Protein AF-0000000081336466 (afdb_homodimer)

Organism: NCBI:txid2813360

Nearest PDB structures (foldseek):
  4v8h-assembly1_AT  TM=5.244E-01  e=1.551E+00  Thermus thermophilus HB8
  6ar7-assembly1_A  TM=3.125E-01  e=9.337E+00  Burkholderia thailandensis E264
  4v8h-assembly1_AT  TM=5.245E-01  e=1.549E+00  Thermus thermophilus HB8
  6ar7-assembly1_A  TM=3.127E-01  e=9.331E+00  Burkholderia thailandensis E264

Secondary structure (DSSP, 8-state):
-----GGGSPPPHHHHSTTSHHHHHHHHHHHHHTSPPPPTTPPPPPPP---GGGSHHHHHHHHHHTTTB-TTT--B-TTTSPPEEEESS-SS-BTTBTT----GGGTT-GGGEEEE-HHHHS-EEE-B--TT--GGGGGGPPPEEE--TT---BSSPPP-STTS-GGGG-BSS--TTTS-GGGTEEEE--TTS-TTTS--EEEE-EETTEE-HHHHHHHHHTTTTBHHHHHHHHHHHHHHHHHHHHHHHHHHHHHH--HHHHHHHHHHHHHHHHHHHHTTSTTSTTHHHHHHHHHHHHHHHHHHHHHHHHHHHHHT--/-----GGGSPPPHHHHSTTSHHHHHHHHHHHHHTSPPPPTTPPPPPPP---GGGSHHHHHHHHHHTTTB-TTT--B-TTTSPPEEEESS-SS-BTTBTT----GGGTT-GGGEEEE-HHHHS-EEE-B--TT--GGGGGGPPPEEE--TT---BSSPPP-STTS-GGGG-BSS--TTTS-GGGTEEEE--TTS-TTTS--EEEE-EETTEE-HHHHHHHHHTTTTBHHHHHHHHHHHHHHHHHHHHHHHHHHHHHH--HHHHHHHHHHHHHHHHHHHHTTSTTSTTHHHHHHHHHHHHHHHHHHHHHHHHHHHHHT--

pLDDT: mean 93.35, std 8.18, range [46.54, 98.74]

Structure (mmCIF, N/CA/C/O backbone):
data_AF-0000000081336466-model_v1
#
loop_
_entity.id
_entity.type
_entity.pdbx_description
1 polymer 'TIGR02646 family protein'
#
loop_
_atom_site.group_PDB
_atom_site.id
_atom_site.type_symbol
_atom_site.label_atom_id
_atom_site.label_alt_id
_atom_site.label_comp_id
_atom_site.label_asym_id
_atom_site.label_entity_id
_atom_site.label_seq_id
_atom_site.pdbx_PDB_ins_code
_atom_site.Cartn_x
_atom_site.Cartn_y
_atom_site.Cartn_z
_atom_site.occupancy
_atom_site.B_iso_or_equiv
_atom_site.auth_seq_id
_atom_site.auth_comp_id
_atom_site.auth_asym_id
_atom_site.auth_atom_id
_atom_site.pdbx_PDB_model_num
ATOM 1 N N . MET A 1 1 ? 15.439 -3.74 -0.792 1 96.72 1 MET A N 1
ATOM 2 C CA . MET A 1 1 ? 16.084 -2.612 -1.457 1 96.72 1 MET A CA 1
ATOM 3 C C . MET A 1 1 ? 16.868 -3.078 -2.68 1 96.72 1 MET A C 1
ATOM 5 O O . MET A 1 1 ? 17.697 -3.984 -2.582 1 96.72 1 MET A O 1
ATOM 9 N N . ARG A 1 2 ? 16.598 -2.41 -3.784 1 97.17 2 ARG A N 1
ATOM 10 C CA . ARG A 1 2 ? 17.238 -2.797 -5.037 1 97.17 2 ARG A CA 1
ATOM 11 C C . ARG A 1 2 ? 18.247 -1.745 -5.485 1 97.17 2 ARG A C 1
ATOM 13 O O . ARG A 1 2 ? 17.988 -0.545 -5.381 1 97.17 2 ARG A O 1
ATOM 20 N N . LYS A 1 3 ? 19.384 -2.263 -5.948 1 98.37 3 LYS A N 1
ATOM 21 C CA . LYS A 1 3 ? 20.321 -1.334 -6.575 1 98.37 3 LYS A CA 1
ATOM 22 C C . LYS A 1 3 ? 19.679 -0.624 -7.763 1 98.37 3 LYS A C 1
ATOM 24 O O . LYS A 1 3 ? 19.027 -1.259 -8.594 1 98.37 3 LYS A O 1
ATOM 29 N N . VAL A 1 4 ? 19.851 0.675 -7.848 1 98.38 4 VAL A N 1
ATOM 30 C CA . VAL A 1 4 ? 19.207 1.477 -8.883 1 98.38 4 VAL A CA 1
ATOM 31 C C . VAL A 1 4 ? 20.252 2.328 -9.602 1 98.38 4 VAL A C 1
ATOM 33 O O . VAL A 1 4 ? 21.103 2.949 -8.961 1 98.38 4 VAL A O 1
ATOM 36 N N . ASP A 1 5 ? 20.207 2.316 -10.888 1 97.86 5 ASP A N 1
ATOM 37 C CA . ASP A 1 5 ? 21.085 3.15 -11.704 1 97.86 5 ASP A CA 1
ATOM 38 C C . ASP A 1 5 ? 20.408 4.47 -12.065 1 97.86 5 ASP A C 1
ATOM 40 O O . ASP A 1 5 ? 19.545 4.511 -12.945 1 97.86 5 ASP A O 1
ATOM 44 N N . ARG A 1 6 ? 20.787 5.577 -11.543 1 96.95 6 ARG A N 1
ATOM 45 C CA . ARG A 1 6 ? 20.15 6.88 -11.709 1 96.95 6 ARG A CA 1
ATOM 46 C C . ARG A 1 6 ? 20.288 7.377 -13.144 1 96.95 6 ARG A C 1
ATOM 48 O O . ARG A 1 6 ? 19.547 8.263 -13.574 1 96.95 6 ARG A O 1
ATOM 55 N N . THR A 1 7 ? 21.233 6.862 -13.823 1 97.01 7 THR A N 1
ATOM 56 C CA . THR A 1 7 ? 21.491 7.359 -15.169 1 97.01 7 THR A CA 1
ATOM 57 C C . THR A 1 7 ? 20.421 6.87 -16.141 1 97.01 7 THR A C 1
ATOM 59 O O . THR A 1 7 ? 20.334 7.352 -17.272 1 97.01 7 THR A O 1
ATOM 62 N N . THR A 1 8 ? 19.594 5.975 -15.691 1 97.45 8 THR A N 1
ATOM 63 C CA . THR A 1 8 ? 18.557 5.43 -16.561 1 97.45 8 THR A CA 1
ATOM 64 C C . THR A 1 8 ? 17.41 6.424 -16.723 1 97.45 8 THR A C 1
ATOM 66 O O . THR A 1 8 ? 16.561 6.262 -17.601 1 97.45 8 THR A O 1
ATOM 69 N N . VAL A 1 9 ? 17.366 7.433 -15.866 1 98.05 9 VAL A N 1
ATOM 70 C CA . VAL A 1 9 ? 16.325 8.453 -15.934 1 98.05 9 VAL A CA 1
ATOM 71 C C . VAL A 1 9 ? 16.963 9.838 -16.013 1 98.05 9 VAL A C 1
ATOM 73 O O . VAL A 1 9 ? 17.893 10.144 -15.263 1 98.05 9 VAL A O 1
ATOM 76 N N . THR A 1 10 ? 16.486 10.644 -16.89 1 97.36 10 THR A N 1
ATOM 77 C CA . THR A 1 10 ? 16.998 12.002 -17.043 1 97.36 10 THR A CA 1
ATOM 78 C C . THR A 1 10 ? 16.637 12.855 -15.83 1 97.36 10 THR A C 1
ATOM 80 O O . THR A 1 10 ? 15.494 12.836 -15.368 1 97.36 10 THR A O 1
ATOM 83 N N . ALA A 1 11 ? 17.622 13.611 -15.366 1 97.64 11 ALA A N 1
ATOM 84 C CA . ALA A 1 11 ? 17.376 14.515 -14.246 1 97.64 11 ALA A CA 1
ATOM 85 C C . ALA A 1 11 ? 16.361 15.59 -14.621 1 97.64 11 ALA A C 1
ATOM 87 O O . ALA A 1 11 ? 16.374 16.1 -15.744 1 97.64 11 ALA A O 1
ATOM 88 N N . PRO A 1 12 ? 15.514 15.954 -13.688 1 97.92 12 PRO A N 1
ATOM 89 C CA . PRO A 1 12 ? 14.474 16.947 -13.967 1 97.92 12 PRO A CA 1
ATOM 90 C C . PRO A 1 12 ? 15.048 18.315 -14.332 1 97.92 12 PRO A C 1
ATOM 92 O O . PRO A 1 12 ? 15.91 18.837 -13.62 1 97.92 12 PRO A O 1
ATOM 95 N N . THR A 1 13 ? 14.49 18.928 -15.29 1 97.17 13 THR A N 1
ATOM 96 C CA . THR A 1 13 ? 14.97 20.216 -15.777 1 97.17 13 THR A CA 1
ATOM 97 C C . THR A 1 13 ? 14.778 21.3 -14.721 1 97.17 13 THR A C 1
ATOM 99 O O . THR A 1 13 ? 15.593 22.218 -14.611 1 97.17 13 THR A O 1
ATOM 102 N N . SER A 1 14 ? 13.768 21.16 -13.915 1 97.89 14 SER A N 1
ATOM 103 C CA . SER A 1 14 ? 13.499 22.153 -12.88 1 97.89 14 SER A CA 1
ATOM 104 C C . SER A 1 14 ? 14.648 22.236 -11.881 1 97.89 14 SER A C 1
ATOM 106 O O . SER A 1 14 ? 14.852 23.274 -11.247 1 97.89 14 SER A O 1
ATOM 108 N N . LEU A 1 15 ? 15.371 21.117 -11.791 1 97.75 15 LEU A N 1
ATOM 109 C CA . LEU A 1 15 ? 16.449 21.082 -10.808 1 97.75 15 LEU A CA 1
ATOM 110 C C . LEU A 1 15 ? 17.803 21.282 -11.48 1 97.75 15 LEU A C 1
ATOM 112 O O . LEU A 1 15 ? 18.782 21.638 -10.819 1 97.75 15 LEU A O 1
ATOM 116 N N . THR A 1 16 ? 17.912 21.094 -12.815 1 96.06 16 THR A N 1
ATOM 117 C CA . THR A 1 16 ? 19.226 21.056 -13.448 1 96.06 16 THR A CA 1
ATOM 118 C C . THR A 1 16 ? 19.424 22.266 -14.356 1 96.06 16 THR A C 1
ATOM 120 O O . THR A 1 16 ? 20.555 22.61 -14.703 1 96.06 16 THR A O 1
ATOM 123 N N . SER A 1 17 ? 18.344 22.91 -14.752 1 95.99 17 SER A N 1
ATOM 124 C CA . SER A 1 17 ? 18.449 24.069 -15.633 1 95.99 17 SER A CA 1
ATOM 125 C C . SER A 1 17 ? 18.957 25.293 -14.879 1 95.99 17 SER A C 1
ATOM 127 O O . SER A 1 17 ? 18.611 25.498 -13.713 1 95.99 17 SER A O 1
ATOM 129 N N . ALA A 1 18 ? 19.635 26.169 -15.55 1 94.26 18 ALA A N 1
ATOM 130 C CA . ALA A 1 18 ? 20.19 27.389 -14.97 1 94.26 18 ALA A CA 1
ATOM 131 C C . ALA A 1 18 ? 19.083 28.363 -14.576 1 94.26 18 ALA A C 1
ATOM 133 O O . ALA A 1 18 ? 19.294 29.25 -13.746 1 94.26 18 ALA A O 1
ATOM 134 N N . THR A 1 19 ? 17.964 28.121 -15.109 1 94.13 19 THR A N 1
ATOM 135 C CA . THR A 1 19 ? 16.851 29.018 -14.822 1 94.13 19 THR A CA 1
ATOM 136 C C . THR A 1 19 ? 15.718 28.269 -14.127 1 94.13 19 THR A C 1
ATOM 138 O O . THR A 1 19 ? 14.591 28.765 -14.054 1 94.13 19 THR A O 1
ATOM 141 N N . GLY A 1 20 ? 15.981 27.091 -13.743 1 94.84 20 GLY A N 1
ATOM 142 C CA . GLY A 1 20 ? 14.951 26.281 -13.111 1 94.84 20 GLY A CA 1
ATOM 143 C C . GLY A 1 20 ? 14.716 26.643 -11.657 1 94.84 20 GLY A C 1
ATOM 144 O O . GLY A 1 20 ? 15.402 27.509 -11.109 1 94.84 20 GLY A O 1
ATOM 145 N N . ALA A 1 21 ? 13.748 26.027 -11.085 1 96.71 21 ALA A N 1
ATOM 146 C CA . ALA A 1 21 ? 13.361 26.285 -9.701 1 96.71 21 ALA A CA 1
ATOM 147 C C . ALA A 1 21 ? 14.524 26.024 -8.748 1 96.71 21 ALA A C 1
ATOM 149 O O . ALA A 1 21 ? 14.705 26.748 -7.766 1 96.71 21 ALA A O 1
ATOM 150 N N . GLY A 1 22 ? 15.34 25.006 -9.016 1 96.1 22 GLY A N 1
ATOM 151 C CA . GLY A 1 22 ? 16.499 24.715 -8.188 1 96.1 22 GLY A CA 1
ATOM 152 C C . GLY A 1 22 ? 17.525 25.833 -8.184 1 96.1 22 GLY A C 1
ATOM 153 O O . GLY A 1 22 ? 17.994 26.248 -7.122 1 96.1 22 GLY A O 1
ATOM 154 N N . ALA A 1 23 ? 17.859 26.342 -9.341 1 95.5 23 ALA A N 1
ATOM 155 C CA . ALA A 1 23 ? 18.832 27.422 -9.484 1 95.5 23 ALA A CA 1
ATOM 156 C C . ALA A 1 23 ? 18.35 28.69 -8.784 1 95.5 23 ALA A C 1
ATOM 158 O O . ALA A 1 23 ? 19.154 29.448 -8.236 1 95.5 23 ALA A O 1
ATOM 159 N N . ASN A 1 24 ? 17.074 28.884 -8.755 1 96.44 24 ASN A N 1
ATOM 160 C CA . ASN A 1 24 ? 16.492 30.063 -8.123 1 96.44 24 ASN A CA 1
ATOM 161 C C . ASN A 1 24 ? 16.46 29.926 -6.603 1 96.44 24 ASN A C 1
ATOM 163 O O . ASN A 1 24 ? 16.618 30.913 -5.883 1 96.44 24 ASN A O 1
ATOM 167 N N . GLU A 1 25 ? 16.251 28.691 -6.133 1 97.24 25 GLU A N 1
ATOM 168 C CA . GLU A 1 25 ? 16.088 28.448 -4.703 1 97.24 25 GLU A CA 1
ATOM 169 C C . GLU A 1 25 ? 17.438 28.398 -3.994 1 97.24 25 GLU A C 1
ATOM 171 O O . GLU A 1 25 ? 17.554 28.811 -2.839 1 97.24 25 GLU A O 1
ATOM 176 N N . ARG A 1 26 ? 18.512 28.064 -4.639 1 93.94 26 ARG A N 1
ATOM 177 C CA . ARG A 1 26 ? 19.81 27.815 -4.02 1 93.94 26 ARG A CA 1
ATOM 178 C C . ARG A 1 26 ? 20.399 29.1 -3.446 1 93.94 26 ARG A C 1
ATOM 180 O O . ARG A 1 26 ? 20.8 29.14 -2.281 1 93.94 26 ARG A O 1
ATOM 187 N N . PRO A 1 27 ? 20.373 30.237 -4.181 1 94.46 27 PRO A N 1
ATOM 188 C CA . PRO A 1 27 ? 20.917 31.473 -3.613 1 94.46 27 PRO A CA 1
ATOM 189 C C . PRO A 1 27 ? 20.096 31.991 -2.434 1 94.46 27 PRO A C 1
ATOM 191 O O . PRO A 1 27 ? 20.648 32.591 -1.508 1 94.46 27 PRO A O 1
ATOM 194 N N . LEU A 1 28 ? 18.831 31.763 -2.506 1 95.56 28 LEU A N 1
ATOM 195 C CA . LEU A 1 28 ? 17.975 32.18 -1.401 1 95.56 28 LEU A CA 1
ATOM 196 C C . LEU A 1 28 ? 18.283 31.378 -0.141 1 95.56 28 LEU A C 1
ATOM 198 O O . LEU A 1 28 ? 18.339 31.935 0.957 1 95.56 28 LEU A O 1
ATOM 202 N N . ALA A 1 29 ? 18.463 30.13 -0.32 1 94.98 29 ALA A N 1
ATOM 203 C CA . ALA A 1 29 ? 18.835 29.277 0.805 1 94.98 29 ALA A CA 1
ATOM 204 C C . ALA A 1 29 ? 20.196 29.675 1.369 1 94.98 29 ALA A C 1
ATOM 206 O O . ALA A 1 29 ? 20.374 29.748 2.587 1 94.98 29 ALA A O 1
ATOM 207 N N . LEU A 1 30 ? 21.161 29.921 0.534 1 93.56 30 LEU A N 1
ATOM 208 C CA . LEU A 1 30 ? 22.491 30.336 0.967 1 93.56 30 LEU A CA 1
ATOM 209 C C . LEU A 1 30 ? 22.417 31.601 1.816 1 93.56 30 LEU A C 1
ATOM 211 O O . LEU A 1 30 ? 23.047 31.682 2.872 1 93.56 30 LEU A O 1
ATOM 215 N N . THR A 1 31 ? 21.672 32.535 1.351 1 94.15 31 THR A N 1
ATOM 216 C CA . THR A 1 31 ? 21.502 33.783 2.087 1 94.15 31 THR A CA 1
ATOM 217 C C . THR A 1 31 ? 20.867 33.523 3.45 1 94.15 31 THR A C 1
ATOM 219 O O . THR A 1 31 ? 21.319 34.061 4.464 1 94.15 31 THR A O 1
ATOM 222 N N . TYR A 1 32 ? 19.881 32.706 3.435 1 93.93 32 TYR A N 1
ATOM 223 C CA . TYR A 1 32 ? 19.16 32.409 4.667 1 93.93 32 TYR A CA 1
ATOM 224 C C . TYR A 1 32 ? 20.07 31.725 5.68 1 93.93 32 TYR A C 1
ATOM 226 O O . TYR A 1 32 ? 20.146 32.144 6.838 1 93.93 32 TYR A O 1
ATOM 234 N N . PHE A 1 33 ? 20.806 30.752 5.307 1 92.15 33 PHE A N 1
ATOM 235 C CA . PHE A 1 33 ? 21.537 29.896 6.234 1 92.15 33 PHE A CA 1
ATOM 236 C C . PHE A 1 33 ? 22.914 30.476 6.537 1 92.15 33 PHE A C 1
ATOM 238 O O . PHE A 1 33 ? 23.594 30.025 7.46 1 92.15 33 PHE A O 1
ATOM 245 N N . SER A 1 34 ? 23.307 31.435 5.835 1 86.87 34 SER A N 1
ATOM 246 C CA . SER A 1 34 ? 24.553 32.139 6.124 1 86.87 34 SER A CA 1
ATOM 247 C C . SER A 1 34 ? 24.312 33.339 7.033 1 86.87 34 SER A C 1
ATOM 249 O O . SER A 1 34 ? 25.259 34.011 7.447 1 86.87 34 SER A O 1
ATOM 251 N N . ALA A 1 35 ? 23.135 33.593 7.256 1 85.95 35 ALA A N 1
ATOM 252 C CA . ALA A 1 35 ? 22.821 34.768 8.064 1 85.95 35 ALA A CA 1
ATOM 253 C C . ALA A 1 35 ? 23.352 34.614 9.486 1 85.95 35 ALA A C 1
ATOM 255 O O . ALA A 1 35 ? 23.378 33.507 10.029 1 85.95 35 ALA A O 1
ATOM 256 N N . PRO A 1 36 ? 23.842 35.681 10.018 1 80.78 36 PRO A N 1
ATOM 257 C CA . PRO A 1 36 ? 24.338 35.628 11.395 1 80.78 36 PRO A CA 1
ATOM 258 C C . PRO A 1 36 ? 23.252 35.25 12.4 1 80.78 36 PRO A C 1
ATOM 260 O O . PRO A 1 36 ? 22.062 35.418 12.12 1 80.78 36 PRO A O 1
ATOM 263 N N . PRO A 1 37 ? 23.697 34.536 13.448 1 75 37 PRO A N 1
ATOM 264 C CA . PRO A 1 37 ? 22.724 34.221 14.496 1 75 37 PRO A CA 1
ATOM 265 C C . PRO A 1 37 ? 21.954 35.449 14.976 1 75 37 PRO A C 1
ATOM 267 O O . PRO A 1 37 ? 22.487 36.561 14.959 1 75 37 PRO A O 1
ATOM 270 N N . LEU A 1 38 ? 20.739 35.239 15.193 1 73.39 38 LEU A N 1
ATOM 271 C CA . LEU A 1 38 ? 19.874 36.317 15.66 1 73.39 38 LEU A CA 1
ATOM 272 C C . LEU A 1 38 ? 20.401 36.91 16.963 1 73.39 38 LEU A C 1
ATOM 274 O O . LEU A 1 38 ? 20.895 36.183 17.826 1 73.39 38 LEU A O 1
ATOM 278 N N . ALA A 1 39 ? 20.47 38.217 16.992 1 76.39 39 ALA A N 1
ATOM 279 C CA . ALA A 1 39 ? 20.806 38.896 18.241 1 76.39 39 ALA A CA 1
ATOM 280 C C . ALA A 1 39 ? 19.781 38.583 19.328 1 76.39 39 ALA A C 1
ATOM 282 O O . ALA A 1 39 ? 18.655 38.179 19.03 1 76.39 39 ALA A O 1
ATOM 283 N N . ASP A 1 40 ? 20.281 38.449 20.495 1 73.69 40 ASP A N 1
ATOM 284 C CA . ASP A 1 40 ? 19.378 38.226 21.62 1 73.69 40 ASP A CA 1
ATOM 285 C C . ASP A 1 40 ? 18.133 39.103 21.506 1 73.69 40 ASP A C 1
ATOM 287 O O . ASP A 1 40 ? 18.237 40.317 21.321 1 73.69 40 ASP A O 1
ATOM 291 N N . GLY A 1 41 ? 16.905 38.601 21.504 1 75.99 41 GLY A N 1
ATOM 292 C CA . GLY A 1 41 ? 15.664 39.358 21.473 1 75.99 41 GLY A CA 1
ATOM 293 C C . GLY A 1 41 ? 15.072 39.475 20.082 1 75.99 41 GLY A C 1
ATOM 294 O O . GLY A 1 41 ? 13.966 39.993 19.914 1 75.99 41 GLY A O 1
ATOM 295 N N . GLU A 1 42 ? 15.856 39.195 19.075 1 72.73 42 GLU A N 1
ATOM 296 C CA . GLU A 1 42 ? 15.349 39.28 17.708 1 72.73 42 GLU A CA 1
ATOM 297 C C . GLU A 1 42 ? 14.327 38.182 17.429 1 72.73 42 GLU A C 1
ATOM 299 O O . GLU A 1 42 ? 14.444 37.071 17.948 1 72.73 42 GLU A O 1
ATOM 304 N N . LYS A 1 43 ? 13.263 38.584 16.774 1 73.89 43 LYS A N 1
ATOM 305 C CA . LYS A 1 43 ? 12.225 37.63 16.396 1 73.89 43 LYS A CA 1
ATOM 306 C C . LYS A 1 43 ? 12.799 36.499 15.547 1 73.89 43 LYS A C 1
ATOM 308 O O . LYS A 1 43 ? 13.602 36.741 14.643 1 73.89 43 LYS A O 1
ATOM 313 N N . PRO A 1 44 ? 12.429 35.393 15.819 1 76.51 44 PRO A N 1
ATOM 314 C CA . PRO A 1 44 ? 12.906 34.259 15.024 1 76.51 44 PRO A CA 1
ATOM 315 C C . PRO A 1 44 ? 12.538 34.378 13.547 1 76.51 44 PRO A C 1
ATOM 317 O O . PRO A 1 44 ? 11.469 34.896 13.213 1 76.51 44 PRO A O 1
ATOM 320 N N . ARG A 1 45 ? 13.539 34.205 12.754 1 80.45 45 ARG A N 1
ATOM 321 C CA . ARG A 1 45 ? 13.283 34.173 11.318 1 80.45 45 ARG A CA 1
ATOM 322 C C . ARG A 1 45 ? 12.324 33.044 10.957 1 80.45 45 ARG A C 1
ATOM 324 O O . ARG A 1 45 ? 12.354 31.976 11.573 1 80.45 45 ARG A O 1
ATOM 331 N N . LYS A 1 46 ? 11.439 33.433 10.032 1 87.74 46 LYS A N 1
ATOM 332 C CA . LYS A 1 46 ? 10.594 32.375 9.485 1 87.74 46 LYS A CA 1
ATOM 333 C C . LYS A 1 46 ? 11.438 31.245 8.902 1 87.74 46 LYS A C 1
ATOM 335 O O . LYS A 1 46 ? 12.469 31.493 8.274 1 87.74 46 LYS A O 1
ATOM 340 N N . LYS A 1 47 ? 11.077 30.081 9.073 1 90.71 47 LYS A N 1
ATOM 341 C CA . LYS A 1 47 ? 11.783 28.918 8.543 1 90.71 47 LYS A CA 1
ATOM 342 C C . LYS A 1 47 ? 11.853 28.965 7.019 1 90.71 47 LYS A C 1
ATOM 344 O O . LYS A 1 47 ? 10.882 29.344 6.36 1 90.71 47 LYS A O 1
ATOM 349 N N . PHE A 1 48 ? 12.995 28.666 6.476 1 93.49 48 PHE A N 1
ATOM 350 C CA . PHE A 1 48 ? 13.143 28.624 5.026 1 93.49 48 PHE A CA 1
ATOM 351 C C . PHE A 1 48 ? 12.266 27.534 4.423 1 93.49 48 PHE A C 1
ATOM 353 O O . PHE A 1 48 ? 12.248 26.402 4.912 1 93.49 48 PHE A O 1
ATOM 360 N N . LYS A 1 49 ? 11.496 27.824 3.451 1 94.6 49 LYS A N 1
ATOM 361 C CA . LYS A 1 49 ? 10.594 26.877 2.801 1 94.6 49 LYS A CA 1
ATOM 362 C C . LYS A 1 49 ? 11.168 26.395 1.472 1 94.6 49 LYS A C 1
ATOM 364 O O . LYS A 1 49 ? 11.181 27.139 0.489 1 94.6 49 LYS A O 1
ATOM 369 N N . PHE A 1 50 ? 11.623 25.165 1.43 1 96.71 50 PHE A N 1
ATOM 370 C CA . PHE A 1 50 ? 12.087 24.546 0.194 1 96.71 50 PHE A CA 1
ATOM 371 C C . PHE A 1 50 ? 10.908 24.119 -0.673 1 96.71 50 PHE A C 1
ATOM 373 O O . PHE A 1 50 ? 9.953 23.517 -0.179 1 96.71 50 PHE A O 1
ATOM 380 N N . ALA A 1 51 ? 10.958 24.374 -1.972 1 96.15 51 ALA A N 1
ATOM 381 C CA . ALA A 1 51 ? 9.804 24.071 -2.815 1 96.15 51 ALA A CA 1
ATOM 382 C C . ALA A 1 51 ? 10.241 23.457 -4.142 1 96.15 51 ALA A C 1
ATOM 384 O O . ALA A 1 51 ? 9.449 22.795 -4.817 1 96.15 51 ALA A O 1
ATOM 385 N N . ALA A 1 52 ? 11.464 23.636 -4.528 1 97.11 52 ALA A N 1
ATOM 386 C CA . ALA A 1 52 ? 11.922 23.267 -5.865 1 97.11 52 ALA A CA 1
ATOM 387 C C . ALA A 1 52 ? 11.797 21.764 -6.093 1 97.11 52 ALA A C 1
ATOM 389 O O . ALA A 1 52 ? 11.421 21.323 -7.182 1 97.11 52 ALA A O 1
ATOM 390 N N . TYR A 1 53 ? 12.065 20.987 -5.067 1 97.3 53 TYR A N 1
ATOM 391 C CA . TYR A 1 53 ? 12.101 19.536 -5.212 1 97.3 53 TYR A CA 1
ATOM 392 C C . TYR A 1 53 ? 10.693 18.964 -5.325 1 97.3 53 TYR A C 1
ATOM 394 O O . TYR A 1 53 ? 10.52 17.779 -5.62 1 97.3 53 TYR A O 1
ATOM 402 N N . LYS A 1 54 ? 9.666 19.715 -5.156 1 95.36 54 LYS A N 1
ATOM 403 C CA . LYS A 1 54 ? 8.284 19.245 -5.116 1 95.36 54 LYS A CA 1
ATOM 404 C C . LYS A 1 54 ? 7.639 19.315 -6.498 1 95.36 54 LYS A C 1
ATOM 406 O O . LYS A 1 54 ? 6.451 19.024 -6.649 1 95.36 54 LYS A O 1
ATOM 411 N N . GLY A 1 55 ? 8.368 19.77 -7.459 1 94.53 55 GLY A N 1
ATOM 412 C CA . GLY A 1 55 ? 7.822 19.918 -8.799 1 94.53 55 GLY A CA 1
ATOM 413 C C . GLY A 1 55 ? 7.34 18.608 -9.394 1 94.53 55 GLY A C 1
ATOM 414 O O . GLY A 1 55 ? 7.851 17.54 -9.053 1 94.53 55 GLY A O 1
ATOM 415 N N . ASP A 1 56 ? 6.429 18.678 -10.361 1 92.06 56 ASP A N 1
ATOM 416 C CA . ASP A 1 56 ? 5.838 17.506 -11 1 92.06 56 ASP A CA 1
ATOM 417 C C . ASP A 1 56 ? 6.895 16.697 -11.749 1 92.06 56 ASP A C 1
ATOM 419 O O . ASP A 1 56 ? 6.856 15.465 -11.751 1 92.06 56 ASP A O 1
ATOM 423 N N . ASP A 1 57 ? 7.781 17.429 -12.369 1 96.06 57 ASP A N 1
ATOM 424 C CA . ASP A 1 57 ? 8.791 16.718 -13.145 1 96.06 57 ASP A CA 1
ATOM 425 C C . ASP A 1 57 ? 9.722 15.92 -12.236 1 96.06 57 ASP A C 1
ATOM 427 O O . ASP A 1 57 ? 10.252 14.881 -12.637 1 96.06 57 ASP A O 1
ATOM 431 N N . VAL A 1 58 ? 9.939 16.404 -10.967 1 97.81 58 VAL A N 1
ATOM 432 C CA . VAL A 1 58 ? 10.759 15.682 -10 1 97.81 58 VAL A CA 1
ATOM 433 C C . VAL A 1 58 ? 10.038 14.41 -9.559 1 97.81 58 VAL A C 1
ATOM 435 O O . VAL A 1 58 ? 10.622 13.323 -9.569 1 97.81 58 VAL A O 1
ATOM 438 N N . VAL A 1 59 ? 8.793 14.53 -9.269 1 95.2 59 VAL A N 1
ATOM 439 C CA . VAL A 1 59 ? 7.986 13.401 -8.818 1 95.2 59 VAL A CA 1
ATOM 440 C C . VAL A 1 59 ? 7.929 12.337 -9.911 1 95.2 59 VAL A C 1
ATOM 442 O O . VAL A 1 59 ? 8.13 11.15 -9.643 1 95.2 59 VAL A O 1
ATOM 445 N N . ASP A 1 60 ? 7.722 12.764 -11.135 1 94.15 60 ASP A N 1
ATOM 446 C CA . ASP A 1 60 ? 7.61 11.837 -12.257 1 94.15 60 ASP A CA 1
ATOM 447 C C . ASP A 1 60 ? 8.926 11.1 -12.494 1 94.15 60 ASP A C 1
ATOM 449 O O . ASP A 1 60 ? 8.931 9.893 -12.745 1 94.15 60 ASP A O 1
ATOM 453 N N . ALA A 1 61 ? 9.999 11.805 -12.373 1 97.87 61 ALA A N 1
ATOM 454 C CA . ALA A 1 61 ? 11.309 11.192 -12.574 1 97.87 61 ALA A CA 1
ATOM 455 C C . ALA A 1 61 ? 11.604 10.16 -11.489 1 97.87 61 ALA A C 1
ATOM 457 O O . ALA A 1 61 ? 12.137 9.085 -11.775 1 97.87 61 ALA A O 1
ATOM 458 N N . LEU A 1 62 ? 11.257 10.484 -10.302 1 98.02 62 LEU A N 1
ATOM 459 C CA . LEU A 1 62 ? 11.494 9.559 -9.199 1 98.02 62 LEU A CA 1
ATOM 460 C C . LEU A 1 62 ? 10.608 8.324 -9.325 1 98.02 62 LEU A C 1
ATOM 462 O O . LEU A 1 62 ? 11.055 7.205 -9.063 1 98.02 62 LEU A O 1
ATOM 466 N N . LYS A 1 63 ? 9.381 8.523 -9.733 1 96.11 63 LYS A N 1
ATOM 467 C CA . LYS A 1 63 ? 8.474 7.406 -9.986 1 96.11 63 LYS A CA 1
ATOM 468 C C . LYS A 1 63 ? 9.06 6.446 -11.017 1 96.11 63 LYS A C 1
ATOM 470 O O . LYS A 1 63 ? 9.026 5.228 -10.829 1 96.11 63 LYS A O 1
ATOM 475 N N . GLU A 1 64 ? 9.53 7.031 -12.025 1 96.88 64 GLU A N 1
ATOM 476 C CA . GLU A 1 64 ? 10.131 6.22 -13.08 1 96.88 64 GLU A CA 1
ATOM 477 C C . GLU A 1 64 ? 11.372 5.489 -12.574 1 96.88 64 GLU A C 1
ATOM 479 O O . GLU A 1 64 ? 11.517 4.283 -12.785 1 96.88 64 GLU A O 1
ATOM 484 N N . LEU A 1 65 ? 12.216 6.167 -11.884 1 98.3 65 LEU A N 1
ATOM 485 C CA . LEU A 1 65 ? 13.491 5.637 -11.411 1 98.3 65 LEU A CA 1
ATOM 486 C C . LEU A 1 65 ? 13.274 4.45 -10.48 1 98.3 65 LEU A C 1
ATOM 488 O O . LEU A 1 65 ? 13.999 3.455 -10.556 1 98.3 65 LEU A O 1
ATOM 492 N N . PHE A 1 66 ? 12.245 4.533 -9.666 1 98.19 66 PHE A 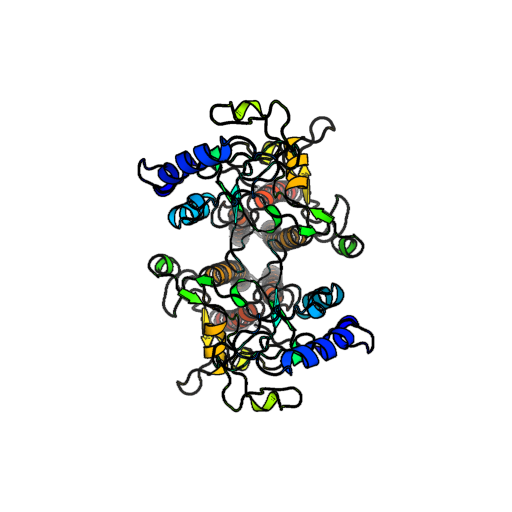N 1
ATOM 493 C CA . PHE A 1 66 ? 12.067 3.524 -8.629 1 98.19 66 PHE A CA 1
ATOM 494 C C . PHE A 1 66 ? 10.843 2.663 -8.915 1 98.19 66 PHE A C 1
ATOM 496 O O . PHE A 1 66 ? 10.361 1.947 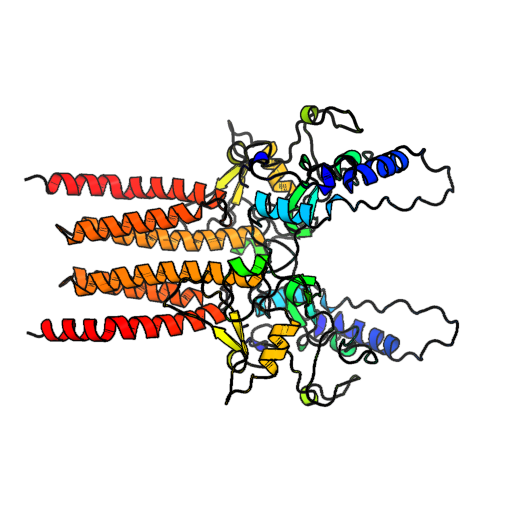-8.035 1 98.19 66 PHE A O 1
ATOM 503 N N . HIS A 1 67 ? 10.274 2.77 -10.11 1 96.8 67 HIS A N 1
ATOM 504 C CA . HIS A 1 67 ? 9.163 1.946 -10.572 1 96.8 67 HIS A CA 1
ATOM 505 C C . HIS A 1 67 ? 7.956 2.081 -9.649 1 96.8 67 HIS A C 1
ATOM 507 O O . HIS A 1 67 ? 7.327 1.082 -9.292 1 96.8 67 HIS A O 1
ATOM 513 N N . GLU A 1 68 ? 7.774 3.335 -9.08 1 95.36 68 GLU A N 1
ATOM 514 C CA . GLU A 1 68 ? 6.614 3.713 -8.279 1 95.36 68 GLU A CA 1
ATOM 515 C C . GLU A 1 68 ? 6.608 2.985 -6.938 1 95.36 68 GLU A C 1
ATOM 517 O O . GLU A 1 68 ? 5.555 2.827 -6.316 1 95.36 68 GLU A O 1
ATOM 522 N N . LYS A 1 69 ? 7.77 2.527 -6.557 1 97.28 69 LYS A N 1
ATOM 523 C CA . LYS A 1 69 ? 7.927 1.864 -5.266 1 97.28 69 LYS A CA 1
ATOM 524 C C . LYS A 1 69 ? 8.817 2.68 -4.333 1 97.28 69 LYS A C 1
ATOM 526 O O . LYS A 1 69 ? 9.592 3.525 -4.787 1 97.28 69 LYS A O 1
ATOM 531 N N . CYS A 1 70 ? 8.709 2.419 -3.07 1 98.52 70 CYS A N 1
ATOM 532 C CA . CYS A 1 70 ? 9.631 3.01 -2.107 1 98.52 70 CYS A CA 1
ATOM 533 C C . CYS A 1 70 ? 11.069 2.603 -2.408 1 98.52 70 CYS A C 1
ATOM 535 O O . CYS A 1 70 ? 11.359 1.42 -2.589 1 98.52 70 CYS A O 1
ATOM 537 N N . ALA A 1 71 ? 11.958 3.486 -2.4 1 98.63 71 ALA A N 1
ATOM 538 C CA . ALA A 1 71 ? 13.364 3.241 -2.713 1 98.63 71 ALA A CA 1
ATOM 539 C C . ALA A 1 71 ? 14.002 2.315 -1.681 1 98.63 71 ALA A C 1
ATOM 541 O O . ALA A 1 71 ? 14.977 1.622 -1.979 1 98.63 71 ALA A O 1
ATOM 542 N N . TYR A 1 72 ? 13.401 2.296 -0.499 1 98.64 72 TYR A N 1
ATOM 543 C CA . TYR A 1 72 ? 14.016 1.58 0.614 1 98.64 72 TYR A CA 1
ATOM 544 C C . TYR A 1 72 ? 13.377 0.209 0.8 1 98.64 72 TYR A C 1
ATOM 546 O O . TYR A 1 72 ? 14.038 -0.819 0.633 1 98.64 72 TYR A O 1
ATOM 554 N N . CYS A 1 73 ? 12.099 0.16 0.969 1 98.5 73 CYS A N 1
ATOM 555 C CA . CYS A 1 73 ? 11.481 -1.101 1.365 1 98.5 73 CYS A CA 1
ATOM 556 C C . CYS A 1 73 ? 10.841 -1.794 0.169 1 98.5 73 CYS A C 1
ATOM 558 O O . CYS A 1 73 ? 10.4 -2.94 0.272 1 98.5 73 CYS A O 1
ATOM 560 N N . GLU A 1 74 ? 10.659 -1.088 -1.005 1 98.16 74 GLU A N 1
ATOM 561 C CA . GLU A 1 74 ? 10.172 -1.616 -2.275 1 98.16 74 GLU A CA 1
ATOM 562 C C . GLU A 1 74 ? 8.664 -1.849 -2.235 1 98.16 74 GLU A C 1
ATOM 564 O O . GLU A 1 74 ? 8.117 -2.557 -3.083 1 98.16 74 GLU A O 1
ATOM 569 N N . SER A 1 75 ? 7.987 -1.275 -1.241 1 97.96 75 SER A N 1
ATOM 570 C CA . SER A 1 75 ? 6.531 -1.371 -1.211 1 97.96 75 SER A CA 1
ATOM 571 C C . SER A 1 75 ? 5.894 -0.441 -2.238 1 97.96 75 SER A C 1
ATOM 573 O O . SER A 1 75 ? 6.41 0.647 -2.503 1 97.96 75 SER A O 1
ATOM 575 N N . GLU A 1 76 ? 4.823 -0.913 -2.793 1 95.96 76 GLU A N 1
ATOM 576 C CA . GLU A 1 76 ? 3.951 -0.053 -3.587 1 95.96 76 GLU A CA 1
ATOM 577 C C . GLU A 1 76 ? 2.938 0.671 -2.706 1 95.96 76 GLU A C 1
ATOM 579 O O . GLU A 1 76 ? 2.361 0.074 -1.794 1 95.96 76 GLU A O 1
ATOM 584 N N . PHE A 1 77 ? 2.795 1.925 -2.911 1 94.98 77 PHE A N 1
ATOM 585 C CA . PHE A 1 77 ? 1.918 2.673 -2.018 1 94.98 77 PHE A CA 1
ATOM 586 C C . PHE A 1 77 ? 1.06 3.658 -2.801 1 94.98 77 PHE A C 1
ATOM 588 O O . PHE A 1 77 ? 0.297 4.429 -2.214 1 94.98 77 PHE A O 1
ATOM 595 N N . ILE A 1 78 ? 1.065 3.667 -4.09 1 92.27 78 ILE A N 1
ATOM 596 C CA . ILE A 1 78 ? 0.432 4.692 -4.915 1 92.27 78 ILE A CA 1
ATOM 597 C C . ILE A 1 78 ? -1.086 4.539 -4.853 1 92.27 78 ILE A C 1
ATOM 599 O O . ILE A 1 78 ? -1.823 5.479 -5.157 1 92.27 78 ILE A O 1
ATOM 603 N N . ALA A 1 79 ? -1.522 3.358 -4.463 1 95.64 79 ALA A N 1
ATOM 604 C CA . ALA A 1 79 ? -2.96 3.107 -4.413 1 95.64 79 ALA A CA 1
ATOM 605 C C . ALA A 1 79 ? -3.585 3.752 -3.179 1 95.64 79 ALA A C 1
ATOM 607 O O . ALA A 1 79 ? -4.802 3.949 -3.123 1 95.64 79 ALA A O 1
ATOM 608 N N . THR A 1 80 ? -2.735 4.129 -2.164 1 97.07 80 THR A N 1
ATOM 609 C CA . THR A 1 80 ? -3.352 4.394 -0.869 1 97.07 80 THR A CA 1
ATOM 610 C C . THR A 1 80 ? -2.871 5.727 -0.303 1 97.07 80 THR A C 1
ATOM 612 O O . THR A 1 80 ? -3.396 6.205 0.704 1 97.07 80 THR A O 1
ATOM 615 N N . GLY A 1 81 ? -1.93 6.262 -0.852 1 94.1 81 GLY A N 1
ATOM 616 C CA . GLY A 1 81 ? -1.418 7.509 -0.308 1 94.1 81 GLY A CA 1
ATOM 617 C C . GLY A 1 81 ? -0.268 8.084 -1.112 1 94.1 81 GLY A C 1
ATOM 618 O O . GLY A 1 81 ? 0.167 7.485 -2.098 1 94.1 81 GLY A O 1
ATOM 619 N N . PRO A 1 82 ? 0.194 9.213 -0.661 1 91.74 82 PRO A N 1
ATOM 620 C CA . PRO A 1 82 ? 1.268 9.898 -1.384 1 91.74 82 PRO A CA 1
ATOM 621 C C . PRO A 1 82 ? 2.654 9.363 -1.027 1 91.74 82 PRO A C 1
ATOM 623 O O . PRO A 1 82 ? 2.825 8.73 0.017 1 91.74 82 PRO A O 1
ATOM 626 N N . ALA A 1 83 ? 3.559 9.651 -1.909 1 92.83 83 ALA A N 1
ATOM 627 C CA . ALA A 1 83 ? 4.976 9.428 -1.636 1 92.83 83 ALA A CA 1
ATOM 628 C C . ALA A 1 83 ? 5.611 10.657 -0.991 1 92.83 83 ALA A C 1
ATOM 630 O O . ALA A 1 83 ? 5.123 11.777 -1.161 1 92.83 83 ALA A O 1
ATOM 631 N N . ASP A 1 84 ? 6.606 10.396 -0.26 1 95.73 84 ASP A N 1
ATOM 632 C CA . ASP A 1 84 ? 7.517 11.462 0.149 1 95.73 84 ASP A CA 1
ATOM 633 C C . ASP A 1 84 ? 8.674 11.604 -0.838 1 95.73 84 ASP A C 1
ATOM 635 O O . ASP A 1 84 ? 9.266 10.607 -1.255 1 95.73 84 ASP A O 1
ATOM 639 N N . ILE A 1 85 ? 8.905 12.791 -1.23 1 97.5 85 ILE A N 1
ATOM 640 C CA . ILE A 1 85 ? 10.207 13.057 -1.832 1 97.5 85 ILE A CA 1
ATOM 641 C C . ILE A 1 85 ? 11.276 13.114 -0.743 1 97.5 85 ILE A C 1
ATOM 643 O O . ILE A 1 85 ? 11.398 14.117 -0.036 1 97.5 85 ILE A O 1
ATOM 647 N N . GLU A 1 86 ? 11.947 12.064 -0.626 1 97.35 86 GLU A N 1
ATOM 648 C CA . GLU A 1 86 ? 12.905 11.789 0.441 1 97.35 86 GLU A CA 1
ATOM 649 C C . GLU A 1 86 ? 14.253 12.443 0.154 1 97.35 86 GLU A C 1
ATOM 651 O O . GLU A 1 86 ? 14.786 12.32 -0.951 1 97.35 86 GLU A O 1
ATOM 656 N N . HIS A 1 87 ? 14.726 13.221 1.175 1 98.64 87 HIS A N 1
ATOM 657 C CA . HIS A 1 87 ? 16.112 13.675 1.157 1 98.64 87 HIS A CA 1
ATOM 658 C C . HIS A 1 87 ? 17.031 12.667 1.839 1 98.64 87 HIS A C 1
ATOM 660 O O . HIS A 1 87 ? 16.967 12.487 3.057 1 98.64 87 HIS A O 1
ATOM 666 N N . TYR A 1 88 ? 17.877 12.131 1.062 1 98.69 88 TYR A N 1
ATOM 667 C CA . TYR A 1 88 ? 18.839 11.188 1.623 1 98.69 88 TYR A CA 1
ATOM 668 C C . TYR A 1 88 ? 19.636 11.83 2.752 1 98.69 88 TYR A C 1
ATOM 670 O O . TYR A 1 88 ? 19.703 11.289 3.859 1 98.69 88 TYR A O 1
ATOM 678 N N . ARG A 1 89 ? 20.259 12.898 2.42 1 98.63 89 ARG A N 1
ATOM 679 C CA . ARG A 1 89 ? 20.772 13.797 3.45 1 98.63 89 ARG A CA 1
ATOM 680 C C . ARG A 1 89 ? 19.719 14.825 3.852 1 98.63 89 ARG A C 1
ATOM 682 O O . ARG A 1 89 ? 19.241 15.592 3.014 1 98.63 89 ARG A O 1
ATOM 689 N N . PRO A 1 90 ? 19.308 14.852 5.107 1 98.08 90 PRO A N 1
ATOM 690 C CA . PRO A 1 90 ? 18.172 15.686 5.508 1 98.08 90 PRO A CA 1
ATOM 691 C C . PRO A 1 90 ? 18.46 17.179 5.372 1 98.08 90 PRO A C 1
ATOM 693 O O . PRO A 1 90 ? 19.529 17.645 5.773 1 98.08 90 PRO A O 1
ATOM 696 N N . LYS A 1 91 ? 17.524 17.903 4.906 1 96.4 91 LYS A N 1
ATOM 697 C CA . LYS A 1 91 ? 17.726 19.316 4.598 1 96.4 91 LYS A CA 1
ATOM 698 C C . LYS A 1 91 ? 17.595 20.177 5.851 1 96.4 91 LYS A C 1
ATOM 700 O O . LYS A 1 91 ? 18.186 21.255 5.934 1 96.4 91 LYS A O 1
ATOM 705 N N . GLY A 1 92 ? 16.877 19.686 6.878 1 93.85 92 GLY A N 1
ATOM 706 C CA . GLY A 1 92 ? 16.506 20.591 7.953 1 93.85 92 GLY A CA 1
ATOM 707 C C . GLY A 1 92 ? 17.153 20.24 9.279 1 93.85 92 GLY A C 1
ATOM 708 O O . GLY A 1 92 ? 16.765 20.767 10.324 1 93.85 92 GLY A O 1
ATOM 709 N N . GLY A 1 93 ? 18.098 19.307 9.364 1 95.74 93 GLY A N 1
ATOM 710 C CA . GLY A 1 93 ? 18.78 18.9 10.582 1 95.74 93 GLY A CA 1
ATOM 711 C C . GLY A 1 93 ? 19.248 17.458 10.55 1 95.74 93 GLY A C 1
ATOM 712 O O . GLY A 1 93 ? 18.886 16.702 9.646 1 95.74 93 GLY A O 1
ATOM 713 N N . VAL A 1 94 ? 20.109 17.176 11.479 1 97.66 94 VAL A N 1
ATOM 714 C CA . VAL A 1 94 ? 20.641 15.823 11.605 1 97.66 94 VAL A CA 1
ATOM 715 C C . VAL A 1 94 ? 20.449 15.324 13.036 1 97.66 94 VAL A C 1
ATOM 717 O O . VAL A 1 94 ? 20.914 15.954 13.988 1 97.66 94 VAL A O 1
ATOM 720 N N . GLN A 1 95 ? 19.788 14.226 13.113 1 97.1 95 GLN A N 1
ATOM 721 C CA . GLN A 1 95 ? 19.454 13.671 14.42 1 97.1 95 GLN A CA 1
ATOM 722 C C . GLN A 1 95 ? 20.712 13.39 15.236 1 97.1 95 GLN A C 1
ATOM 724 O O . GLN A 1 95 ? 20.749 13.649 16.441 1 97.1 95 GLN A O 1
ATOM 729 N N . GLU A 1 96 ? 21.771 12.897 14.672 1 96.86 96 GLU A N 1
ATOM 730 C CA . GLU A 1 96 ? 22.988 12.455 15.346 1 96.86 96 GLU A CA 1
ATOM 731 C C . GLU A 1 96 ? 23.895 13.636 15.677 1 96.86 96 GLU A C 1
ATOM 733 O O . GLU A 1 96 ? 24.902 13.477 16.371 1 96.86 96 GLU A O 1
ATOM 738 N N . ASP A 1 97 ? 23.579 14.803 15.181 1 96.46 97 ASP A N 1
ATOM 739 C CA . ASP A 1 97 ? 24.313 16.035 15.456 1 96.46 97 ASP A CA 1
ATOM 740 C C . ASP A 1 97 ? 23.363 17.224 15.581 1 96.46 97 ASP A C 1
ATOM 742 O O . ASP A 1 97 ? 23.097 17.919 14.598 1 96.46 97 ASP A O 1
ATOM 746 N N . PRO A 1 98 ? 22.928 17.516 16.749 1 93.51 98 PRO A N 1
ATOM 747 C CA . PRO A 1 98 ? 21.921 18.558 16.959 1 93.51 98 PRO A CA 1
ATOM 748 C C . PRO A 1 98 ? 22.398 19.938 16.513 1 93.51 98 PRO A C 1
ATOM 750 O O . PRO A 1 98 ? 21.586 20.851 16.34 1 93.51 98 PRO A O 1
ATOM 753 N N . THR A 1 99 ? 23.71 20.131 16.347 1 93.13 99 THR A N 1
ATOM 754 C CA . THR A 1 99 ? 24.245 21.427 15.944 1 93.13 99 THR A CA 1
ATOM 755 C C . THR A 1 99 ? 24.237 21.566 14.424 1 93.13 99 THR A C 1
ATOM 757 O O . THR A 1 99 ? 24.422 22.664 13.895 1 93.13 99 THR A O 1
ATOM 760 N N . HIS A 1 100 ? 24.09 20.472 13.746 1 95.18 100 HIS A N 1
ATOM 761 C CA . HIS A 1 100 ? 24.042 20.492 12.288 1 95.18 100 HIS A CA 1
ATOM 762 C C . HIS A 1 100 ? 22.702 21.024 11.789 1 95.18 100 HIS A C 1
ATOM 764 O O . HIS A 1 100 ? 21.648 20.492 12.143 1 95.18 100 HIS A O 1
ATOM 770 N N . VAL A 1 101 ? 22.683 22.022 10.99 1 93.6 101 VAL A N 1
ATOM 771 C CA . VAL A 1 101 ? 21.457 22.72 10.615 1 93.6 101 VAL A CA 1
ATOM 772 C C . VAL A 1 101 ? 20.834 22.05 9.392 1 93.6 101 VAL A C 1
ATOM 774 O O . VAL A 1 101 ? 19.921 22.601 8.773 1 93.6 101 VAL A O 1
ATOM 777 N N . GLY A 1 102 ? 21.415 20.841 9.051 1 96.12 102 GLY A N 1
ATOM 778 C CA . GLY A 1 102 ? 20.906 20.102 7.907 1 96.12 102 GLY A CA 1
ATOM 779 C C . GLY A 1 102 ? 21.693 20.356 6.635 1 96.12 102 GLY A C 1
ATOM 780 O O . GLY A 1 102 ? 22.48 21.301 6.564 1 96.12 102 GLY A O 1
ATOM 781 N N . TYR A 1 103 ? 21.484 19.512 5.654 1 97.71 103 TYR A N 1
ATOM 782 C CA . TYR A 1 103 ? 22.137 19.617 4.354 1 97.71 103 TYR A CA 1
ATOM 783 C C . TYR A 1 103 ? 21.31 20.465 3.395 1 97.71 103 TYR A C 1
ATOM 785 O O . TYR A 1 103 ? 20.976 20.021 2.294 1 97.71 103 TYR A O 1
ATOM 793 N N . TRP A 1 104 ? 21.052 21.709 3.797 1 96.9 104 TRP A N 1
ATOM 794 C CA . TRP A 1 104 ? 20.144 22.596 3.077 1 96.9 104 TRP A CA 1
ATOM 795 C C . TRP A 1 104 ? 20.625 22.825 1.648 1 96.9 104 TRP A C 1
ATOM 797 O O . TRP A 1 104 ? 19.815 23.015 0.737 1 96.9 104 TRP A O 1
ATOM 807 N N . TRP A 1 105 ? 21.938 22.774 1.367 1 96.31 105 TRP A N 1
ATOM 808 C CA . TRP A 1 105 ? 22.515 23.06 0.058 1 96.31 105 TRP A CA 1
ATOM 809 C C . TRP A 1 105 ? 22.276 21.903 -0.907 1 96.31 105 TRP A C 1
ATOM 811 O O . TRP A 1 105 ? 22.583 22.006 -2.098 1 96.31 105 TRP A O 1
ATOM 821 N N . LEU A 1 106 ? 21.697 20.798 -0.357 1 97.45 106 LEU A N 1
ATOM 822 C CA . LEU A 1 106 ? 21.396 19.642 -1.195 1 97.45 106 LEU A CA 1
ATOM 823 C C . LEU A 1 106 ? 19.891 19.474 -1.369 1 97.45 106 LEU A C 1
ATOM 825 O O . LEU A 1 106 ? 19.435 18.489 -1.955 1 97.45 106 LEU A O 1
ATOM 829 N N . ALA A 1 107 ? 19.066 20.359 -0.883 1 97.37 107 ALA A N 1
ATOM 830 C CA . ALA A 1 107 ? 17.611 20.236 -0.853 1 97.37 107 ALA A CA 1
ATOM 831 C C . ALA A 1 107 ? 17.044 20.072 -2.26 1 97.37 107 ALA A C 1
ATOM 833 O O . ALA A 1 107 ? 16.057 19.36 -2.46 1 97.37 107 ALA A O 1
ATOM 834 N N . SER A 1 108 ? 17.722 20.713 -3.26 1 96.76 108 SER A N 1
ATOM 835 C CA . SER A 1 108 ? 17.231 20.646 -4.633 1 96.76 108 SER A CA 1
ATOM 836 C C . SER A 1 108 ? 18.2 19.883 -5.53 1 96.76 108 SER A C 1
ATOM 838 O O . SER A 1 108 ? 18.194 20.058 -6.75 1 96.76 108 SER A O 1
ATOM 840 N N . GLU A 1 109 ? 19.041 19.116 -4.912 1 96.57 109 GLU A N 1
ATOM 841 C CA . GLU A 1 109 ? 19.983 18.299 -5.672 1 96.57 109 GLU A CA 1
ATOM 842 C C . GLU A 1 109 ? 19.363 16.962 -6.065 1 96.57 109 GLU A C 1
ATOM 844 O O . GLU A 1 109 ? 19.039 16.144 -5.201 1 96.57 109 GLU A O 1
ATOM 849 N N . TRP A 1 110 ? 19.274 16.691 -7.324 1 97.84 110 TRP A N 1
ATOM 850 C CA . TRP A 1 110 ? 18.643 15.499 -7.881 1 97.84 110 TRP A CA 1
ATOM 851 C C . TRP A 1 110 ? 19.22 14.234 -7.2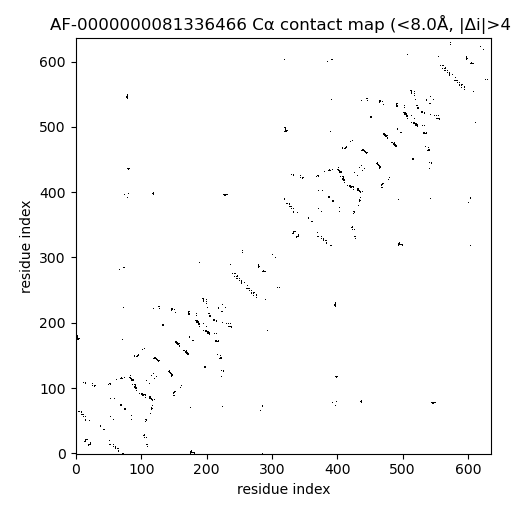55 1 97.84 110 TRP A C 1
ATOM 853 O O . TRP A 1 110 ? 18.479 13.313 -6.905 1 97.84 110 TRP A O 1
ATOM 863 N N . THR A 1 111 ? 20.482 14.24 -6.99 1 97.37 111 THR A N 1
ATOM 864 C CA . THR A 1 111 ? 21.174 13.039 -6.533 1 97.37 111 THR A CA 1
ATOM 865 C C . THR A 1 111 ? 20.921 12.802 -5.047 1 97.37 111 THR A C 1
ATOM 867 O O . THR A 1 111 ? 21.273 11.749 -4.512 1 97.37 111 THR A O 1
ATOM 870 N N . ASN A 1 112 ? 20.254 13.764 -4.37 1 98.22 112 ASN A N 1
ATOM 871 C CA . ASN A 1 112 ? 19.947 13.617 -2.951 1 98.22 112 ASN A CA 1
ATOM 872 C C . ASN A 1 112 ? 18.499 13.191 -2.731 1 98.22 112 ASN A C 1
ATOM 874 O O . ASN A 1 112 ? 18.072 12.99 -1.593 1 98.22 112 ASN A O 1
ATOM 878 N N . LEU A 1 113 ? 17.771 13.088 -3.846 1 98.66 113 LEU A N 1
ATOM 879 C CA . LEU A 1 113 ? 16.337 12.845 -3.735 1 98.66 113 LEU A CA 1
ATOM 880 C C . LEU A 1 113 ? 16.007 11.387 -4.036 1 98.66 113 LEU A C 1
ATOM 882 O O . LEU A 1 113 ? 16.506 10.823 -5.013 1 98.66 113 LEU A O 1
ATOM 886 N N . LEU A 1 114 ? 15.198 10.771 -3.203 1 98.62 114 LEU A N 1
ATOM 887 C CA . LEU A 1 114 ? 14.677 9.418 -3.367 1 98.62 114 LEU A CA 1
ATOM 888 C C . LEU A 1 114 ? 13.156 9.403 -3.249 1 98.62 114 LEU A C 1
ATOM 890 O O . LEU A 1 114 ? 12.549 10.41 -2.876 1 98.62 114 LEU A O 1
ATOM 894 N N . TYR A 1 115 ? 12.561 8.375 -3.689 1 98.19 115 TYR A N 1
ATOM 895 C CA . TYR A 1 115 ? 11.126 8.123 -3.622 1 98.19 115 TYR A CA 1
ATOM 896 C C . TYR A 1 115 ? 10.788 7.203 -2.455 1 98.19 115 TYR A C 1
ATOM 898 O O . TYR A 1 115 ? 11.229 6.052 -2.416 1 98.19 115 TYR A O 1
ATOM 906 N N . SER A 1 116 ? 10.013 7.716 -1.457 1 98.28 116 SER A N 1
ATOM 907 C CA . SER A 1 116 ? 9.893 6.916 -0.243 1 98.28 116 SER A CA 1
ATOM 908 C C . SER A 1 116 ? 8.455 6.896 0.266 1 98.28 116 SER A C 1
ATOM 910 O O . SER A 1 116 ? 7.675 7.803 -0.028 1 98.28 116 SER A O 1
ATOM 912 N N . CYS A 1 117 ? 8.132 5.835 0.975 1 97.94 117 CYS A N 1
ATOM 913 C CA . CYS A 1 117 ? 6.879 5.787 1.72 1 97.94 117 CYS A CA 1
ATOM 914 C C . CYS A 1 117 ? 6.993 6.558 3.03 1 97.94 117 CYS A C 1
ATOM 916 O O . CYS A 1 117 ? 8.098 6.868 3.479 1 97.94 117 CYS A O 1
ATOM 918 N N . ILE A 1 118 ? 5.939 6.772 3.648 1 97.44 118 ILE A N 1
ATOM 919 C CA . ILE A 1 118 ? 5.861 7.572 4.865 1 97.44 118 ILE A CA 1
ATOM 920 C C . ILE A 1 118 ? 6.563 6.841 6.008 1 97.44 118 ILE A C 1
ATOM 922 O O . ILE A 1 118 ? 7.32 7.448 6.769 1 97.44 118 ILE A O 1
ATOM 926 N N . ASP A 1 119 ? 6.41 5.575 6.109 1 97.61 119 ASP A N 1
ATOM 927 C CA . ASP A 1 119 ? 6.867 4.827 7.276 1 97.61 119 ASP A CA 1
ATOM 928 C C . ASP A 1 119 ? 8.384 4.653 7.256 1 97.61 119 ASP A C 1
ATOM 930 O O . ASP A 1 119 ? 9.011 4.502 8.307 1 97.61 119 ASP A O 1
ATOM 934 N N . CYS A 1 120 ? 8.984 4.723 6.112 1 98.44 120 CYS A N 1
ATOM 935 C CA . CYS A 1 120 ? 10.441 4.715 6.057 1 98.44 120 CYS A CA 1
ATOM 936 C C . CYS A 1 120 ? 11.006 6.098 6.36 1 98.44 120 CYS A C 1
ATOM 938 O O . CYS A 1 120 ? 12.027 6.221 7.038 1 98.44 120 CYS A O 1
ATOM 940 N N . ASN A 1 121 ? 10.294 7.112 5.932 1 98.06 121 ASN A N 1
ATOM 941 C CA . ASN A 1 121 ? 10.89 8.443 5.883 1 98.06 121 ASN A CA 1
ATOM 942 C C . ASN A 1 121 ? 10.532 9.263 7.119 1 98.06 121 ASN A C 1
ATOM 944 O O . ASN A 1 121 ? 11.183 10.268 7.412 1 98.06 121 ASN A O 1
ATOM 948 N N . ARG A 1 122 ? 9.526 8.896 7.805 1 97.57 122 ARG A N 1
ATOM 949 C CA . ARG A 1 122 ? 9.084 9.661 8.967 1 97.57 122 ARG A CA 1
ATOM 950 C C . ARG A 1 122 ? 9.124 8.808 10.231 1 97.57 122 ARG A C 1
ATOM 952 O O . ARG A 1 122 ? 9.022 7.582 10.162 1 97.57 122 ARG A O 1
ATOM 959 N N . ARG A 1 123 ? 9.254 9.471 11.315 1 96.47 123 ARG A N 1
ATOM 960 C CA . ARG A 1 123 ? 9.206 8.776 12.597 1 96.47 123 ARG A CA 1
ATOM 961 C C . ARG A 1 123 ? 7.766 8.499 13.016 1 96.47 123 ARG A C 1
ATOM 963 O O . ARG A 1 123 ? 6.952 9.421 13.108 1 96.47 123 ARG A O 1
ATOM 970 N N . ARG A 1 124 ? 7.521 7.275 13.223 1 94.7 124 ARG A N 1
ATOM 971 C CA . ARG A 1 124 ? 6.211 6.804 13.661 1 94.7 124 ARG A CA 1
ATOM 972 C C . ARG A 1 124 ? 6.346 5.668 14.669 1 94.7 124 ARG A C 1
ATOM 974 O O . ARG A 1 124 ? 7.44 5.135 14.869 1 94.7 124 ARG A O 1
ATOM 981 N N . ARG A 1 125 ? 5.273 5.352 15.32 1 93.65 125 ARG A N 1
ATOM 982 C CA . ARG A 1 125 ? 5.273 4.233 16.256 1 93.65 125 ARG A CA 1
ATOM 983 C C . ARG A 1 125 ? 5.042 2.912 15.53 1 93.65 125 ARG A C 1
ATOM 985 O O . ARG A 1 125 ? 4.085 2.777 14.766 1 93.65 125 ARG A O 1
ATOM 992 N N . HIS A 1 126 ? 5.97 1.995 15.787 1 95.79 126 HIS A N 1
ATOM 993 C CA . HIS A 1 126 ? 5.89 0.681 15.161 1 95.79 126 HIS A CA 1
ATOM 994 C C . HIS A 1 126 ? 6.225 -0.425 16.156 1 95.79 126 HIS A C 1
ATOM 996 O O . HIS A 1 126 ? 6.986 -0.206 17.101 1 95.79 126 HIS A O 1
ATOM 1002 N N . LYS A 1 127 ? 5.625 -1.532 15.963 1 95.89 127 LYS A N 1
ATOM 1003 C CA . LYS A 1 127 ? 6.14 -2.766 16.55 1 95.89 127 LYS A CA 1
ATOM 1004 C C . LYS A 1 127 ? 7.183 -3.413 15.643 1 95.89 127 LYS A C 1
ATOM 1006 O O . LYS A 1 127 ? 7.024 -3.431 14.42 1 95.89 127 LYS A O 1
ATOM 1011 N N . LEU A 1 128 ? 8.234 -3.921 16.232 1 97.62 128 LEU A N 1
ATOM 1012 C CA . LEU A 1 128 ? 9.34 -4.443 15.437 1 97.62 128 LEU A CA 1
ATOM 1013 C C . LEU A 1 128 ? 9.505 -5.944 15.654 1 97.62 128 LEU A C 1
ATOM 1015 O O . LEU A 1 128 ? 9.456 -6.42 16.791 1 97.62 128 LEU A O 1
ATOM 1019 N N . PHE A 1 129 ? 9.686 -6.624 14.59 1 97.36 129 PHE A N 1
ATOM 1020 C CA . PHE A 1 129 ? 10.047 -8.035 14.653 1 97.36 129 PHE A CA 1
ATOM 1021 C C . PHE A 1 129 ? 11.544 -8.201 14.883 1 97.36 129 PHE A C 1
ATOM 1023 O O . PHE A 1 129 ? 12.34 -7.365 14.451 1 97.36 129 PHE A O 1
ATOM 1030 N N . VAL A 1 130 ? 11.892 -9.283 15.545 1 95.14 130 VAL A N 1
ATOM 1031 C CA . VAL A 1 130 ? 13.284 -9.699 15.68 1 95.14 130 VAL A CA 1
ATOM 1032 C C . VAL A 1 130 ? 13.442 -11.14 15.199 1 95.14 130 VAL A C 1
ATOM 1034 O O . VAL A 1 130 ? 12.462 -11.884 15.116 1 95.14 130 VAL A O 1
ATOM 1037 N N . PRO A 1 131 ? 14.67 -11.467 14.8 1 93.14 131 PRO A N 1
ATOM 1038 C CA . PRO A 1 131 ? 14.878 -12.846 14.353 1 93.14 131 PRO A CA 1
ATOM 1039 C C . PRO A 1 131 ? 14.376 -13.876 15.363 1 93.14 131 PRO A C 1
ATOM 1041 O O . PRO A 1 131 ? 14.576 -13.711 16.569 1 93.14 131 PRO A O 1
ATOM 1044 N N . GLY A 1 132 ? 13.726 -14.894 14.876 1 92.27 132 GLY A N 1
ATOM 1045 C CA . GLY A 1 132 ? 13.236 -15.965 15.729 1 92.27 132 GLY A CA 1
ATOM 1046 C C . GLY A 1 132 ? 11.8 -15.764 16.175 1 92.27 132 GLY A C 1
ATOM 1047 O O . GLY A 1 132 ? 11.185 -16.674 16.734 1 92.27 132 GLY A O 1
ATOM 1048 N N . MET A 1 133 ? 11.286 -14.654 15.919 1 94.18 133 MET A N 1
ATOM 1049 C CA . MET A 1 133 ? 9.918 -14.332 16.317 1 94.18 133 MET A CA 1
ATOM 1050 C C . MET A 1 133 ? 8.919 -14.815 15.271 1 94.18 133 MET A C 1
ATOM 1052 O O . MET A 1 133 ? 9.093 -14.562 14.078 1 94.18 133 MET A O 1
ATOM 1056 N N . ALA A 1 134 ? 7.866 -15.488 15.713 1 94.91 134 ALA A N 1
ATOM 1057 C CA . ALA A 1 134 ? 6.749 -15.835 14.837 1 94.91 134 ALA A CA 1
ATOM 1058 C C . ALA A 1 134 ? 5.818 -14.643 14.638 1 94.91 134 ALA A C 1
ATOM 1060 O O . ALA A 1 134 ? 5.831 -13.698 15.429 1 94.91 134 ALA A O 1
ATOM 1061 N N . LEU A 1 135 ? 4.989 -14.654 13.623 1 95.25 135 LEU A N 1
ATOM 1062 C CA . LEU A 1 135 ? 4.104 -13.544 13.289 1 95.25 135 LEU A CA 1
ATOM 1063 C C . LEU A 1 135 ? 3.198 -13.198 14.466 1 95.25 135 LEU A C 1
ATOM 1065 O O . LEU A 1 135 ? 3.02 -12.022 14.793 1 95.25 135 LEU A O 1
ATOM 1069 N N . LYS A 1 136 ? 2.7 -14.171 15.176 1 93.19 136 LYS A N 1
ATOM 1070 C CA . LYS A 1 136 ? 1.721 -13.966 16.24 1 93.19 136 LYS A CA 1
ATOM 1071 C C . LYS A 1 136 ? 2.367 -13.327 17.466 1 93.19 136 LYS A C 1
ATOM 1073 O O . LYS A 1 136 ? 1.682 -12.715 18.287 1 93.19 136 LYS A O 1
ATOM 1078 N N . ALA A 1 137 ? 3.653 -13.454 17.598 1 95.06 137 ALA A N 1
ATOM 1079 C CA . ALA A 1 137 ? 4.369 -12.976 18.778 1 95.06 137 ALA A CA 1
ATOM 1080 C C . ALA A 1 137 ? 4.416 -11.451 18.811 1 95.06 137 ALA A C 1
ATOM 1082 O O . ALA A 1 137 ? 4.681 -10.855 19.857 1 95.06 137 ALA A O 1
ATOM 1083 N N . ILE A 1 138 ? 4.1 -10.791 17.679 1 94.45 138 ILE A N 1
ATOM 1084 C CA . ILE A 1 138 ? 4.213 -9.343 17.546 1 94.45 138 ILE A CA 1
ATOM 1085 C C . ILE A 1 138 ? 3.175 -8.66 18.433 1 94.45 138 ILE A C 1
ATOM 1087 O O . ILE A 1 138 ? 3.377 -7.527 18.876 1 94.45 138 ILE A O 1
ATOM 1091 N N . ASN A 1 139 ? 2.067 -9.3 18.745 1 89.62 139 ASN A N 1
ATOM 1092 C CA . ASN A 1 139 ? 0.965 -8.733 19.515 1 89.62 139 ASN A CA 1
ATOM 1093 C C . ASN A 1 139 ? 1.401 -8.366 20.931 1 89.62 139 ASN A C 1
ATOM 1095 O O . ASN A 1 139 ? 0.806 -7.49 21.561 1 89.62 139 ASN A O 1
ATOM 1099 N N . ALA A 1 140 ? 2.482 -8.927 21.405 1 92.23 140 ALA A N 1
ATOM 1100 C CA . ALA A 1 140 ? 2.943 -8.724 22.777 1 92.23 140 ALA A CA 1
ATOM 1101 C C . ALA A 1 140 ? 4.014 -7.639 22.841 1 92.23 140 ALA A C 1
ATOM 1103 O O . ALA A 1 140 ? 4.447 -7.25 23.928 1 92.23 140 ALA A O 1
ATOM 1104 N N . ILE A 1 141 ? 4.359 -7.139 21.707 1 92.78 141 ILE A N 1
ATOM 1105 C CA . ILE A 1 141 ? 5.475 -6.201 21.646 1 92.78 141 ILE A CA 1
ATOM 1106 C C . ILE A 1 141 ? 4.954 -4.77 21.754 1 92.78 141 ILE A C 1
ATOM 1108 O O . ILE A 1 141 ? 3.89 -4.449 21.22 1 92.78 141 ILE A O 1
ATOM 1112 N N . LYS A 1 142 ? 5.658 -3.97 22.382 1 91.43 142 LYS A N 1
ATOM 1113 C CA . LYS A 1 142 ? 5.316 -2.556 22.511 1 91.43 142 LYS A CA 1
ATOM 1114 C C . LYS A 1 142 ? 5.789 -1.763 21.297 1 91.43 142 LYS A C 1
ATOM 1116 O O . LYS A 1 142 ? 6.766 -2.138 20.646 1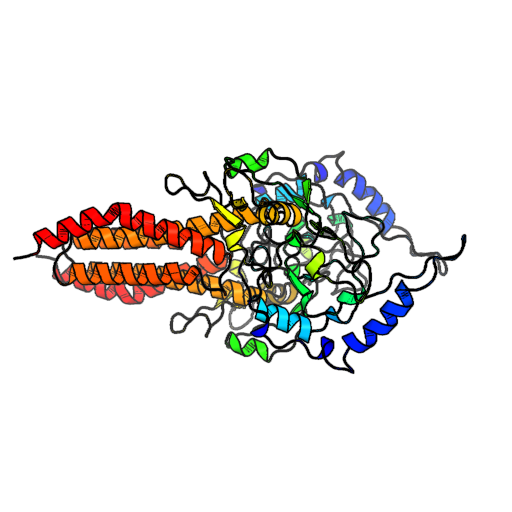 91.43 142 LYS A O 1
ATOM 1121 N N . ASN A 1 143 ? 5.132 -0.636 21.042 1 92.38 143 ASN A N 1
ATOM 1122 C CA . ASN A 1 143 ? 5.516 0.254 19.953 1 92.38 143 ASN A CA 1
ATOM 1123 C C . ASN A 1 143 ? 6.777 1.045 20.292 1 92.38 143 ASN A C 1
ATOM 1125 O O . ASN A 1 143 ? 7.04 1.33 21.462 1 92.38 143 ASN A O 1
ATOM 1129 N N . LYS A 1 144 ? 7.466 1.323 19.313 1 95.19 144 LYS A N 1
ATOM 1130 C CA . LYS A 1 144 ? 8.627 2.204 19.396 1 95.19 144 LYS A CA 1
ATOM 1131 C C . LYS A 1 144 ? 8.585 3.274 18.309 1 95.19 144 LYS A C 1
ATOM 1133 O O . LYS A 1 144 ? 8.195 2.996 17.172 1 95.19 144 LYS A O 1
ATOM 1138 N N . SER A 1 145 ? 8.964 4.455 18.682 1 96.13 145 SER A N 1
ATOM 1139 C CA . SER A 1 145 ? 9.077 5.53 17.702 1 96.13 145 SER A CA 1
ATOM 1140 C C . SER A 1 145 ? 10.325 5.365 16.841 1 96.13 145 SER A C 1
ATOM 1142 O O . SER A 1 145 ? 11.447 5.478 17.338 1 96.13 145 SER A O 1
ATOM 1144 N N . ILE A 1 146 ? 10.13 5.012 15.604 1 96.36 146 ILE A N 1
ATOM 1145 C CA . ILE A 1 146 ? 11.259 4.744 14.72 1 96.36 146 ILE A CA 1
ATOM 1146 C C . ILE A 1 146 ? 10.913 5.175 13.297 1 96.36 146 ILE A C 1
ATOM 1148 O O . ILE A 1 146 ? 9.738 5.317 12.952 1 96.36 146 ILE A O 1
ATOM 1152 N N . GLY A 1 147 ? 11.949 5.349 12.402 1 96.45 147 GLY A N 1
ATOM 1153 C CA . GLY A 1 147 ? 11.891 5.918 11.065 1 96.45 147 GLY A CA 1
ATOM 1154 C C . GLY A 1 147 ? 12.999 6.918 10.794 1 96.45 147 GLY A C 1
ATOM 1155 O O . GLY A 1 147 ? 13.591 7.465 11.726 1 96.45 147 GLY A O 1
ATOM 1156 N N . LYS A 1 148 ? 13.2 7.182 9.583 1 98.29 148 LYS A N 1
ATOM 1157 C CA . LYS A 1 148 ? 14.406 7.925 9.23 1 98.29 148 LYS A CA 1
ATOM 1158 C C . LYS A 1 148 ? 14.364 9.343 9.794 1 98.29 148 LYS A C 1
ATOM 1160 O O . LYS A 1 148 ? 15.229 9.729 10.583 1 98.29 148 LYS A O 1
ATOM 1165 N N . LYS A 1 149 ? 13.28 10.207 9.328 1 97.55 149 LYS A N 1
ATOM 1166 C CA . LYS A 1 149 ? 13.208 11.636 9.618 1 97.55 149 LYS A CA 1
ATOM 1167 C C . LYS A 1 149 ? 14.547 12.319 9.355 1 97.55 149 LYS A C 1
ATOM 1169 O O . LYS A 1 149 ? 15.051 12.297 8.23 1 97.55 149 LYS A O 1
ATOM 1174 N N . ASN A 1 150 ? 15.219 12.767 10.392 1 98.04 150 ASN A N 1
ATOM 1175 C CA . ASN A 1 150 ? 16.489 13.464 10.221 1 98.04 150 ASN A CA 1
ATOM 1176 C C . ASN A 1 150 ? 17.671 12.574 10.592 1 98.04 150 ASN A C 1
ATOM 1178 O O . ASN A 1 150 ? 18.789 13.061 10.769 1 98.04 150 ASN A O 1
ATOM 1182 N N . SER A 1 151 ? 17.405 11.26 10.678 1 97.98 151 SER A N 1
ATOM 1183 C CA . SER A 1 151 ? 18.495 10.338 10.979 1 97.98 151 SER A CA 1
ATOM 1184 C C . SER A 1 151 ? 19.437 10.189 9.788 1 97.98 151 SER A C 1
ATOM 1186 O O . SER A 1 151 ? 18.993 9.931 8.667 1 97.98 151 SER A O 1
ATOM 1188 N N . PHE A 1 152 ? 20.694 10.402 10.019 1 98.37 152 PHE A N 1
ATOM 1189 C CA . PHE A 1 152 ? 21.743 10.27 9.015 1 98.37 152 PHE A CA 1
ATOM 1190 C C . PHE A 1 152 ? 23.093 10.01 9.673 1 98.37 152 PHE A C 1
ATOM 1192 O O . PHE A 1 152 ? 23.956 10.889 9.699 1 98.37 152 PHE A O 1
ATOM 1199 N N . ALA A 1 153 ? 23.27 8.794 10.049 1 98.16 153 ALA A N 1
ATOM 1200 C CA . ALA A 1 153 ? 24.497 8.394 10.732 1 98.16 153 ALA A CA 1
ATOM 1201 C C . ALA A 1 153 ? 25.655 8.262 9.748 1 98.16 153 ALA A C 1
ATOM 1203 O O . ALA A 1 153 ? 25.479 7.757 8.637 1 98.16 153 ALA A O 1
ATOM 1204 N N . ILE A 1 154 ? 26.785 8.693 10.123 1 97.93 154 ILE A N 1
ATOM 1205 C CA . ILE A 1 154 ? 27.989 8.584 9.305 1 97.93 154 ILE A CA 1
ATOM 1206 C C . ILE A 1 154 ? 29.1 7.913 10.109 1 97.93 154 ILE A C 1
ATOM 1208 O O . ILE A 1 154 ? 29.016 7.817 11.335 1 97.93 154 ILE A O 1
ATOM 1212 N N . ASN A 1 155 ? 30.084 7.456 9.415 1 96.79 155 ASN A N 1
ATOM 1213 C CA . ASN A 1 155 ? 31.18 6.734 10.051 1 96.79 155 ASN A CA 1
ATOM 1214 C C . ASN A 1 155 ? 32.443 7.587 10.129 1 96.79 155 ASN A C 1
ATOM 1216 O O . ASN A 1 155 ? 33.385 7.246 10.847 1 96.79 155 ASN A O 1
ATOM 1220 N N . LYS A 1 156 ? 32.492 8.772 9.424 1 97.04 156 LYS A N 1
ATOM 1221 C CA . LYS A 1 156 ? 33.701 9.588 9.358 1 97.04 156 LYS A CA 1
ATOM 1222 C C . LYS A 1 156 ? 33.387 11.059 9.616 1 97.04 156 LYS A C 1
ATOM 1224 O O . LYS A 1 156 ? 32.798 11.402 10.643 1 97.04 156 LYS A O 1
ATOM 1229 N N . VAL A 1 157 ? 33.87 11.903 8.71 1 95.94 157 VAL A N 1
ATOM 1230 C CA . VAL A 1 157 ? 33.731 13.332 8.974 1 95.94 157 VAL A CA 1
ATOM 1231 C C . VAL A 1 157 ? 32.499 13.873 8.254 1 95.94 157 VAL A C 1
ATOM 1233 O O . VAL A 1 157 ? 32.359 13.709 7.04 1 95.94 157 VAL A O 1
ATOM 1236 N N . ARG A 1 158 ? 31.711 14.58 8.986 1 97.27 158 ARG A N 1
ATOM 1237 C CA . ARG A 1 158 ? 30.445 15.077 8.459 1 97.27 158 ARG A CA 1
ATOM 1238 C C . ARG A 1 158 ? 30.649 16.362 7.664 1 97.27 158 ARG A C 1
ATOM 1240 O O . ARG A 1 158 ? 31.384 17.254 8.093 1 97.27 158 ARG A O 1
ATOM 1247 N N . ALA A 1 159 ? 30.007 16.418 6.532 1 97.29 159 ALA A N 1
ATOM 1248 C CA . ALA A 1 159 ? 29.932 17.665 5.775 1 97.29 159 ALA A CA 1
ATOM 1249 C C . ALA A 1 159 ? 29.01 18.669 6.461 1 97.29 159 ALA A C 1
ATOM 1251 O O . ALA A 1 159 ? 27.94 18.303 6.952 1 97.29 159 ALA A O 1
ATOM 1252 N N . VAL A 1 160 ? 29.41 19.952 6.466 1 94.9 160 VAL A N 1
ATOM 1253 C CA . VAL A 1 160 ? 28.616 20.911 7.227 1 94.9 160 VAL A CA 1
ATOM 1254 C C . VAL A 1 160 ? 28.247 22.097 6.338 1 94.9 160 VAL A C 1
ATOM 1256 O O . VAL A 1 160 ? 27.467 22.964 6.741 1 94.9 160 VAL A O 1
ATOM 1259 N N . LYS A 1 161 ? 28.828 22.154 5.101 1 91.52 161 LYS A N 1
ATOM 1260 C CA . LYS A 1 161 ? 28.555 23.289 4.224 1 91.52 161 LYS A CA 1
ATOM 1261 C C . LYS A 1 161 ? 28.769 22.916 2.76 1 91.52 161 LYS A C 1
ATOM 1263 O O . LYS A 1 161 ? 29.335 21.863 2.458 1 91.52 161 LYS A O 1
ATOM 1268 N N . LEU A 1 162 ? 28.296 23.83 1.914 1 92.75 162 LEU A N 1
ATOM 1269 C CA . LEU A 1 162 ? 28.519 23.69 0.479 1 92.75 162 LEU A CA 1
ATOM 1270 C C . LEU A 1 162 ? 30.008 23.58 0.169 1 92.75 162 LEU A C 1
ATOM 1272 O O . LEU A 1 162 ? 30.817 24.333 0.715 1 92.75 162 LEU A O 1
ATOM 1276 N N . GLY A 1 163 ? 30.38 22.658 -0.659 1 92.12 163 GLY A N 1
ATOM 1277 C CA . GLY A 1 163 ? 31.777 22.508 -1.035 1 92.12 163 GLY A CA 1
ATOM 1278 C C . GLY A 1 163 ? 32.473 21.374 -0.306 1 92.12 163 GLY A C 1
ATOM 1279 O O . GLY A 1 163 ? 33.521 20.897 -0.746 1 92.12 163 GLY A O 1
ATOM 1280 N N . ASP A 1 164 ? 31.945 20.948 0.869 1 95.61 164 ASP A N 1
ATOM 1281 C CA . ASP A 1 164 ? 32.528 19.821 1.59 1 95.61 164 ASP A CA 1
ATOM 1282 C C . ASP A 1 164 ? 32.413 18.532 0.779 1 95.61 164 ASP A C 1
ATOM 1284 O O . ASP A 1 164 ? 31.516 18.395 -0.055 1 95.61 164 ASP A O 1
ATOM 1288 N N . CYS A 1 165 ? 33.296 17.621 1.018 1 95.55 165 CYS A N 1
ATOM 1289 C CA . CYS A 1 165 ? 33.293 16.336 0.327 1 95.55 165 CYS A CA 1
ATOM 1290 C C . CYS A 1 165 ? 32.276 15.386 0.947 1 95.55 165 CYS A C 1
ATOM 1292 O O . CYS A 1 165 ? 32.517 14.822 2.016 1 95.55 165 CYS A O 1
ATOM 1294 N N . LEU A 1 166 ? 31.265 15.166 0.306 1 96.34 166 LEU A N 1
ATOM 1295 C CA . LEU A 1 166 ? 30.19 14.321 0.815 1 96.34 166 LEU A CA 1
ATOM 1296 C C . LEU A 1 166 ? 30.646 12.871 0.93 1 96.34 166 LEU A C 1
ATOM 1298 O O . LEU A 1 166 ? 30.263 12.168 1.868 1 96.34 166 LEU A O 1
ATOM 1302 N N . ASN A 1 167 ? 31.483 12.428 0.056 1 93.56 167 ASN A N 1
ATOM 1303 C CA . ASN A 1 167 ? 31.947 11.045 0.025 1 93.56 167 ASN A CA 1
ATOM 1304 C C . ASN A 1 167 ? 32.85 10.729 1.215 1 93.56 167 ASN A C 1
ATOM 1306 O O . ASN A 1 167 ? 33.017 9.564 1.581 1 93.56 167 ASN A O 1
ATOM 1310 N N . ALA A 1 168 ? 33.4 11.688 1.78 1 95.6 168 ALA A N 1
ATOM 1311 C CA . ALA A 1 168 ? 34.289 11.499 2.924 1 95.6 168 ALA A CA 1
ATOM 1312 C C . ALA A 1 168 ? 33.5 11.123 4.175 1 95.6 168 ALA A C 1
ATOM 1314 O O . ALA A 1 168 ? 34.075 10.657 5.162 1 95.6 168 ALA A O 1
ATOM 1315 N N . GLU A 1 169 ? 32.173 11.296 4.158 1 97.24 169 GLU A N 1
ATOM 1316 C CA . GLU A 1 169 ? 31.345 11.056 5.336 1 97.24 169 GLU A CA 1
ATOM 1317 C C . GLU A 1 169 ? 31.259 9.566 5.656 1 97.24 169 GLU A C 1
ATOM 1319 O O . GLU A 1 169 ? 31.133 9.182 6.821 1 97.24 169 GLU A O 1
ATOM 1324 N N . ASP A 1 170 ? 31.311 8.671 4.571 1 97.56 170 ASP A N 1
ATOM 1325 C CA . ASP A 1 170 ? 31.013 7.249 4.714 1 97.56 170 ASP A CA 1
ATOM 1326 C C . ASP A 1 170 ? 29.663 7.036 5.395 1 97.56 170 ASP A C 1
ATOM 1328 O O . ASP A 1 170 ? 29.591 6.423 6.463 1 97.56 170 ASP A O 1
ATOM 1332 N N . ALA A 1 171 ? 28.636 7.555 4.723 1 98.16 171 ALA A N 1
ATOM 1333 C CA . ALA A 1 171 ? 27.271 7.486 5.238 1 98.16 171 ALA A CA 1
ATOM 1334 C C . ALA A 1 171 ? 26.868 6.043 5.532 1 98.16 171 ALA A C 1
ATOM 1336 O O . ALA A 1 171 ? 27.065 5.155 4.699 1 98.16 171 ALA A O 1
ATOM 1337 N N . LEU A 1 172 ? 26.253 5.798 6.661 1 98.3 172 LEU A N 1
ATOM 1338 C CA . LEU A 1 172 ? 25.904 4.442 7.071 1 98.3 172 LEU A CA 1
ATOM 1339 C C . LEU A 1 172 ? 24.569 4.019 6.467 1 98.3 172 LEU A C 1
ATOM 1341 O O . LEU A 1 172 ? 24.33 2.828 6.252 1 98.3 172 LEU A O 1
ATOM 1345 N N . LEU A 1 173 ? 23.714 4.982 6.223 1 98.43 173 LEU A N 1
ATOM 1346 C CA . LEU A 1 173 ? 22.457 4.699 5.539 1 98.43 173 LEU A CA 1
ATOM 1347 C C . LEU A 1 173 ? 22.703 4.337 4.078 1 98.43 173 LEU A C 1
ATOM 1349 O O . LEU A 1 173 ? 23.383 5.072 3.358 1 98.43 173 LEU A O 1
ATOM 1353 N N . ILE A 1 174 ? 22.141 3.302 3.651 1 98.64 174 ILE A N 1
ATOM 1354 C CA . ILE A 1 174 ? 22.355 2.849 2.28 1 98.64 174 ILE A CA 1
ATOM 1355 C C . ILE A 1 174 ? 21.504 3.682 1.324 1 98.64 174 ILE A C 1
ATOM 1357 O O . ILE A 1 174 ? 20.284 3.766 1.481 1 98.64 174 ILE A O 1
ATOM 1361 N N . ASP A 1 175 ? 22.124 4.315 0.419 1 98.47 175 ASP A N 1
ATOM 1362 C CA . ASP A 1 175 ? 21.51 4.844 -0.795 1 98.47 175 ASP A CA 1
ATOM 1363 C C . ASP A 1 175 ? 21.606 3.84 -1.942 1 98.47 175 ASP A C 1
ATOM 1365 O O . ASP A 1 175 ? 22.691 3.6 -2.474 1 98.47 175 ASP A O 1
ATOM 1369 N N . PRO A 1 176 ? 20.451 3.284 -2.342 1 98.58 176 PRO A N 1
ATOM 1370 C CA . PRO A 1 176 ? 20.513 2.201 -3.326 1 98.58 176 PRO A CA 1
ATOM 1371 C C . PRO A 1 176 ? 21.028 2.668 -4.686 1 98.58 176 PRO A C 1
ATOM 1373 O O . PRO A 1 176 ? 21.324 1.843 -5.554 1 98.58 176 PRO A O 1
ATOM 1376 N N . THR A 1 177 ? 21.167 3.93 -4.851 1 98.38 177 THR A N 1
ATOM 1377 C CA . THR A 1 177 ? 21.698 4.443 -6.109 1 98.38 177 THR A CA 1
ATOM 1378 C C . THR A 1 177 ? 23.219 4.555 -6.048 1 98.38 177 THR A C 1
ATOM 1380 O O . THR A 1 177 ? 23.866 4.842 -7.057 1 98.38 177 THR A O 1
ATOM 1383 N N . ARG A 1 178 ? 23.831 4.316 -4.915 1 97.41 178 ARG A N 1
ATOM 1384 C CA . ARG A 1 178 ? 25.268 4.508 -4.744 1 97.41 178 ARG A CA 1
ATOM 1385 C C . ARG A 1 178 ? 25.927 3.248 -4.195 1 97.41 178 ARG A C 1
ATOM 1387 O O . ARG A 1 178 ? 27.088 2.965 -4.499 1 97.41 178 ARG A O 1
ATOM 1394 N N . ARG A 1 179 ? 25.235 2.566 -3.317 1 97.42 179 ARG A N 1
ATOM 1395 C CA . ARG A 1 179 ? 25.729 1.352 -2.675 1 97.42 179 ARG A CA 1
ATOM 1396 C C . ARG A 1 179 ? 24.796 0.174 -2.939 1 97.42 179 ARG A C 1
ATOM 1398 O O . ARG A 1 179 ? 23.578 0.296 -2.793 1 97.42 179 ARG A O 1
ATOM 1405 N N . ASP A 1 180 ? 25.34 -0.896 -3.302 1 98.09 180 ASP A N 1
ATOM 1406 C CA . ASP A 1 180 ? 24.543 -2.086 -3.585 1 98.09 180 ASP A CA 1
ATOM 1407 C C . ASP A 1 180 ? 24.023 -2.718 -2.295 1 98.09 180 ASP A C 1
ATOM 1409 O O . ASP A 1 180 ? 24.794 -3.293 -1.524 1 98.09 180 ASP A O 1
ATOM 1413 N N . PRO A 1 181 ? 22.75 -2.688 -2.085 1 98.38 181 PRO A N 1
ATOM 1414 C CA . PRO A 1 181 ? 22.2 -3.204 -0.829 1 98.38 181 PRO A CA 1
ATOM 1415 C C . PRO A 1 181 ? 22.474 -4.693 -0.632 1 98.38 181 PRO A C 1
ATOM 1417 O O . PRO A 1 181 ? 22.573 -5.161 0.505 1 98.38 181 PRO A O 1
ATOM 1420 N N . THR A 1 182 ? 22.633 -5.46 -1.672 1 97.3 182 THR A N 1
ATOM 1421 C CA . THR A 1 182 ? 22.798 -6.906 -1.573 1 97.3 182 THR A CA 1
ATOM 1422 C C . THR A 1 182 ? 24.114 -7.254 -0.885 1 97.3 182 THR A C 1
ATOM 1424 O O . THR A 1 182 ? 24.302 -8.383 -0.427 1 97.3 182 THR A O 1
ATOM 1427 N N . GLN A 1 183 ? 25.014 -6.304 -0.862 1 97.29 183 GLN A N 1
ATOM 1428 C CA . GLN A 1 183 ? 26.289 -6.524 -0.187 1 97.29 183 GLN A CA 1
ATOM 1429 C C . GLN A 1 183 ? 26.155 -6.329 1.321 1 97.29 183 GLN A C 1
ATOM 1431 O O . GLN A 1 183 ? 27.052 -6.695 2.082 1 97.29 183 GLN A O 1
ATOM 1436 N N . HIS A 1 184 ? 25.033 -5.789 1.777 1 98.26 184 HIS A N 1
ATOM 1437 C CA . HIS A 1 184 ? 24.939 -5.347 3.164 1 98.26 184 HIS A CA 1
ATOM 1438 C C . HIS A 1 184 ? 23.704 -5.929 3.845 1 98.26 184 HIS A C 1
ATOM 1440 O O . HIS A 1 184 ? 23.606 -5.919 5.074 1 98.26 184 HIS A O 1
ATOM 1446 N N . LEU A 1 185 ? 22.758 -6.426 3.083 1 98.3 185 LEU A N 1
ATOM 1447 C CA . LEU A 1 185 ? 21.494 -6.949 3.589 1 98.3 185 LEU A CA 1
ATOM 1448 C C . LEU A 1 185 ? 21.28 -8.389 3.132 1 98.3 185 LEU A C 1
ATOM 1450 O O . LEU A 1 185 ? 21.649 -8.751 2.013 1 98.3 185 LEU A O 1
ATOM 1454 N N . GLN A 1 186 ? 20.663 -9.103 3.958 1 97.14 186 GLN A N 1
ATOM 1455 C CA . GLN A 1 186 ? 20.303 -10.478 3.628 1 97.14 186 GLN A CA 1
ATOM 1456 C C . GLN A 1 186 ? 18.927 -10.835 4.183 1 97.14 186 GLN A C 1
ATOM 1458 O O . GLN A 1 186 ? 18.444 -10.194 5.118 1 97.14 186 GLN A O 1
ATOM 1463 N N . TRP A 1 187 ? 18.348 -11.772 3.57 1 96.68 187 TRP A N 1
ATOM 1464 C CA . TRP A 1 187 ? 17.011 -12.209 3.956 1 96.68 187 TRP A CA 1
ATOM 1465 C C . TRP A 1 187 ? 17.063 -13.554 4.673 1 96.68 187 TRP A C 1
ATOM 1467 O O . TRP A 1 187 ? 17.889 -14.408 4.344 1 96.68 187 TRP A O 1
ATOM 1477 N N . LEU A 1 188 ? 16.223 -13.7 5.528 1 91.05 188 LEU A N 1
ATOM 1478 C CA . LEU A 1 188 ? 16.094 -14.946 6.276 1 91.05 188 LEU A CA 1
ATOM 1479 C C . LEU A 1 188 ? 14.898 -15.754 5.783 1 91.05 188 LEU A C 1
ATOM 1481 O O . LEU A 1 188 ? 13.759 -15.286 5.848 1 91.05 188 LEU A O 1
ATOM 1485 N N . PHE A 1 189 ? 15.221 -16.942 5.297 1 92.7 189 PHE A N 1
ATOM 1486 C CA . PHE A 1 189 ? 14.172 -17.865 4.88 1 92.7 189 PHE A CA 1
ATOM 1487 C C . PHE A 1 189 ? 14.354 -19.226 5.542 1 92.7 189 PHE A C 1
ATOM 1489 O O . PHE A 1 189 ? 15.479 -19.631 5.842 1 92.7 189 PHE A O 1
ATOM 1496 N N . ASP A 1 190 ? 13.301 -19.899 5.836 1 92.16 190 ASP A N 1
ATOM 1497 C CA . ASP A 1 190 ? 13.297 -21.287 6.287 1 92.16 190 ASP A CA 1
ATOM 1498 C C . ASP A 1 190 ? 12.249 -22.105 5.536 1 92.16 190 ASP A C 1
ATOM 1500 O O . ASP A 1 190 ? 11.049 -21.953 5.772 1 92.16 190 ASP A O 1
ATOM 1504 N N . PHE A 1 191 ? 12.647 -22.991 4.693 1 91.27 191 PHE A N 1
ATOM 1505 C CA . PHE A 1 191 ? 11.751 -23.743 3.823 1 91.27 191 PHE A CA 1
ATOM 1506 C C . PHE A 1 191 ? 11.143 -24.927 4.566 1 91.27 191 PHE A C 1
ATOM 1508 O O . PHE A 1 191 ? 10.225 -25.578 4.062 1 91.27 191 PHE A O 1
ATOM 1515 N N . SER A 1 192 ? 11.616 -25.174 5.782 1 91.29 192 SER A N 1
ATOM 1516 C CA . SER A 1 192 ? 11.101 -26.287 6.573 1 91.29 192 SER A CA 1
ATOM 1517 C C . SER A 1 192 ? 9.859 -25.88 7.358 1 91.29 192 SER A C 1
ATOM 1519 O O . SER A 1 192 ? 9.153 -26.734 7.9 1 91.29 192 SER A O 1
ATOM 1521 N N . VAL A 1 193 ? 9.62 -24.616 7.367 1 93.77 193 VAL A N 1
ATOM 1522 C CA . VAL A 1 193 ? 8.446 -24.128 8.083 1 93.77 193 VAL A CA 1
ATOM 1523 C C . VAL A 1 193 ? 7.67 -23.154 7.199 1 93.77 193 VAL A C 1
ATOM 1525 O O . VAL A 1 193 ? 8.145 -22.762 6.131 1 93.77 193 VAL A O 1
ATOM 1528 N N . THR A 1 194 ? 6.518 -22.807 7.642 1 93.39 194 THR A N 1
ATOM 1529 C CA . THR A 1 194 ? 5.712 -21.83 6.917 1 93.39 194 THR A CA 1
ATOM 1530 C C . THR A 1 194 ? 6.199 -20.412 7.199 1 93.39 194 THR A C 1
ATOM 1532 O O . THR A 1 194 ? 6.765 -20.144 8.261 1 93.39 194 THR A O 1
ATOM 1535 N N . PRO A 1 195 ? 5.917 -19.554 6.295 1 93.46 195 PRO A N 1
ATOM 1536 C CA . PRO A 1 195 ? 6.393 -18.18 6.468 1 93.46 195 PRO A CA 1
ATOM 1537 C C . PRO A 1 195 ? 5.83 -17.514 7.721 1 93.46 195 PRO A C 1
ATOM 1539 O O . PRO A 1 195 ? 6.425 -16.567 8.242 1 93.46 195 PRO A O 1
ATOM 1542 N N . ASP A 1 196 ? 4.702 -17.935 8.251 1 93.19 196 ASP A N 1
ATOM 1543 C CA . ASP A 1 196 ? 4.154 -17.365 9.478 1 93.19 196 ASP A CA 1
ATOM 1544 C C . ASP A 1 196 ? 5.013 -17.733 10.686 1 93.19 196 ASP A C 1
ATOM 1546 O O . ASP A 1 196 ? 5.003 -17.03 11.699 1 93.19 196 ASP A O 1
ATOM 1550 N N . GLN A 1 197 ? 5.713 -18.841 10.573 1 94.85 197 GLN A N 1
ATOM 1551 C CA . GLN A 1 197 ? 6.599 -19.304 11.637 1 94.85 197 GLN A CA 1
ATOM 1552 C C . GLN A 1 197 ? 7.987 -18.685 11.505 1 94.85 197 GLN A C 1
ATOM 1554 O O . GLN A 1 197 ? 8.702 -18.535 12.498 1 94.85 197 GLN A O 1
ATOM 1559 N N . CYS A 1 198 ? 8.396 -18.377 10.304 1 95.25 198 CYS A N 1
ATOM 1560 C CA . CYS A 1 198 ? 9.631 -17.664 9.997 1 95.25 198 CYS A CA 1
ATOM 1561 C C . CYS A 1 198 ? 9.363 -16.481 9.074 1 95.25 198 CYS A C 1
ATOM 1563 O O . CYS A 1 198 ? 9.551 -16.581 7.86 1 95.25 198 CYS A O 1
ATOM 1565 N N . PRO A 1 199 ? 8.915 -15.398 9.628 1 96.44 199 PRO A N 1
ATOM 1566 C CA . PRO A 1 199 ? 8.524 -14.244 8.816 1 96.44 199 PRO A CA 1
ATOM 1567 C C . PRO A 1 199 ? 9.685 -13.67 8.008 1 96.44 199 PRO A C 1
ATOM 1569 O O . PRO A 1 199 ? 10.849 -13.936 8.319 1 96.44 199 PRO A O 1
ATOM 1572 N N . ALA A 1 200 ? 9.332 -12.916 6.965 1 96.35 200 ALA A N 1
ATOM 1573 C CA . ALA A 1 200 ? 10.302 -12.35 6.031 1 96.35 200 ALA A CA 1
ATOM 1574 C C . ALA A 1 200 ? 11.032 -11.162 6.651 1 96.35 200 ALA A C 1
ATOM 1576 O O . ALA A 1 200 ? 10.632 -10.011 6.457 1 96.35 200 ALA A O 1
ATOM 1577 N N . LEU A 1 201 ? 12.149 -11.442 7.279 1 97.38 201 LEU A N 1
ATOM 1578 C CA . LEU A 1 201 ? 12.958 -10.41 7.917 1 97.38 201 LEU A CA 1
ATOM 1579 C C . LEU A 1 201 ? 14.207 -10.112 7.093 1 97.38 201 LEU A C 1
ATOM 1581 O O . LEU A 1 201 ? 14.731 -10.996 6.411 1 97.38 201 LEU A O 1
ATOM 1585 N N . VAL A 1 202 ? 14.596 -8.889 7.17 1 98.27 202 VAL A N 1
ATOM 1586 C CA . VAL A 1 202 ? 15.877 -8.505 6.585 1 98.27 202 VAL A CA 1
ATOM 1587 C C . VAL A 1 202 ? 16.921 -8.345 7.688 1 98.27 202 VAL A C 1
ATOM 1589 O O . VAL A 1 202 ? 16.618 -7.838 8.77 1 98.27 202 VAL A O 1
ATOM 1592 N N . LEU A 1 203 ? 18.078 -8.818 7.49 1 97.72 203 LEU A N 1
ATOM 1593 C CA . LEU A 1 203 ? 19.196 -8.763 8.425 1 97.72 203 LEU A CA 1
ATOM 1594 C C . LEU A 1 203 ? 20.43 -8.16 7.763 1 97.72 203 LEU A C 1
ATOM 1596 O O . LEU A 1 203 ? 20.556 -8.184 6.537 1 97.72 203 LEU A O 1
ATOM 1600 N N . PRO A 1 204 ? 21.27 -7.551 8.584 1 98.04 204 PRO A N 1
ATOM 1601 C CA . PRO A 1 204 ? 22.573 -7.214 8.006 1 98.04 204 PRO A CA 1
ATOM 1602 C C . PRO A 1 204 ? 23.377 -8.447 7.602 1 98.04 204 PRO A C 1
ATOM 1604 O O . PRO A 1 204 ? 23.265 -9.498 8.24 1 98.04 204 PRO A O 1
ATOM 1607 N N . THR A 1 205 ? 24.04 -8.247 6.532 1 97.11 205 THR A N 1
ATOM 1608 C CA . THR A 1 205 ? 24.977 -9.318 6.212 1 97.11 205 THR A CA 1
ATOM 1609 C C . THR A 1 205 ? 25.991 -9.504 7.337 1 97.11 205 THR A C 1
ATOM 1611 O O . THR A 1 205 ? 26.184 -8.607 8.16 1 97.11 205 THR A O 1
ATOM 1614 N N . ASN A 1 206 ? 26.428 -10.729 7.452 1 91.2 206 ASN A N 1
ATOM 1615 C CA . ASN A 1 206 ? 27.389 -11.053 8.501 1 91.2 206 ASN A CA 1
ATOM 1616 C C . ASN A 1 206 ? 28.713 -11.539 7.918 1 91.2 206 ASN A C 1
ATOM 1618 O O . ASN A 1 206 ? 28.73 -12.404 7.041 1 91.2 206 ASN A O 1
ATOM 1622 N N . ASN A 1 207 ? 29.694 -10.734 8.255 1 83.73 207 ASN A N 1
ATOM 1623 C CA . ASN A 1 207 ? 31.046 -11.184 7.939 1 83.73 207 ASN A CA 1
ATOM 1624 C C . ASN A 1 207 ? 31.828 -11.539 9.2 1 83.73 207 ASN A C 1
ATOM 1626 O O . ASN A 1 207 ? 32.168 -10.659 9.993 1 83.73 207 ASN A O 1
ATOM 1630 N N . ASN A 1 208 ? 32.265 -12.752 9.321 1 85.42 208 ASN A N 1
ATOM 1631 C CA . ASN A 1 208 ? 33.042 -13.254 10.449 1 85.42 208 ASN A CA 1
ATOM 1632 C C . ASN A 1 208 ? 32.418 -12.854 11.783 1 85.42 208 ASN A C 1
ATOM 1634 O O . ASN A 1 208 ? 33.091 -12.279 12.64 1 85.42 208 ASN A O 1
ATOM 1638 N N . ASN A 1 209 ? 31.074 -12.983 11.887 1 86.35 209 ASN A N 1
ATOM 1639 C CA . ASN A 1 209 ? 30.313 -12.782 13.115 1 86.35 209 ASN A CA 1
ATOM 1640 C C . ASN A 1 209 ? 30.145 -11.299 13.434 1 86.35 209 ASN A C 1
ATOM 1642 O O . ASN A 1 209 ? 29.947 -10.927 14.592 1 86.35 209 ASN A O 1
ATOM 1646 N N . THR A 1 210 ? 30.449 -10.52 12.519 1 92.79 210 THR A N 1
ATOM 1647 C CA . THR A 1 210 ? 30.207 -9.091 12.688 1 92.79 210 THR A CA 1
ATOM 1648 C C . THR A 1 210 ? 29.153 -8.601 11.7 1 92.79 210 THR A C 1
ATOM 1650 O O . THR A 1 210 ? 29.294 -8.788 10.489 1 92.79 210 THR A O 1
ATOM 1653 N N . ALA A 1 211 ? 28.19 -8.023 12.26 1 95.13 211 ALA A N 1
ATOM 1654 C CA . ALA A 1 211 ? 27.118 -7.493 11.422 1 95.13 211 ALA A CA 1
ATOM 1655 C C . ALA A 1 211 ? 27.608 -6.316 10.583 1 95.13 211 ALA A C 1
ATOM 1657 O O . ALA A 1 211 ? 28.359 -5.469 11.071 1 95.13 211 ALA A O 1
ATOM 1658 N N . ASP A 1 212 ? 27.234 -6.321 9.366 1 97.71 212 ASP A N 1
ATOM 1659 C CA . ASP A 1 212 ? 27.532 -5.196 8.486 1 97.71 212 ASP A CA 1
ATOM 1660 C C . ASP A 1 212 ? 26.929 -3.901 9.026 1 97.71 212 ASP A C 1
ATOM 1662 O O . ASP A 1 212 ? 25.728 -3.836 9.297 1 97.71 212 ASP A O 1
ATOM 1666 N N . MET A 1 213 ? 27.763 -2.917 9.208 1 96.9 213 MET A N 1
ATOM 1667 C CA . MET A 1 213 ? 27.311 -1.7 9.876 1 96.9 213 MET A CA 1
ATOM 1668 C C . MET A 1 213 ? 26.326 -0.932 9 1 96.9 213 MET A C 1
ATOM 1670 O O . MET A 1 213 ? 25.392 -0.31 9.508 1 96.9 213 MET A O 1
ATOM 1674 N N . TYR A 1 214 ? 26.519 -0.94 7.678 1 98.19 214 TYR A N 1
ATOM 1675 C CA . TYR A 1 214 ? 25.609 -0.242 6.777 1 98.19 214 TYR A CA 1
ATOM 1676 C C . TYR A 1 214 ? 24.224 -0.88 6.8 1 98.19 214 TYR A C 1
ATOM 1678 O O . TYR A 1 214 ? 23.213 -0.179 6.879 1 98.19 214 TYR A O 1
ATOM 1686 N N . GLY A 1 215 ? 24.232 -2.206 6.769 1 98.38 215 GLY A N 1
ATOM 1687 C CA . GLY A 1 215 ? 22.967 -2.917 6.856 1 98.38 215 GLY A CA 1
ATOM 1688 C C . GLY A 1 215 ? 22.253 -2.704 8.178 1 98.38 215 GLY A C 1
ATOM 1689 O O . GLY A 1 215 ? 21.048 -2.449 8.205 1 98.38 215 GLY A O 1
ATOM 1690 N N . ALA A 1 216 ? 23.025 -2.778 9.233 1 98 216 ALA A N 1
ATOM 1691 C CA . ALA A 1 216 ? 22.448 -2.643 10.568 1 98 216 ALA A CA 1
ATOM 1692 C C . ALA A 1 216 ? 21.813 -1.268 10.755 1 98 216 ALA A C 1
ATOM 1694 O O . ALA A 1 216 ? 20.667 -1.161 11.196 1 98 216 ALA A O 1
ATOM 1695 N N . GLU A 1 217 ? 22.521 -0.25 10.397 1 98.14 217 GLU A N 1
ATOM 1696 C CA . GLU A 1 217 ? 22.023 1.112 10.559 1 98.14 217 GLU A CA 1
ATOM 1697 C C . GLU A 1 217 ? 20.81 1.366 9.669 1 98.14 217 GLU A C 1
ATOM 1699 O O . GLU A 1 217 ? 19.854 2.024 10.087 1 98.14 217 GLU A O 1
ATOM 1704 N N . THR A 1 218 ? 20.847 0.855 8.49 1 98.74 218 THR A N 1
ATOM 1705 C CA . THR A 1 218 ? 19.758 1.057 7.541 1 98.74 218 THR A CA 1
ATOM 1706 C C . THR A 1 218 ? 18.476 0.397 8.04 1 98.74 218 THR A C 1
ATOM 1708 O O . THR A 1 218 ? 17.403 1.002 7.999 1 98.74 218 THR A O 1
ATOM 1711 N N . ILE A 1 219 ? 18.588 -0.811 8.53 1 98.56 219 ILE A N 1
ATOM 1712 C CA . ILE A 1 219 ? 17.437 -1.56 9.022 1 98.56 219 ILE A CA 1
ATOM 1713 C C . ILE A 1 219 ? 16.786 -0.804 10.178 1 98.56 219 ILE A C 1
ATOM 1715 O O . ILE A 1 219 ? 15.56 -0.679 10.234 1 98.56 219 ILE A O 1
ATOM 1719 N N . VAL A 1 220 ? 17.582 -0.238 11.024 1 97.79 220 VAL A N 1
ATOM 1720 C CA . VAL A 1 220 ? 17.074 0.457 12.202 1 97.79 220 VAL A CA 1
ATOM 1721 C C . VAL A 1 220 ? 16.498 1.811 11.795 1 97.79 220 VAL A C 1
ATOM 1723 O O . VAL A 1 220 ? 15.362 2.14 12.144 1 97.79 220 VAL A O 1
ATOM 1726 N N . ALA A 1 221 ? 17.207 2.57 11.01 1 98.2 221 ALA A N 1
ATOM 1727 C CA . ALA A 1 221 ? 16.821 3.937 10.67 1 98.2 221 ALA A CA 1
ATOM 1728 C C . ALA A 1 221 ? 15.508 3.959 9.893 1 98.2 221 ALA A C 1
ATOM 1730 O O . ALA A 1 221 ? 14.711 4.89 10.033 1 98.2 221 ALA A O 1
ATOM 1731 N N . LEU A 1 222 ? 15.32 2.896 9.129 1 98.6 222 LEU A N 1
ATOM 1732 C CA . LEU A 1 222 ? 14.167 2.887 8.236 1 98.6 222 LEU A CA 1
ATOM 1733 C C . LEU A 1 222 ? 13.076 1.962 8.764 1 98.6 222 LEU A C 1
ATOM 1735 O O . LEU A 1 222 ? 12.071 1.73 8.089 1 98.6 222 LEU A O 1
ATOM 1739 N N . ALA A 1 223 ? 13.308 1.345 9.907 1 98.29 223 ALA A N 1
ATOM 1740 C CA . ALA A 1 223 ? 12.364 0.406 10.507 1 98.29 223 ALA A CA 1
ATOM 1741 C C . ALA A 1 223 ? 11.976 -0.689 9.518 1 98.29 223 ALA A C 1
ATOM 1743 O O . ALA A 1 223 ? 10.79 -0.958 9.313 1 98.29 223 ALA A O 1
ATOM 1744 N N . LEU A 1 224 ? 12.921 -1.345 8.951 1 98.59 224 LEU A N 1
ATOM 1745 C CA . LEU A 1 224 ? 12.674 -2.255 7.838 1 98.59 224 LEU A CA 1
ATOM 1746 C C . LEU A 1 224 ? 12.054 -3.559 8.328 1 98.59 224 LEU A C 1
ATOM 1748 O O . LEU A 1 224 ? 11.641 -4.396 7.523 1 98.59 224 LEU A O 1
ATOM 1752 N N . ASN A 1 225 ? 11.982 -3.754 9.638 1 98.34 225 ASN A N 1
ATOM 1753 C CA . ASN A 1 225 ? 11.306 -4.929 10.18 1 98.34 225 ASN A CA 1
ATOM 1754 C C . ASN A 1 225 ? 10.087 -4.54 11.011 1 98.34 225 ASN A C 1
ATOM 1756 O O . ASN A 1 225 ? 9.757 -5.213 11.989 1 98.34 225 ASN A O 1
ATOM 1760 N N . ARG A 1 226 ? 9.496 -3.439 10.638 1 97.99 226 ARG A N 1
ATOM 1761 C CA . ARG A 1 226 ? 8.255 -3.019 11.282 1 97.99 226 ARG A CA 1
ATOM 1762 C C . ARG A 1 226 ? 7.122 -3.991 10.972 1 97.99 226 ARG A C 1
ATOM 1764 O O . ARG A 1 226 ? 7.126 -4.646 9.928 1 97.99 226 ARG A O 1
ATOM 1771 N N . GLN A 1 227 ? 6.169 -4.003 11.799 1 96.75 227 GLN A N 1
ATOM 1772 C CA . GLN A 1 227 ? 5.105 -5.001 11.78 1 96.75 227 GLN A CA 1
ATOM 1773 C C . GLN A 1 227 ? 4.412 -5.041 10.422 1 96.75 227 GLN A C 1
ATOM 1775 O O . GLN A 1 227 ? 4.371 -6.088 9.771 1 96.75 227 GLN A O 1
ATOM 1780 N N . GLY A 1 228 ? 3.903 -3.854 9.988 1 96.18 228 GLY A N 1
ATOM 1781 C CA . GLY A 1 228 ? 3.146 -3.825 8.746 1 96.18 228 GLY A CA 1
ATOM 1782 C C . GLY A 1 228 ? 3.937 -4.325 7.553 1 96.18 228 GLY A C 1
ATOM 1783 O O . GLY A 1 228 ? 3.411 -5.063 6.717 1 96.18 228 GLY A O 1
ATOM 1784 N N . LEU A 1 229 ? 5.184 -4.023 7.45 1 98.08 229 LEU A N 1
ATOM 1785 C CA . LEU A 1 229 ? 6.036 -4.395 6.326 1 98.08 229 LEU A CA 1
ATOM 1786 C C . LEU A 1 229 ? 6.34 -5.89 6.346 1 98.08 229 LEU A C 1
ATOM 1788 O O . LEU A 1 229 ? 6.234 -6.562 5.318 1 98.08 229 LEU A O 1
ATOM 1792 N N . VAL A 1 230 ? 6.69 -6.409 7.492 1 98.18 230 VAL A N 1
ATOM 1793 C CA . VAL A 1 230 ? 7.004 -7.827 7.625 1 98.18 230 VAL A CA 1
ATOM 1794 C C . VAL A 1 230 ? 5.767 -8.663 7.303 1 98.18 230 VAL A C 1
ATOM 1796 O O . VAL A 1 230 ? 5.863 -9.691 6.628 1 98.18 230 VAL A O 1
ATOM 1799 N N . GLN A 1 231 ? 4.652 -8.222 7.76 1 96.97 231 GLN A N 1
ATOM 1800 C CA . GLN A 1 231 ? 3.411 -8.935 7.475 1 96.97 231 GLN A CA 1
ATOM 1801 C C . GLN A 1 231 ? 3.138 -8.987 5.975 1 96.97 231 GLN A C 1
ATOM 1803 O O . GLN A 1 231 ? 2.773 -10.036 5.441 1 96.97 231 GLN A O 1
ATOM 1808 N N . GLN A 1 232 ? 3.372 -7.901 5.321 1 97.22 232 GLN A N 1
ATOM 1809 C CA . GLN A 1 232 ? 3.11 -7.868 3.886 1 97.22 232 GLN A CA 1
ATOM 1810 C C . GLN A 1 232 ? 4.136 -8.7 3.121 1 97.22 232 GLN A C 1
ATOM 1812 O O . GLN A 1 232 ? 3.786 -9.416 2.181 1 97.22 232 GLN A O 1
ATOM 1817 N N . ARG A 1 233 ? 5.378 -8.572 3.484 1 97.84 233 ARG A N 1
ATOM 1818 C CA . ARG A 1 233 ? 6.41 -9.403 2.873 1 97.84 233 ARG A CA 1
ATOM 1819 C C . ARG A 1 233 ? 6.105 -10.885 3.066 1 97.84 233 ARG A C 1
ATOM 1821 O O . ARG A 1 233 ? 6.293 -11.687 2.149 1 97.84 233 ARG A O 1
ATOM 1828 N N . THR A 1 234 ? 5.632 -11.21 4.259 1 97.63 234 THR A N 1
ATOM 1829 C CA . THR A 1 234 ? 5.34 -12.604 4.577 1 97.63 234 THR A CA 1
ATOM 1830 C C . THR A 1 234 ? 4.162 -13.111 3.75 1 97.63 234 THR A C 1
ATOM 1832 O O . THR A 1 234 ? 4.185 -14.24 3.254 1 97.63 234 THR A O 1
ATOM 1835 N N . LYS A 1 235 ? 3.19 -12.302 3.636 1 96.24 235 LYS A N 1
ATOM 1836 C CA . LYS A 1 235 ? 2.07 -12.658 2.771 1 96.24 235 LYS A CA 1
ATOM 1837 C C . LYS A 1 235 ? 2.537 -12.899 1.338 1 96.24 235 LYS A C 1
ATOM 1839 O O . LYS A 1 235 ? 2.087 -13.842 0.684 1 96.24 235 LYS A O 1
ATOM 1844 N N . HIS A 1 236 ? 3.386 -12.047 0.871 1 96.81 236 HIS A N 1
ATOM 1845 C CA . HIS A 1 236 ? 3.978 -12.215 -0.451 1 96.81 236 HIS A CA 1
ATOM 1846 C C . HIS A 1 236 ? 4.707 -13.549 -0.563 1 96.81 236 HIS A C 1
ATOM 1848 O O . HIS A 1 236 ? 4.545 -14.269 -1.552 1 96.81 236 HIS A O 1
ATOM 1854 N N . LEU A 1 237 ? 5.442 -13.921 0.446 1 97.12 237 LEU A N 1
ATOM 1855 C CA . LEU A 1 237 ? 6.17 -15.186 0.457 1 97.12 237 LEU A CA 1
ATOM 1856 C C . LEU A 1 237 ? 5.206 -16.368 0.438 1 97.12 237 LEU A C 1
ATOM 1858 O O . LEU A 1 237 ? 5.488 -17.394 -0.185 1 97.12 237 LEU A O 1
ATOM 1862 N N . LEU A 1 238 ? 4.124 -16.245 1.14 1 96.22 238 LEU A N 1
ATOM 1863 C CA . LEU A 1 238 ? 3.123 -17.306 1.137 1 96.22 238 LEU A CA 1
ATOM 1864 C C . LEU A 1 238 ? 2.605 -17.561 -0.274 1 96.22 238 LEU A C 1
ATOM 1866 O O . LEU A 1 238 ? 2.429 -18.713 -0.677 1 96.22 238 LEU A O 1
ATOM 1870 N N . ASN A 1 239 ? 2.449 -16.535 -0.989 1 95.46 239 ASN A N 1
ATOM 1871 C CA . ASN A 1 239 ? 2.008 -16.679 -2.373 1 95.46 239 ASN A CA 1
ATOM 1872 C C . ASN A 1 239 ? 3.077 -17.341 -3.236 1 95.46 239 ASN A C 1
ATOM 1874 O O . ASN A 1 239 ? 2.763 -18.157 -4.104 1 95.46 239 ASN A O 1
ATOM 1878 N N . LEU A 1 240 ? 4.301 -16.988 -3.031 1 97.06 240 LEU A N 1
ATOM 1879 C CA . LEU A 1 240 ? 5.389 -17.605 -3.782 1 97.06 240 LEU A CA 1
ATOM 1880 C C . LEU A 1 240 ? 5.489 -19.094 -3.471 1 97.06 240 LEU A C 1
ATOM 1882 O O . LEU A 1 240 ? 5.773 -19.901 -4.359 1 97.06 240 LEU A O 1
ATOM 1886 N N . ARG A 1 241 ? 5.217 -19.443 -2.237 1 96.84 241 ARG A N 1
ATOM 1887 C CA . ARG A 1 241 ? 5.26 -20.843 -1.827 1 96.84 241 ARG A CA 1
ATOM 1888 C C . ARG A 1 241 ? 4.19 -21.657 -2.547 1 96.84 241 ARG A C 1
ATOM 1890 O O . ARG A 1 241 ? 4.403 -22.83 -2.863 1 96.84 241 ARG A O 1
ATOM 1897 N N . VAL A 1 242 ? 3.076 -21.028 -2.758 1 96.2 242 VAL A N 1
ATOM 1898 C CA . VAL A 1 242 ? 2.015 -21.704 -3.498 1 96.2 242 VAL A CA 1
ATOM 1899 C C . VAL A 1 242 ? 2.481 -21.99 -4.924 1 96.2 242 VAL A C 1
ATOM 1901 O O . VAL A 1 242 ? 2.291 -23.096 -5.436 1 96.2 242 VAL A O 1
ATOM 1904 N N . MET A 1 243 ? 3.093 -21.064 -5.557 1 96.15 243 MET A N 1
ATOM 1905 C CA . MET A 1 243 ? 3.621 -21.258 -6.904 1 96.15 243 MET A CA 1
ATOM 1906 C C . MET A 1 243 ? 4.678 -22.357 -6.921 1 96.15 243 MET A C 1
ATOM 1908 O O . MET A 1 243 ? 4.709 -23.18 -7.838 1 96.15 243 MET A O 1
ATOM 1912 N N . LEU A 1 244 ? 5.481 -22.318 -5.883 1 96.41 244 LEU A N 1
ATOM 1913 C CA . LEU A 1 244 ? 6.504 -23.353 -5.774 1 96.41 244 LEU A CA 1
ATOM 1914 C C . LEU A 1 244 ? 5.87 -24.736 -5.676 1 96.41 244 LEU A C 1
ATOM 1916 O O . LEU A 1 244 ? 6.355 -25.691 -6.288 1 96.41 244 LEU A O 1
ATOM 1920 N N . ARG A 1 245 ? 4.813 -24.842 -4.934 1 95.8 245 ARG A N 1
ATOM 1921 C CA . ARG A 1 245 ? 4.106 -26.113 -4.809 1 95.8 245 ARG A CA 1
ATOM 1922 C C . ARG A 1 245 ? 3.583 -26.584 -6.161 1 95.8 245 ARG A C 1
ATOM 1924 O O . ARG A 1 245 ? 3.629 -27.777 -6.469 1 95.8 245 ARG A O 1
ATOM 1931 N N . TYR A 1 246 ? 3.124 -25.673 -6.996 1 96.04 246 TYR A N 1
ATOM 1932 C CA . TYR A 1 246 ? 2.643 -26.027 -8.327 1 96.04 246 TYR A CA 1
ATOM 1933 C C . TYR A 1 246 ? 3.774 -26.579 -9.187 1 96.04 246 TYR A C 1
ATOM 1935 O O . TYR A 1 246 ? 3.572 -27.515 -9.963 1 96.04 246 TYR A O 1
ATOM 1943 N N . ILE A 1 247 ? 4.882 -25.934 -9.047 1 95.31 247 ILE A N 1
ATOM 1944 C CA . ILE A 1 247 ? 6.055 -26.396 -9.781 1 95.31 247 ILE A CA 1
ATOM 1945 C C . ILE A 1 247 ? 6.427 -27.805 -9.325 1 95.31 247 ILE A C 1
ATOM 1947 O O . ILE A 1 247 ? 6.679 -28.685 -10.152 1 95.31 247 ILE A O 1
ATOM 1951 N N . GLN A 1 248 ? 6.406 -28.061 -8.051 1 94.22 248 GLN A N 1
ATOM 1952 C CA . GLN A 1 248 ? 6.697 -29.376 -7.49 1 94.22 248 GLN A CA 1
ATOM 1953 C C . GLN A 1 248 ? 5.733 -30.429 -8.029 1 94.22 248 GLN A C 1
ATOM 1955 O O . GLN A 1 248 ? 6.144 -31.542 -8.362 1 94.22 248 GLN A O 1
ATOM 1960 N N . ASP A 1 249 ? 4.478 -30.05 -8.094 1 92.9 249 ASP A N 1
ATOM 1961 C CA . ASP A 1 249 ? 3.471 -30.964 -8.625 1 92.9 249 ASP A CA 1
ATOM 1962 C C . ASP A 1 249 ? 3.824 -31.405 -10.044 1 92.9 249 ASP A C 1
ATOM 1964 O O . ASP A 1 249 ? 3.706 -32.586 -10.38 1 92.9 249 ASP A O 1
ATOM 1968 N N . ASP A 1 250 ? 4.243 -30.467 -10.853 1 92.37 250 ASP A N 1
ATOM 1969 C CA . ASP A 1 250 ? 4.578 -30.769 -12.241 1 92.37 250 ASP A CA 1
ATOM 1970 C C . ASP A 1 250 ? 5.84 -31.624 -12.327 1 92.37 250 ASP A C 1
ATOM 1972 O O . ASP A 1 250 ? 5.935 -32.517 -13.171 1 92.37 250 ASP A O 1
ATOM 1976 N N . ILE A 1 251 ? 6.778 -31.346 -11.491 1 92.55 251 ILE A N 1
ATOM 1977 C CA . ILE A 1 251 ? 8.008 -32.13 -11.472 1 92.55 251 ILE A CA 1
ATOM 1978 C C . ILE A 1 251 ? 7.695 -33.57 -11.07 1 92.55 251 ILE A C 1
ATOM 1980 O O . ILE A 1 251 ? 8.165 -34.515 -11.708 1 92.55 251 ILE A O 1
ATOM 1984 N N . GLU A 1 252 ? 6.911 -33.727 -10.101 1 90.79 252 GLU A N 1
ATOM 1985 C CA . GLU A 1 252 ? 6.53 -35.059 -9.642 1 90.79 252 GLU A CA 1
ATOM 1986 C C . GLU A 1 252 ? 5.752 -35.812 -10.718 1 90.79 252 GLU A C 1
ATOM 1988 O O . GLU A 1 252 ? 5.956 -37.012 -10.913 1 90.79 252 GLU A O 1
ATOM 1993 N N . ALA A 1 253 ? 4.903 -35.119 -11.395 1 87.85 253 ALA A N 1
ATOM 1994 C CA . ALA A 1 253 ? 4.186 -35.728 -12.513 1 87.85 253 ALA A CA 1
ATOM 1995 C C . ALA A 1 253 ? 5.154 -36.197 -13.595 1 87.85 253 ALA A C 1
ATOM 1997 O O . ALA A 1 253 ? 5.032 -37.313 -14.106 1 87.85 253 ALA A O 1
ATOM 1998 N N . ALA A 1 254 ? 6.106 -35.364 -13.911 1 87.91 254 ALA A N 1
ATOM 1999 C CA . ALA A 1 254 ? 7.08 -35.698 -14.947 1 87.91 254 ALA A CA 1
ATOM 2000 C C . ALA A 1 254 ? 7.884 -36.938 -14.566 1 87.91 254 ALA A C 1
ATOM 2002 O O . ALA A 1 254 ? 8.27 -37.725 -15.433 1 87.91 254 ALA A O 1
ATOM 2003 N N . MET A 1 255 ? 8.044 -37.114 -13.35 1 87.21 255 MET A N 1
ATOM 2004 C CA . MET A 1 255 ? 8.84 -38.234 -12.857 1 87.21 255 MET A CA 1
ATOM 2005 C C . MET A 1 255 ? 8.068 -39.544 -12.976 1 87.21 255 MET A C 1
ATOM 2007 O O . MET A 1 255 ? 8.667 -40.616 -13.077 1 87.21 255 MET A O 1
ATOM 2011 N N . SER A 1 256 ? 6.766 -39.491 -13.001 1 84.05 256 SER A N 1
ATOM 2012 C CA . SER A 1 256 ? 5.947 -40.698 -13.039 1 84.05 256 SER A CA 1
ATOM 2013 C C . SER A 1 256 ? 5.425 -40.968 -14.446 1 84.05 256 SER A C 1
ATOM 2015 O O . SER A 1 256 ? 4.97 -42.074 -14.744 1 84.05 256 SER A O 1
ATOM 2017 N N . GLU A 1 257 ? 5.539 -39.988 -15.295 1 81.92 257 GLU A N 1
ATOM 2018 C CA . GLU A 1 257 ? 4.979 -40.076 -16.64 1 81.92 257 GLU A CA 1
ATOM 2019 C C . GLU A 1 257 ? 6.051 -40.444 -17.662 1 81.92 257 GLU A C 1
ATOM 2021 O O . GLU A 1 257 ? 7.236 -40.508 -17.33 1 81.92 257 GLU A O 1
ATOM 2026 N N . THR A 1 258 ? 5.584 -40.855 -18.877 1 83.59 258 THR A N 1
ATOM 2027 C CA . THR A 1 258 ? 6.497 -41.194 -19.963 1 83.59 258 THR A CA 1
ATOM 2028 C C . THR A 1 258 ? 6.057 -40.531 -21.265 1 83.59 258 THR A C 1
ATOM 2030 O O . THR A 1 258 ? 4.937 -40.025 -21.363 1 83.59 258 THR A O 1
ATOM 2033 N N . GLY A 1 259 ? 6.959 -40.429 -22.255 1 82.93 259 GLY A N 1
ATOM 2034 C CA . GLY A 1 259 ? 6.65 -39.96 -23.596 1 82.93 259 GLY A CA 1
ATOM 2035 C C . GLY A 1 259 ? 6.146 -38.529 -23.627 1 82.93 259 GLY A C 1
ATOM 2036 O O . GLY A 1 259 ? 6.762 -37.636 -23.042 1 82.93 259 GLY A O 1
ATOM 2037 N N . ALA A 1 260 ? 5.073 -38.335 -24.295 1 83.06 260 ALA A N 1
ATOM 2038 C CA . ALA A 1 260 ? 4.524 -37.006 -24.55 1 83.06 260 ALA A CA 1
ATOM 2039 C C . ALA A 1 260 ? 3.996 -36.375 -23.264 1 83.06 260 ALA A C 1
ATOM 2041 O O . ALA A 1 260 ? 4.091 -35.16 -23.077 1 83.06 260 ALA A O 1
ATOM 2042 N N . ASP A 1 261 ? 3.534 -37.195 -22.386 1 83.31 261 ASP A N 1
ATOM 2043 C CA . ASP A 1 261 ? 2.99 -36.697 -21.126 1 83.31 261 ASP A CA 1
ATOM 2044 C C . ASP A 1 261 ? 4.094 -36.13 -20.236 1 83.31 261 ASP A C 1
ATOM 2046 O O . ASP A 1 261 ? 3.927 -35.071 -19.629 1 83.31 261 ASP A O 1
ATOM 2050 N N . ARG A 1 262 ? 5.171 -36.8 -20.177 1 86.46 262 ARG A N 1
ATOM 2051 C CA . ARG A 1 262 ? 6.321 -36.317 -19.421 1 86.46 262 ARG A CA 1
ATOM 2052 C C . ARG A 1 262 ? 6.819 -34.985 -19.972 1 86.46 262 ARG A C 1
ATOM 2054 O O . ARG A 1 262 ? 7.107 -34.06 -19.209 1 86.46 262 ARG A O 1
ATOM 2061 N N . SER A 1 263 ? 6.889 -34.927 -21.292 1 87.6 263 SER A N 1
ATOM 2062 C CA . SER A 1 263 ? 7.351 -33.702 -21.938 1 87.6 263 SER A CA 1
ATOM 2063 C C . SER A 1 263 ? 6.442 -32.524 -21.603 1 87.6 263 SER A C 1
ATOM 2065 O O . SER A 1 263 ? 6.921 -31.415 -21.357 1 87.6 263 SER A O 1
ATOM 2067 N N . ARG A 1 264 ? 5.202 -32.75 -21.541 1 87.44 264 ARG A N 1
ATOM 2068 C CA . ARG A 1 264 ? 4.237 -31.7 -21.231 1 87.44 264 ARG A CA 1
ATOM 2069 C C . ARG A 1 264 ? 4.39 -31.225 -19.79 1 87.44 264 ARG A C 1
ATOM 2071 O O . ARG A 1 264 ? 4.347 -30.023 -19.519 1 87.44 264 ARG A O 1
ATOM 2078 N N . SER A 1 265 ? 4.578 -32.164 -18.904 1 89.98 265 SER A N 1
ATOM 2079 C CA . SER A 1 265 ? 4.751 -31.815 -17.498 1 89.98 265 SER A CA 1
ATOM 2080 C C . SER A 1 265 ? 6.031 -31.015 -17.281 1 89.98 265 SER A C 1
ATOM 2082 O O . SER A 1 265 ? 6.053 -30.071 -16.488 1 89.98 265 SER A O 1
ATOM 2084 N N . ILE A 1 266 ? 7.022 -31.36 -17.97 1 90.31 266 ILE A N 1
ATOM 2085 C CA . ILE A 1 266 ? 8.289 -30.643 -17.873 1 90.31 266 ILE A CA 1
ATOM 2086 C C . ILE A 1 266 ? 8.113 -29.214 -18.381 1 90.31 266 ILE A C 1
ATOM 2088 O O . ILE A 1 266 ? 8.57 -28.261 -17.745 1 90.31 266 ILE A O 1
ATOM 2092 N N . GLN A 1 267 ? 7.428 -29.093 -19.465 1 92.63 267 GLN A N 1
ATOM 2093 C CA . GLN A 1 267 ? 7.212 -27.77 -20.041 1 92.63 267 GLN A CA 1
ATOM 2094 C C . GLN A 1 267 ? 6.388 -26.89 -19.106 1 92.63 267 GLN A C 1
ATOM 2096 O O . GLN A 1 267 ? 6.647 -25.691 -18.984 1 92.63 267 GLN A O 1
ATOM 2101 N N . ARG A 1 268 ? 5.447 -27.489 -18.456 1 93.55 268 ARG A N 1
ATOM 2102 C CA . ARG A 1 268 ? 4.633 -26.747 -17.499 1 93.55 268 ARG A CA 1
ATOM 2103 C C . ARG A 1 268 ? 5.472 -26.275 -16.316 1 93.55 268 ARG A C 1
ATOM 2105 O O . ARG A 1 268 ? 5.337 -25.134 -15.869 1 93.55 268 ARG A O 1
ATOM 2112 N N . ALA A 1 269 ? 6.324 -27.116 -15.8 1 93.77 269 ALA A N 1
ATOM 2113 C CA . ALA A 1 269 ? 7.205 -26.755 -14.692 1 93.77 269 ALA A CA 1
ATOM 2114 C C . ALA A 1 269 ? 8.126 -25.601 -15.076 1 93.77 269 ALA A C 1
ATOM 2116 O O . ALA A 1 269 ? 8.299 -24.653 -14.306 1 93.77 269 ALA A O 1
ATOM 2117 N N . ILE A 1 270 ? 8.661 -25.688 -16.315 1 94.18 270 ILE A N 1
ATOM 2118 C CA . ILE A 1 270 ? 9.566 -24.656 -16.808 1 94.18 270 ILE A CA 1
ATOM 2119 C C . ILE A 1 270 ? 8.82 -23.328 -16.925 1 94.18 270 ILE A C 1
ATOM 2121 O O . ILE A 1 270 ? 9.343 -22.28 -16.539 1 94.18 270 ILE A O 1
ATOM 2125 N N . GLY A 1 271 ? 7.617 -23.39 -17.456 1 94.87 271 GLY A N 1
ATOM 2126 C CA . GLY A 1 271 ? 6.801 -22.191 -17.568 1 94.87 271 GLY A CA 1
ATOM 2127 C C . GLY A 1 271 ? 6.506 -21.543 -16.228 1 94.87 271 GLY A C 1
ATOM 2128 O O . GLY A 1 271 ? 6.612 -20.323 -16.086 1 94.87 271 GLY A O 1
ATOM 2129 N N . LYS A 1 272 ? 6.169 -22.364 -15.243 1 96.24 272 LYS A N 1
ATOM 2130 C CA . LYS A 1 272 ? 5.853 -21.849 -13.914 1 96.24 272 LYS A CA 1
ATOM 2131 C C . LYS A 1 272 ? 7.101 -21.302 -13.226 1 96.24 272 LYS A C 1
ATOM 2133 O O . LYS A 1 272 ? 7.027 -20.32 -12.484 1 96.24 272 LYS A O 1
ATOM 2138 N N . LEU A 1 273 ? 8.243 -21.937 -13.47 1 95.49 273 LEU A N 1
ATOM 2139 C CA . LEU A 1 273 ? 9.506 -21.426 -12.948 1 95.49 273 LEU A CA 1
ATOM 2140 C C . LEU A 1 273 ? 9.814 -20.048 -13.526 1 95.49 273 LEU A C 1
ATOM 2142 O O . LEU A 1 273 ? 10.282 -19.16 -12.809 1 95.49 273 LEU A O 1
ATOM 2146 N N . SER A 1 274 ? 9.538 -19.938 -14.787 1 96.19 274 SER A N 1
ATOM 2147 C CA . SER A 1 274 ? 9.738 -18.65 -15.443 1 96.19 274 SER A CA 1
ATOM 2148 C C . SER A 1 274 ? 8.819 -17.583 -14.857 1 96.19 274 SER A C 1
ATOM 2150 O O . SER A 1 274 ? 9.242 -16.446 -14.636 1 96.19 274 SER A O 1
ATOM 2152 N N . ASP A 1 275 ? 7.571 -17.936 -14.618 1 96.52 275 ASP A N 1
ATOM 2153 C CA . ASP A 1 275 ? 6.63 -17.015 -13.989 1 96.52 275 ASP A CA 1
ATOM 2154 C C . ASP A 1 275 ? 7.116 -16.594 -12.604 1 96.52 275 ASP A C 1
ATOM 2156 O O . ASP A 1 275 ? 7.026 -15.42 -12.239 1 96.52 275 ASP A O 1
ATOM 2160 N N . LEU A 1 276 ? 7.542 -17.565 -11.857 1 96.63 276 LEU A N 1
ATOM 2161 C CA . LEU A 1 276 ? 8.039 -17.31 -10.51 1 96.63 276 LEU A CA 1
ATOM 2162 C C . LEU A 1 276 ? 9.256 -16.391 -10.544 1 96.63 276 LEU A C 1
ATOM 2164 O O . LEU A 1 276 ? 9.357 -15.459 -9.744 1 96.63 276 LEU A O 1
ATOM 2168 N N . GLU A 1 277 ? 10.184 -16.599 -11.442 1 96.47 277 GLU A N 1
ATOM 2169 C CA . GLU A 1 277 ? 11.346 -15.733 -11.612 1 96.47 277 GLU A CA 1
ATOM 2170 C C . GLU A 1 277 ? 10.927 -14.313 -11.984 1 96.47 277 GLU A C 1
ATOM 2172 O O . GLU A 1 277 ? 11.538 -13.342 -11.535 1 96.47 277 GLU A O 1
ATOM 2177 N N . GLY A 1 278 ? 9.91 -14.266 -12.794 1 96.86 278 GLY A N 1
ATOM 2178 C CA . GLY A 1 278 ? 9.398 -12.973 -13.221 1 96.86 278 GLY A CA 1
ATOM 2179 C C . GLY A 1 278 ? 8.933 -12.105 -12.068 1 96.86 278 GLY A C 1
ATOM 2180 O O . GLY A 1 278 ? 8.898 -10.878 -12.182 1 96.86 278 GLY A O 1
ATOM 2181 N N . LYS A 1 279 ? 8.601 -12.719 -10.943 1 97.45 279 LYS A N 1
ATOM 2182 C CA . LYS A 1 279 ? 8.164 -11.975 -9.765 1 97.45 279 LYS A CA 1
ATOM 2183 C C . LYS A 1 279 ? 9.327 -11.217 -9.131 1 97.45 279 LYS A C 1
ATOM 2185 O O . LYS A 1 279 ? 9.121 -10.355 -8.274 1 97.45 279 LYS A O 1
ATOM 2190 N N . SER A 1 280 ? 10.549 -11.417 -9.598 1 97.44 280 SER A N 1
ATOM 2191 C CA . SER A 1 280 ? 11.727 -10.716 -9.097 1 97.44 280 SER A CA 1
ATOM 2192 C C . SER A 1 280 ? 12.07 -9.516 -9.974 1 97.44 280 SER A C 1
ATOM 2194 O O . SER A 1 280 ? 13.078 -8.844 -9.748 1 97.44 280 SER A O 1
ATOM 2196 N N . ALA A 1 281 ? 11.257 -9.268 -10.962 1 97.12 281 ALA A N 1
ATOM 2197 C CA . ALA A 1 281 ? 11.516 -8.134 -11.846 1 97.12 281 ALA A CA 1
ATOM 2198 C C . ALA A 1 281 ? 11.542 -6.824 -11.064 1 97.12 281 ALA A C 1
ATOM 2200 O O . ALA A 1 281 ? 10.882 -6.697 -10.03 1 97.12 281 ALA A O 1
ATOM 2201 N N . ALA A 1 282 ? 12.227 -5.822 -11.588 1 96.91 282 ALA A N 1
ATOM 2202 C CA . ALA A 1 282 ? 12.44 -4.55 -10.902 1 96.91 282 ALA A CA 1
ATOM 2203 C C . ALA A 1 282 ? 11.116 -3.838 -10.643 1 96.91 282 ALA A C 1
ATOM 2205 O O . ALA A 1 282 ? 10.986 -3.089 -9.672 1 96.91 282 ALA A O 1
ATOM 2206 N N . THR A 1 283 ? 10.109 -4.119 -11.42 1 95.88 283 THR A N 1
ATOM 2207 C CA . THR A 1 283 ? 8.833 -3.418 -11.333 1 95.88 283 THR A CA 1
ATOM 2208 C C . THR A 1 283 ? 7.92 -4.083 -10.306 1 95.88 283 THR A C 1
ATOM 2210 O O . THR A 1 283 ? 6.852 -3.557 -9.986 1 95.88 283 THR A O 1
ATOM 2213 N N . GLU A 1 284 ? 8.378 -5.258 -9.811 1 96.54 284 GLU A N 1
ATOM 2214 C CA . GLU A 1 284 ? 7.558 -5.992 -8.853 1 96.54 284 GLU A CA 1
ATOM 2215 C C . GLU A 1 284 ? 7.868 -5.566 -7.421 1 96.54 284 GLU A C 1
ATOM 2217 O O . GLU A 1 284 ? 8.994 -5.165 -7.117 1 96.54 284 GLU A O 1
ATOM 2222 N N . CYS A 1 285 ? 6.847 -5.626 -6.586 1 95.68 285 CYS A N 1
ATOM 2223 C CA . CYS A 1 285 ? 7.041 -5.345 -5.167 1 95.68 285 CYS A CA 1
ATOM 2224 C C . CYS A 1 285 ? 7.98 -6.365 -4.533 1 95.68 285 CYS A C 1
ATOM 2226 O O . CYS A 1 285 ? 7.913 -7.555 -4.846 1 95.68 285 CYS A O 1
ATOM 2228 N N . TYR A 1 286 ? 8.863 -5.943 -3.65 1 97.95 286 TYR A N 1
ATOM 2229 C CA . TYR A 1 286 ? 9.794 -6.778 -2.9 1 97.95 286 TYR A CA 1
ATOM 2230 C C . TYR A 1 286 ? 10.63 -7.641 -3.838 1 97.95 286 TYR A C 1
ATOM 2232 O O . TYR A 1 286 ? 10.786 -8.843 -3.611 1 97.95 286 TYR A O 1
ATOM 2240 N N . SER A 1 287 ? 11.062 -7.028 -4.915 1 98.02 287 SER A N 1
ATOM 2241 C CA . SER A 1 287 ? 11.758 -7.743 -5.981 1 98.02 287 SER A CA 1
ATOM 2242 C C . SER A 1 287 ? 13.049 -8.375 -5.471 1 98.02 287 SER A C 1
ATOM 2244 O O . SER A 1 287 ? 13.371 -9.511 -5.824 1 98.02 287 SER A O 1
ATOM 2246 N N . GLU A 1 288 ? 13.764 -7.678 -4.613 1 98.06 288 GLU A N 1
ATOM 2247 C CA . GLU A 1 288 ? 15.037 -8.21 -4.136 1 98.06 288 GLU A CA 1
ATOM 2248 C C . GLU A 1 288 ? 14.821 -9.355 -3.15 1 98.06 288 GLU A C 1
ATOM 2250 O O . GLU A 1 288 ? 15.592 -10.317 -3.129 1 98.06 288 GLU A O 1
ATOM 2255 N N . MET A 1 289 ? 13.861 -9.225 -2.298 1 98.37 289 MET A N 1
ATOM 2256 C CA . MET A 1 289 ? 13.515 -10.355 -1.441 1 98.37 289 MET A CA 1
ATOM 2257 C C . MET A 1 289 ? 13.119 -11.569 -2.276 1 98.37 289 MET A C 1
ATOM 2259 O O . MET A 1 289 ? 13.566 -12.685 -2.006 1 98.37 289 MET A O 1
ATOM 2263 N N . THR A 1 290 ? 12.282 -11.318 -3.283 1 98.42 290 THR A N 1
ATOM 2264 C CA . THR A 1 290 ? 11.792 -12.391 -4.141 1 98.42 290 THR A CA 1
ATOM 2265 C C . THR A 1 290 ? 12.945 -13.054 -4.889 1 98.42 290 THR A C 1
ATOM 2267 O O . THR A 1 290 ? 12.978 -14.278 -5.032 1 98.42 290 THR A O 1
ATOM 2270 N N . LYS A 1 291 ? 13.85 -12.209 -5.327 1 98.04 291 LYS A N 1
ATOM 2271 C CA . LYS A 1 291 ? 15.022 -12.748 -6.011 1 98.04 291 LYS A CA 1
ATOM 2272 C C . LYS A 1 291 ? 15.82 -13.67 -5.093 1 98.04 291 LYS A C 1
ATOM 2274 O O . LYS A 1 291 ? 16.184 -14.78 -5.485 1 98.04 291 LYS A O 1
ATOM 2279 N N . ALA A 1 292 ? 16.07 -13.201 -3.912 1 97.7 292 ALA A N 1
ATOM 2280 C CA . ALA A 1 292 ? 16.799 -14.013 -2.942 1 97.7 292 ALA A CA 1
ATOM 2281 C C . ALA A 1 292 ? 16.044 -15.301 -2.626 1 97.7 292 ALA A C 1
ATOM 2283 O O . ALA A 1 292 ? 16.643 -16.376 -2.547 1 97.7 292 ALA A O 1
ATOM 2284 N N . TRP A 1 293 ? 14.772 -15.203 -2.416 1 97.83 293 TRP A N 1
ATOM 2285 C CA . TRP A 1 293 ? 13.932 -16.361 -2.124 1 97.83 293 TRP A CA 1
ATOM 2286 C C . TRP A 1 293 ? 13.954 -17.355 -3.281 1 97.83 293 TRP A C 1
ATOM 2288 O O . TRP A 1 293 ? 14.035 -18.566 -3.065 1 97.83 293 TRP A O 1
ATOM 2298 N N . PHE A 1 294 ? 13.871 -16.838 -4.508 1 97.56 294 PHE A N 1
ATOM 2299 C CA . PHE A 1 294 ? 13.871 -17.673 -5.704 1 97.56 294 PHE A CA 1
ATOM 2300 C C . PHE A 1 294 ? 15.16 -18.481 -5.8 1 97.56 294 PHE A C 1
ATOM 2302 O O . PHE A 1 294 ? 15.132 -19.665 -6.14 1 97.56 294 PHE A O 1
ATOM 2309 N N . GLU A 1 295 ? 16.253 -17.823 -5.533 1 95.1 295 GLU A N 1
ATOM 2310 C CA . GLU A 1 295 ? 17.54 -18.512 -5.564 1 95.1 295 GLU A CA 1
ATOM 2311 C C . GLU A 1 295 ? 17.583 -19.646 -4.544 1 95.1 295 GLU A C 1
ATOM 2313 O O . GLU A 1 295 ? 18.067 -20.74 -4.844 1 95.1 295 GLU A O 1
ATOM 2318 N N . GLU A 1 296 ? 17.077 -19.421 -3.411 1 94.57 296 GLU A N 1
ATOM 2319 C CA . GLU A 1 296 ? 17.02 -20.461 -2.388 1 94.57 296 GLU A CA 1
ATOM 2320 C C . GLU A 1 296 ? 16.043 -21.567 -2.778 1 94.57 296 GLU A C 1
ATOM 2322 O O . GLU A 1 296 ? 16.301 -22.747 -2.53 1 94.57 296 GLU A O 1
ATOM 2327 N N . ALA A 1 297 ? 14.946 -21.198 -3.366 1 95.09 297 ALA A N 1
ATOM 2328 C CA . ALA A 1 297 ? 13.949 -22.165 -3.816 1 95.09 297 ALA A CA 1
ATOM 2329 C C . ALA A 1 297 ? 14.516 -23.073 -4.903 1 95.09 297 ALA A C 1
ATOM 2331 O O . ALA A 1 297 ? 14.275 -24.282 -4.899 1 95.09 297 ALA A O 1
ATOM 2332 N N . ALA A 1 298 ? 15.256 -22.456 -5.786 1 92.2 298 ALA A N 1
ATOM 2333 C CA . ALA A 1 298 ? 15.884 -23.226 -6.856 1 92.2 298 ALA A CA 1
ATOM 2334 C C . ALA A 1 298 ? 16.859 -24.256 -6.291 1 92.2 298 ALA A C 1
ATOM 2336 O O . ALA A 1 298 ? 16.866 -25.413 -6.719 1 92.2 298 ALA A O 1
ATOM 2337 N N . ARG A 1 299 ? 17.647 -23.851 -5.356 1 91.58 299 ARG A N 1
ATOM 2338 C CA . ARG A 1 299 ? 18.572 -24.775 -4.707 1 91.58 299 ARG A CA 1
ATOM 2339 C C . ARG A 1 299 ? 17.818 -25.882 -3.978 1 91.58 299 ARG A C 1
ATOM 2341 O O . ARG A 1 299 ? 18.208 -27.05 -4.038 1 91.58 299 ARG A O 1
ATOM 2348 N N . TRP A 1 300 ? 16.803 -25.499 -3.322 1 91.89 300 TRP A N 1
ATOM 2349 C CA . TRP A 1 300 ? 15.975 -26.452 -2.59 1 91.89 300 TRP A CA 1
ATOM 2350 C C . TRP A 1 300 ? 15.37 -27.485 -3.535 1 91.89 300 TRP A C 1
ATOM 2352 O O . TRP A 1 300 ? 15.372 -28.682 -3.24 1 91.89 300 TRP A O 1
ATOM 2362 N N . LEU A 1 301 ? 14.868 -27.087 -4.68 1 91.3 301 LEU A N 1
ATOM 2363 C CA . LEU A 1 301 ? 14.301 -27.983 -5.682 1 91.3 301 LEU A CA 1
ATOM 2364 C C . LEU A 1 301 ? 15.361 -28.941 -6.216 1 91.3 301 LEU A C 1
ATOM 2366 O O . LEU A 1 301 ? 15.098 -30.134 -6.383 1 91.3 301 LEU A O 1
ATOM 2370 N N . GLU A 1 302 ? 16.502 -28.35 -6.481 1 89.27 302 GLU A N 1
ATOM 2371 C CA . GLU A 1 302 ? 17.604 -29.178 -6.962 1 89.27 302 GLU A CA 1
ATOM 2372 C C . GLU A 1 302 ? 17.963 -30.261 -5.949 1 89.27 302 GLU A C 1
ATOM 2374 O O . GLU A 1 302 ? 18.128 -31.428 -6.311 1 89.27 302 GLU A O 1
ATOM 2379 N N . ASP A 1 303 ? 18.032 -29.895 -4.784 1 87.9 303 ASP A N 1
ATOM 2380 C CA . ASP A 1 303 ? 18.414 -30.818 -3.719 1 87.9 303 ASP A CA 1
ATOM 2381 C C . ASP A 1 303 ? 17.367 -31.915 -3.542 1 87.9 303 ASP A C 1
ATOM 2383 O O . ASP A 1 303 ? 17.706 -33.06 -3.234 1 87.9 303 ASP A O 1
ATOM 2387 N N . HIS A 1 304 ? 16.17 -31.642 -3.821 1 88.22 304 HIS A N 1
ATOM 2388 C CA . HIS A 1 304 ? 15.092 -32.581 -3.536 1 88.22 304 HIS A CA 1
ATOM 2389 C C . HIS A 1 304 ? 14.801 -33.468 -4.742 1 88.22 304 HIS A C 1
ATOM 2391 O O . HIS A 1 304 ? 14.375 -34.615 -4.587 1 88.22 304 HIS A O 1
ATOM 2397 N N . TYR A 1 305 ? 15.132 -32.947 -5.964 1 85.98 305 TYR A N 1
ATOM 2398 C CA . TYR A 1 305 ? 14.658 -33.707 -7.116 1 85.98 305 TYR A CA 1
ATOM 2399 C C . TYR A 1 305 ? 15.824 -34.155 -7.99 1 85.98 305 TYR A C 1
ATOM 2401 O O . TYR A 1 305 ? 15.678 -35.062 -8.813 1 85.98 305 TYR A O 1
ATOM 2409 N N . GLN A 1 306 ? 16.953 -33.502 -7.948 1 75.2 306 GLN A N 1
ATOM 2410 C CA . GLN A 1 306 ? 18.062 -33.849 -8.832 1 75.2 306 GLN A CA 1
ATOM 2411 C C . GLN A 1 306 ? 18.361 -35.344 -8.778 1 75.2 306 GLN A C 1
ATOM 2413 O O . GLN A 1 306 ? 18.451 -36.002 -9.816 1 75.2 306 GLN A O 1
ATOM 2418 N N . ARG A 1 307 ? 18.531 -35.826 -7.63 1 67.99 307 ARG A N 1
ATOM 2419 C CA . ARG A 1 307 ? 18.844 -37.245 -7.495 1 67.99 307 ARG A CA 1
ATOM 2420 C C . ARG A 1 307 ? 17.736 -38.108 -8.09 1 67.99 307 ARG A C 1
ATOM 2422 O O . ARG A 1 307 ? 18.012 -39.094 -8.777 1 67.99 307 ARG A O 1
ATOM 2429 N N . ARG A 1 308 ? 16.523 -37.678 -7.843 1 67.1 308 ARG A N 1
ATOM 2430 C CA . ARG A 1 308 ? 15.384 -38.453 -8.324 1 67.1 308 ARG A CA 1
ATOM 2431 C C . ARG A 1 308 ? 15.301 -38.418 -9.847 1 67.1 308 ARG A C 1
ATOM 2433 O O . ARG A 1 308 ? 15.005 -39.432 -10.481 1 67.1 308 ARG A O 1
ATOM 2440 N N . LEU A 1 309 ? 15.635 -37.221 -10.353 1 68.49 309 LEU A N 1
ATOM 2441 C CA . LEU A 1 309 ? 15.592 -37.042 -11.8 1 68.49 309 LEU A CA 1
ATOM 2442 C C . LEU A 1 309 ? 16.712 -37.824 -12.479 1 68.49 309 LEU A C 1
ATOM 2444 O O . LEU A 1 309 ? 16.499 -38.44 -13.525 1 68.49 309 LEU A O 1
ATOM 2448 N N . GLU A 1 310 ? 17.84 -37.847 -11.87 1 67.34 310 GLU A N 1
ATOM 2449 C CA . GLU A 1 310 ? 18.966 -38.627 -12.376 1 67.34 310 GLU A CA 1
ATOM 2450 C C . GLU A 1 310 ? 18.658 -40.121 -12.349 1 67.34 310 GLU A C 1
ATOM 2452 O O . GLU A 1 310 ? 19.001 -40.848 -13.284 1 67.34 310 GLU A O 1
ATOM 2457 N N . GLU A 1 311 ? 17.973 -40.587 -11.37 1 64.98 311 GLU A N 1
ATOM 2458 C CA . GLU A 1 311 ? 17.592 -41.991 -11.248 1 64.98 311 GLU A CA 1
ATOM 2459 C C . GLU A 1 311 ? 16.618 -42.396 -12.35 1 64.98 311 GLU A C 1
ATOM 2461 O O . GLU A 1 311 ? 16.739 -43.48 -12.925 1 64.98 311 GLU A O 1
ATOM 2466 N N . ILE A 1 312 ? 15.715 -41.529 -12.695 1 63.57 312 ILE A N 1
ATOM 2467 C CA . ILE A 1 312 ? 14.709 -41.809 -13.714 1 63.57 312 ILE A CA 1
ATOM 2468 C C . ILE A 1 312 ? 15.366 -41.841 -15.092 1 63.57 312 ILE A C 1
ATOM 2470 O O . ILE A 1 312 ? 15.038 -42.692 -15.923 1 63.57 312 ILE A O 1
ATOM 2474 N N . LEU A 1 313 ? 16.294 -40.934 -15.376 1 62.15 313 LEU A N 1
ATOM 2475 C CA . LEU A 1 313 ? 16.983 -40.862 -16.66 1 62.15 313 LEU A CA 1
ATOM 2476 C C . LEU A 1 313 ? 17.822 -42.113 -16.898 1 62.15 313 LEU A C 1
ATOM 2478 O O . LEU A 1 313 ? 17.916 -42.597 -18.028 1 62.15 313 LEU A O 1
ATOM 2482 N N . VAL A 1 314 ? 18.427 -42.776 -15.952 1 63.72 314 VAL A N 1
ATOM 2483 C CA . VAL A 1 314 ? 19.224 -43.994 -16.064 1 63.72 314 VAL A CA 1
ATOM 2484 C C . VAL A 1 314 ? 18.31 -45.186 -16.336 1 63.72 314 VAL A C 1
ATOM 2486 O O . VAL A 1 314 ? 18.647 -46.065 -17.134 1 63.72 314 VAL A O 1
ATOM 2489 N N . GLU A 1 315 ? 17.168 -45.172 -15.768 1 57.18 315 GLU A N 1
ATOM 2490 C CA . GLU A 1 315 ? 16.246 -46.29 -15.948 1 57.18 315 GLU A CA 1
ATOM 2491 C C . GLU A 1 315 ? 15.656 -46.298 -17.355 1 57.18 315 GLU A C 1
ATOM 2493 O O . GLU A 1 315 ? 15.292 -47.355 -17.875 1 57.18 315 GLU A O 1
ATOM 2498 N N . GLU A 1 316 ? 15.582 -45.198 -17.988 1 53.99 316 GLU A N 1
ATOM 2499 C CA . GLU A 1 316 ? 14.984 -45.089 -19.315 1 53.99 316 GLU A CA 1
ATOM 2500 C C . GLU A 1 316 ? 16.017 -45.343 -20.409 1 53.99 316 GLU A C 1
ATOM 2502 O O . GLU A 1 316 ? 15.675 -45.4 -21.592 1 53.99 316 GLU A O 1
ATOM 2507 N N . GLN A 1 317 ? 17.276 -45.38 -20.18 1 47.47 317 GLN A N 1
ATOM 2508 C CA . GLN A 1 317 ? 18.235 -45.825 -21.185 1 47.47 317 GLN A CA 1
ATOM 2509 C C . GLN A 1 317 ? 18.026 -47.297 -21.53 1 47.47 317 GLN A C 1
ATOM 2511 O O . GLN A 1 317 ? 17.912 -48.139 -20.637 1 47.47 317 GLN A O 1
ATOM 2516 N N . PRO A 1 318 ? 17.681 -47.533 -22.933 1 49.72 318 PRO A N 1
ATOM 2517 C CA . PRO A 1 318 ? 17.549 -48.93 -23.354 1 49.72 318 PRO A CA 1
ATOM 2518 C C . PRO A 1 318 ? 18.763 -49.777 -22.978 1 49.72 318 PRO A C 1
ATOM 2520 O O . PRO A 1 318 ? 19.879 -49.258 -22.891 1 49.72 318 PRO A O 1
ATOM 2523 N N . MET B 1 1 ? -15.074 -2.994 -2.233 1 96.76 1 MET B N 1
ATOM 2524 C CA . MET B 1 1 ? -15.725 -2.764 -0.947 1 96.76 1 MET B CA 1
ATOM 2525 C C . MET B 1 1 ? -16.524 -3.988 -0.514 1 96.76 1 MET B C 1
ATOM 2527 O O . MET B 1 1 ? -17.353 -4.494 -1.272 1 96.76 1 MET B O 1
ATOM 2531 N N . ARG B 1 2 ? -16.257 -4.409 0.707 1 97.19 2 ARG B N 1
ATOM 2532 C CA . ARG B 1 2 ? -16.906 -5.614 1.215 1 97.19 2 ARG B CA 1
ATOM 2533 C C . ARG B 1 2 ? -17.908 -5.275 2.314 1 97.19 2 ARG B C 1
ATOM 2535 O O . ARG B 1 2 ? -17.64 -4.424 3.164 1 97.19 2 ARG B O 1
ATOM 2542 N N . LYS B 1 3 ? -19.051 -5.945 2.225 1 98.36 3 LYS B N 1
ATOM 2543 C CA . LYS B 1 3 ? -19.983 -5.823 3.342 1 98.36 3 LYS B CA 1
ATOM 2544 C C . LYS B 1 3 ? -19.339 -6.281 4.648 1 98.36 3 LYS B C 1
ATOM 2546 O O . LYS B 1 3 ? -18.691 -7.329 4.692 1 98.36 3 LYS B O 1
ATOM 2551 N N . VAL B 1 4 ? -19.505 -5.513 5.701 1 98.38 4 VAL B N 1
ATOM 2552 C CA . VAL B 1 4 ? -18.862 -5.796 6.979 1 98.38 4 VAL B CA 1
ATOM 2553 C C . VAL B 1 4 ? -19.905 -5.796 8.094 1 98.38 4 VAL B C 1
ATOM 2555 O O . VAL B 1 4 ? -20.752 -4.902 8.16 1 98.38 4 VAL B O 1
ATOM 2558 N N . ASP B 1 5 ? -19.87 -6.79 8.911 1 97.88 5 ASP B N 1
ATOM 2559 C CA . ASP B 1 5 ? -20.744 -6.875 10.076 1 97.88 5 ASP B CA 1
ATOM 2560 C C . ASP B 1 5 ? -20.062 -6.305 11.317 1 97.88 5 ASP B C 1
ATOM 2562 O O . ASP B 1 5 ? -19.201 -6.956 11.913 1 97.88 5 ASP B O 1
ATOM 2566 N N . ARG B 1 6 ? -20.428 -5.185 11.819 1 96.96 6 ARG B N 1
ATOM 2567 C CA . ARG B 1 6 ? -19.785 -4.475 12.92 1 96.96 6 ARG B CA 1
ATOM 2568 C C . ARG B 1 6 ? -19.927 -5.247 14.228 1 96.96 6 ARG B C 1
ATOM 2570 O O . ARG B 1 6 ? -19.181 -5.008 15.18 1 96.96 6 ARG B O 1
ATOM 2577 N N . THR B 1 7 ? -20.872 -6.097 14.272 1 97.01 7 THR B N 1
ATOM 2578 C CA . THR B 1 7 ? -21.132 -6.804 15.522 1 97.01 7 THR B CA 1
ATOM 2579 C C . THR B 1 7 ? -20.071 -7.872 15.77 1 97.01 7 THR B C 1
ATOM 2581 O O . THR B 1 7 ? -19.989 -8.43 16.866 1 97.01 7 THR B O 1
ATOM 2584 N N . THR B 1 8 ? -19.25 -8.113 14.798 1 97.45 8 THR B N 1
ATOM 2585 C CA . THR B 1 8 ? -18.22 -9.136 14.94 1 97.45 8 THR B CA 1
ATOM 2586 C C . THR B 1 8 ? -17.068 -8.628 15.803 1 97.45 8 THR B C 1
ATOM 2588 O O . THR B 1 8 ? -16.223 -9.411 16.242 1 97.45 8 THR B O 1
ATOM 2591 N N . VAL B 1 9 ? -17.011 -7.328 16.021 1 98.07 9 VAL B N 1
ATOM 2592 C CA . VAL B 1 9 ? -15.966 -6.729 16.844 1 98.07 9 VAL B CA 1
ATOM 2593 C C . VAL B 1 9 ? -16.599 -5.896 17.957 1 98.07 9 VAL B C 1
ATOM 2595 O O . VAL B 1 9 ? -17.522 -5.117 17.709 1 98.07 9 VAL B O 1
ATOM 2598 N N . THR B 1 10 ? -16.134 -6.055 19.129 1 97.39 10 THR B N 1
ATOM 2599 C CA . THR B 1 10 ? -16.642 -5.298 20.268 1 97.39 10 THR B CA 1
ATOM 2600 C C . THR B 1 10 ? -16.271 -3.823 20.145 1 97.39 10 THR B C 1
ATOM 2602 O O . THR B 1 10 ? -15.126 -3.489 19.835 1 97.39 10 THR B O 1
ATOM 2605 N N . ALA B 1 11 ? -17.239 -2.976 20.43 1 97.68 11 ALA B N 1
ATOM 2606 C CA . ALA B 1 11 ? -16.985 -1.538 20.406 1 97.68 11 ALA B CA 1
ATOM 2607 C C . ALA B 1 11 ? -15.966 -1.142 21.471 1 97.68 11 ALA B C 1
ATOM 2609 O O . ALA B 1 11 ? -15.982 -1.676 22.582 1 97.68 11 ALA B O 1
ATOM 2610 N N . PRO B 1 12 ? -15.105 -0.194 21.147 1 97.91 12 PRO B N 1
ATOM 2611 C CA . PRO B 1 12 ? -14.063 0.221 22.09 1 97.91 12 PRO B CA 1
ATOM 2612 C C . PRO B 1 12 ? -14.632 0.829 23.369 1 97.91 12 PRO B C 1
ATOM 2614 O O . PRO B 1 12 ? -15.485 1.718 23.309 1 97.91 12 PRO B O 1
ATOM 2617 N N . THR B 1 13 ? -14.085 0.491 24.45 1 97.17 13 THR B N 1
ATOM 2618 C CA . THR B 1 13 ? -14.563 0.949 25.75 1 97.17 13 THR B CA 1
ATOM 2619 C C . THR B 1 13 ? -14.363 2.454 25.9 1 97.17 13 THR B C 1
ATOM 2621 O O . THR B 1 13 ? -15.174 3.134 26.532 1 97.17 13 THR B O 1
ATOM 2624 N N . SER B 1 14 ? -13.348 2.977 25.277 1 97.89 14 SER B N 1
ATOM 2625 C CA . SER B 1 14 ? -13.071 4.406 25.372 1 97.89 14 SER B CA 1
ATOM 2626 C C . SER B 1 14 ? -14.214 5.231 24.79 1 97.89 14 SER B C 1
ATOM 2628 O O . SER B 1 14 ? -14.41 6.386 25.174 1 97.89 14 SER B O 1
ATOM 2630 N N . LEU B 1 15 ? -14.94 4.578 23.874 1 97.77 15 LEU B N 1
ATOM 2631 C CA . LEU B 1 15 ? -16.014 5.313 23.215 1 97.77 15 LEU B CA 1
ATOM 2632 C C . LEU B 1 15 ? -17.37 4.936 23.804 1 97.77 15 LEU B C 1
ATOM 2634 O O . LEU B 1 15 ? -18.345 5.676 23.652 1 97.77 15 LEU B O 1
ATOM 2638 N N . THR B 1 16 ? -17.479 3.795 24.522 1 96.11 16 THR B N 1
ATOM 2639 C CA . THR B 1 16 ? -18.796 3.295 24.903 1 96.11 16 THR B CA 1
ATOM 2640 C C . THR B 1 16 ? -18.989 3.38 26.414 1 96.11 16 THR B C 1
ATOM 2642 O O . THR B 1 16 ? -20.12 3.342 26.904 1 96.11 16 THR B O 1
ATOM 2645 N N . SER B 1 17 ? -17.912 3.488 27.16 1 95.99 17 SER B N 1
ATOM 2646 C CA . SER B 1 17 ? -18.013 3.559 28.614 1 95.99 17 SER B CA 1
ATOM 2647 C C . SER B 1 17 ? -18.518 4.925 29.067 1 95.99 17 SER B C 1
ATOM 2649 O O . SER B 1 17 ? -18.168 5.949 28.476 1 95.99 17 SER B O 1
ATOM 2651 N N . ALA B 1 18 ? -19.203 4.974 30.175 1 94.3 18 ALA B N 1
ATOM 2652 C CA . ALA B 1 18 ? -19.753 6.205 30.737 1 94.3 18 ALA B CA 1
ATOM 2653 C C . ALA B 1 18 ? -18.642 7.128 31.23 1 94.3 18 ALA B C 1
ATOM 2655 O O . ALA B 1 18 ? -18.849 8.334 31.379 1 94.3 18 ALA B O 1
ATOM 2656 N N . THR B 1 19 ? -17.518 6.565 31.388 1 94.22 19 THR B N 1
ATOM 2657 C CA . THR B 1 19 ? -16.4 7.357 31.889 1 94.22 19 THR B CA 1
ATOM 2658 C C . THR B 1 19 ? -15.266 7.398 30.869 1 94.22 19 THR B C 1
ATOM 2660 O O . THR B 1 19 ? -14.136 7.76 31.202 1 94.22 19 THR B O 1
ATOM 2663 N N . GLY B 1 20 ? -15.525 6.926 29.709 1 94.96 20 GLY B N 1
ATOM 2664 C CA . GLY B 1 20 ? -14.497 6.882 28.682 1 94.96 20 GLY B CA 1
ATOM 2665 C C . GLY B 1 20 ? -14.251 8.226 28.024 1 94.96 20 GLY B C 1
ATOM 2666 O O . GLY B 1 20 ? -14.927 9.209 28.338 1 94.96 20 GLY B O 1
ATOM 2667 N N . ALA B 1 21 ? -13.29 8.266 27.182 1 96.78 21 ALA B N 1
ATOM 2668 C CA . ALA B 1 21 ? -12.894 9.488 26.487 1 96.78 21 ALA B CA 1
ATOM 2669 C C . ALA B 1 21 ? -14.055 10.059 25.678 1 96.78 21 ALA B C 1
ATOM 2671 O O . ALA B 1 21 ? -14.228 11.278 25.604 1 96.78 21 ALA B O 1
ATOM 2672 N N . GLY B 1 22 ? -14.886 9.192 25.076 1 96.12 22 GLY B N 1
ATOM 2673 C CA . GLY B 1 22 ? -16.043 9.648 24.322 1 96.12 22 GLY B CA 1
ATOM 2674 C C . GLY B 1 22 ? -17.062 10.378 25.177 1 96.12 22 GLY B C 1
ATOM 2675 O O . GLY B 1 22 ? -17.523 11.461 24.812 1 96.12 22 GLY B O 1
ATOM 2676 N N . ALA B 1 23 ? -17.402 9.83 26.307 1 95.53 23 ALA B N 1
ATOM 2677 C CA . ALA B 1 23 ? -18.369 10.423 27.227 1 95.53 23 ALA B CA 1
ATOM 2678 C C . ALA B 1 23 ? -17.876 11.77 27.747 1 95.53 23 ALA B C 1
ATOM 2680 O O . ALA B 1 23 ? -18.672 12.683 27.977 1 95.53 23 ALA B O 1
ATOM 2681 N N . ASN B 1 24 ? -16.592 11.905 27.87 1 96.45 24 ASN B N 1
ATOM 2682 C CA . ASN B 1 24 ? -16 13.143 28.366 1 96.45 24 ASN B CA 1
ATOM 2683 C C . ASN B 1 24 ? -15.962 14.219 27.285 1 96.45 24 ASN B C 1
ATOM 2685 O O . ASN B 1 24 ? -16.105 15.407 27.58 1 96.45 24 ASN B O 1
ATOM 2689 N N . GLU B 1 25 ? -15.755 13.792 26.042 1 97.27 25 GLU B N 1
ATOM 2690 C CA . GLU B 1 25 ? -15.585 14.73 24.936 1 97.27 25 GLU B CA 1
ATOM 2691 C C . GLU B 1 25 ? -16.932 15.253 24.444 1 97.27 25 GLU B C 1
ATOM 2693 O O . GLU B 1 25 ? -17.038 16.403 24.015 1 97.27 25 GLU B O 1
ATOM 2698 N N . ARG B 1 26 ? -18.021 14.546 24.612 1 93.88 26 ARG B N 1
ATOM 2699 C CA . ARG B 1 26 ? -19.318 14.871 24.026 1 93.88 26 ARG B CA 1
ATOM 2700 C C . ARG B 1 26 ? -19.895 16.14 24.644 1 93.88 26 ARG B C 1
ATOM 2702 O O . ARG B 1 26 ? -20.294 17.061 23.927 1 93.88 26 ARG B O 1
ATOM 2709 N N . PRO B 1 27 ? -19.864 16.309 25.983 1 94.47 27 PRO B N 1
ATOM 2710 C CA . PRO B 1 27 ? -20.398 17.543 26.564 1 94.47 27 PRO B CA 1
ATOM 2711 C C . PRO B 1 27 ? -19.568 18.773 26.202 1 94.47 27 PRO B C 1
ATOM 2713 O O . PRO B 1 27 ? -20.112 19.872 26.07 1 94.47 27 PRO B O 1
ATOM 2716 N N . LEU B 1 28 ? -18.304 18.557 26.073 1 95.62 28 LEU B N 1
ATOM 2717 C CA . LEU B 1 28 ? -17.439 19.665 25.681 1 95.62 28 LEU B CA 1
ATOM 2718 C C . LEU B 1 28 ? -17.747 20.118 24.258 1 95.62 28 LEU B C 1
ATOM 2720 O O . LEU B 1 28 ? -17.796 21.319 23.981 1 95.62 28 LEU B O 1
ATOM 2724 N N . ALA B 1 29 ? -17.942 19.183 23.419 1 95 29 ALA B N 1
ATOM 2725 C CA . ALA B 1 29 ? -18.313 19.501 22.043 1 95 29 ALA B CA 1
ATOM 2726 C C . ALA B 1 29 ? -19.67 20.198 21.989 1 95 29 ALA B C 1
ATOM 2728 O O . ALA B 1 29 ? -19.842 21.179 21.261 1 95 29 ALA B O 1
ATOM 2729 N N . LEU B 1 30 ? -20.634 19.715 22.713 1 93.62 30 LEU B N 1
ATOM 2730 C CA . LEU B 1 30 ? -21.96 20.321 22.757 1 93.62 30 LEU B CA 1
ATOM 2731 C C . LEU B 1 30 ? -21.875 21.784 23.181 1 93.62 30 LEU B C 1
ATOM 2733 O O . LEU B 1 30 ? -22.5 22.65 22.566 1 93.62 30 LEU B O 1
ATOM 2737 N N . THR B 1 31 ? -21.127 22.021 24.197 1 94.2 31 THR B N 1
ATOM 2738 C CA . THR B 1 31 ? -20.947 23.385 24.68 1 94.2 31 THR B CA 1
ATOM 2739 C C . THR B 1 31 ? -20.309 24.26 23.604 1 94.2 31 THR B C 1
ATOM 2741 O O . THR B 1 31 ? -20.755 25.384 23.366 1 94.2 31 THR B O 1
ATOM 2744 N N . TYR B 1 32 ? -19.319 23.721 22.984 1 93.99 32 TYR B N 1
ATOM 2745 C CA . TYR B 1 32 ? -18.594 24.47 21.963 1 93.99 32 TYR B CA 1
ATOM 2746 C C . TYR B 1 32 ? -19.504 24.816 20.791 1 93.99 32 TYR B C 1
ATOM 2748 O O . TYR B 1 32 ? -19.573 25.974 20.371 1 93.99 32 TYR B O 1
ATOM 2756 N N . PHE B 1 33 ? -20.252 23.909 20.281 1 92.16 33 PHE B N 1
ATOM 2757 C CA . PHE B 1 33 ? -20.985 24.077 19.033 1 92.16 33 PHE B CA 1
ATOM 2758 C C . PHE B 1 33 ? -22.354 24.696 19.288 1 92.16 33 PHE B C 1
ATOM 2760 O O . PHE B 1 33 ? -23.033 25.123 18.351 1 92.16 33 PHE B O 1
ATOM 2767 N N . SER B 1 34 ? -22.746 24.785 20.479 1 87.01 34 SER B N 1
ATOM 2768 C CA . SER B 1 34 ? -23.986 25.468 20.837 1 87.01 34 SER B CA 1
ATOM 2769 C C . SER B 1 34 ? -23.733 26.934 21.17 1 87.01 34 SER B C 1
ATOM 2771 O O . SER B 1 34 ? -24.674 27.691 21.417 1 87.01 34 SER B O 1
ATOM 2773 N N . ALA B 1 35 ? -22.547 27.247 21.224 1 86.16 35 ALA B N 1
ATOM 2774 C CA . ALA B 1 35 ? -22.221 28.619 21.602 1 86.16 35 ALA B CA 1
ATOM 2775 C C . ALA B 1 35 ? -22.754 29.613 20.574 1 86.16 35 ALA B C 1
ATOM 2777 O O . ALA B 1 35 ? -22.794 29.317 19.378 1 86.16 35 ALA B O 1
ATOM 2778 N N . PRO B 1 36 ? -23.223 30.721 21.056 1 81.02 36 PRO B N 1
ATOM 2779 C CA . PRO B 1 36 ? -23.723 31.745 20.136 1 81.02 36 PRO B CA 1
ATOM 2780 C C . PRO B 1 36 ? -22.643 32.265 19.189 1 81.02 36 PRO B C 1
ATOM 2782 O O . PRO B 1 36 ? -21.45 32.146 19.483 1 81.02 36 PRO B O 1
ATOM 2785 N N . PRO B 1 37 ? -23.107 32.6 17.955 1 75.4 37 PRO B N 1
ATOM 2786 C CA . PRO B 1 37 ? -22.137 33.193 17.031 1 75.4 37 PRO B CA 1
ATOM 2787 C C . PRO B 1 37 ? -21.356 34.347 17.656 1 75.4 37 PRO B C 1
ATOM 2789 O O . PRO B 1 37 ? -21.875 35.048 18.529 1 75.4 37 PRO B O 1
ATOM 2792 N N . LEU B 1 38 ? -20.149 34.392 17.358 1 74.03 38 LEU B N 1
ATOM 2793 C CA . LEU B 1 38 ? -19.272 35.436 17.878 1 74.03 38 LEU B CA 1
ATOM 2794 C C . LEU B 1 38 ? -19.796 36.82 17.51 1 74.03 38 LEU B C 1
ATOM 2796 O O . LEU B 1 38 ? -20.307 37.021 16.405 1 74.03 38 LEU B O 1
ATOM 2800 N N . ALA B 1 39 ? -19.879 37.647 18.479 1 76.59 39 ALA B N 1
ATOM 2801 C CA . ALA B 1 39 ? -20.21 39.043 18.201 1 76.59 39 ALA B CA 1
ATOM 2802 C C . ALA B 1 39 ? -19.189 39.671 17.257 1 76.59 39 ALA B C 1
ATOM 2804 O O . ALA B 1 39 ? -18.061 39.185 17.139 1 76.59 39 ALA B O 1
ATOM 2805 N N . ASP B 1 40 ? -19.671 40.48 16.403 1 74.91 40 ASP B N 1
ATOM 2806 C CA . ASP B 1 40 ? -18.771 41.195 15.504 1 74.91 40 ASP B CA 1
ATOM 2807 C C . ASP B 1 40 ? -17.519 41.666 16.24 1 74.91 40 ASP B C 1
ATOM 2809 O O . ASP B 1 40 ? -17.614 42.309 17.288 1 74.91 40 ASP B O 1
ATOM 2813 N N . GLY B 1 41 ? -16.294 41.356 15.843 1 76.4 41 GLY B N 1
ATOM 2814 C CA . GLY B 1 41 ? -15.044 41.808 16.433 1 76.4 41 GLY B CA 1
ATOM 2815 C C . GLY B 1 41 ? -14.453 40.813 17.414 1 76.4 41 GLY B C 1
ATOM 2816 O O . GLY B 1 41 ? -13.341 41.007 17.909 1 76.4 41 GLY B O 1
ATOM 2817 N N . GLU B 1 42 ? -15.251 39.87 17.859 1 73.06 42 GLU B N 1
ATOM 2818 C CA . GLU B 1 42 ? -14.746 38.875 18.801 1 73.06 42 GLU B CA 1
ATOM 2819 C C . GLU B 1 42 ? -13.734 37.947 18.135 1 73.06 42 GLU B C 1
ATOM 2821 O O . GLU B 1 42 ? -13.863 37.627 16.952 1 73.06 42 GLU B O 1
ATOM 2826 N N . LYS B 1 43 ? -12.666 37.687 18.848 1 74.73 43 LYS B N 1
ATOM 2827 C CA . LYS B 1 43 ? -11.634 36.779 18.355 1 74.73 43 LYS B CA 1
ATOM 2828 C C . LYS B 1 43 ? -12.216 35.402 18.046 1 74.73 43 LYS B C 1
ATOM 2830 O O . LYS B 1 43 ? -13.019 34.874 18.818 1 74.73 43 LYS B O 1
ATOM 2835 N N . PRO B 1 44 ? -11.847 34.89 17.027 1 76.68 44 PRO B N 1
ATOM 2836 C CA . PRO B 1 44 ? -12.333 33.553 16.678 1 76.68 44 PRO B CA 1
ATOM 2837 C C . PRO B 1 44 ? -11.962 32.5 17.72 1 76.68 44 PRO B C 1
ATOM 2839 O O . PRO B 1 44 ? -10.89 32.576 18.325 1 76.68 44 PRO B O 1
ATOM 2842 N N . ARG B 1 45 ? -12.963 31.779 18.107 1 80.84 45 ARG B N 1
ATOM 2843 C CA . ARG B 1 45 ? -12.705 30.659 19.006 1 80.84 45 ARG B CA 1
ATOM 2844 C C . ARG B 1 45 ? -11.754 29.652 18.366 1 80.84 45 ARG B C 1
ATOM 2846 O O . ARG B 1 45 ? -11.79 29.441 17.152 1 80.84 45 ARG B O 1
ATOM 2853 N N . LYS B 1 46 ? -10.854 29.185 19.254 1 87.84 46 LYS B N 1
ATOM 2854 C CA . LYS B 1 46 ? -10.018 28.081 18.788 1 87.84 46 LYS B CA 1
ATOM 2855 C C . LYS B 1 46 ? -10.871 26.912 18.304 1 87.84 46 LYS B C 1
ATOM 2857 O O . LYS B 1 46 ? -11.903 26.601 18.902 1 87.84 46 LYS B O 1
ATOM 2862 N N . LYS B 1 47 ? -10.521 26.287 17.294 1 90.81 47 LYS B N 1
ATOM 2863 C CA . LYS B 1 47 ? -11.237 25.136 16.751 1 90.81 47 LYS B CA 1
ATOM 2864 C C . LYS B 1 47 ? -11.312 24.003 17.77 1 90.81 47 LYS B C 1
ATOM 2866 O O . LYS B 1 47 ? -10.342 23.739 18.484 1 90.81 47 LYS B O 1
ATOM 2871 N N . PHE B 1 48 ? -12.455 23.402 17.897 1 93.49 48 PHE B N 1
ATOM 2872 C CA . PHE B 1 48 ? -12.609 22.268 18.801 1 93.49 48 PHE B CA 1
ATOM 2873 C C . PHE B 1 48 ? -11.74 21.098 18.355 1 93.49 48 PHE B C 1
ATOM 2875 O O . PHE B 1 48 ? -11.727 20.743 17.175 1 93.49 48 PHE B O 1
ATOM 2882 N N . LYS B 1 49 ? -10.975 20.532 19.198 1 94.65 49 LYS B N 1
ATOM 2883 C CA . LYS B 1 49 ? -10.083 19.418 18.891 1 94.65 49 LYS B CA 1
ATOM 2884 C C . LYS B 1 49 ? -10.667 18.095 19.378 1 94.65 49 LYS B C 1
ATOM 2886 O O . LYS B 1 49 ? -10.687 17.824 20.581 1 94.65 49 LYS B O 1
ATOM 2891 N N . PHE B 1 50 ? -11.122 17.281 18.46 1 96.72 50 PHE B N 1
ATOM 2892 C CA . PHE B 1 50 ? -11.595 15.94 18.784 1 96.72 50 PHE B CA 1
ATOM 2893 C C . PHE B 1 50 ? -10.423 14.994 19.015 1 96.72 50 PHE B C 1
ATOM 2895 O O . PHE B 1 50 ? -9.468 14.977 18.235 1 96.72 50 PHE B O 1
ATOM 2902 N N . ALA B 1 51 ? -10.486 14.167 20.047 1 96.2 51 ALA B N 1
ATOM 2903 C CA . ALA B 1 51 ? -9.336 13.32 20.356 1 96.2 51 ALA B CA 1
ATOM 2904 C C . ALA B 1 51 ? -9.78 11.911 20.738 1 96.2 51 ALA B C 1
ATOM 2906 O O . ALA B 1 51 ? -8.993 10.964 20.663 1 96.2 51 ALA B O 1
ATOM 2907 N N . ALA B 1 52 ? -11 11.728 21.126 1 97.15 52 ALA B N 1
ATOM 2908 C CA . ALA B 1 52 ? -11.464 10.468 21.702 1 97.15 52 ALA B CA 1
ATOM 2909 C C . ALA B 1 52 ? -11.348 9.329 20.693 1 97.15 52 ALA B C 1
ATOM 2911 O O . ALA B 1 52 ? -10.976 8.209 21.052 1 97.15 52 ALA B O 1
ATOM 2912 N N . TYR B 1 53 ? -11.617 9.613 19.44 1 97.31 53 TYR B N 1
ATOM 2913 C CA . TYR B 1 53 ? -11.661 8.574 18.417 1 97.31 53 TYR B CA 1
ATOM 2914 C C . TYR B 1 53 ? -10.256 8.112 18.048 1 97.31 53 TYR B C 1
ATOM 2916 O O . TYR B 1 53 ? -10.09 7.122 17.332 1 97.31 53 TYR B O 1
ATOM 2924 N N . LYS B 1 54 ? -9.225 8.73 18.512 1 95.38 54 LYS B N 1
ATOM 2925 C CA . LYS B 1 54 ? -7.845 8.451 18.126 1 95.38 54 LYS B CA 1
ATOM 2926 C C . LYS B 1 54 ? -7.206 7.436 19.068 1 95.38 54 LYS B C 1
ATOM 2928 O O . LYS B 1 54 ? -6.019 7.126 18.943 1 95.38 54 LYS B O 1
ATOM 2933 N N . GLY B 1 55 ? -7.934 6.997 20.035 1 94.55 55 GLY B N 1
ATOM 2934 C CA . GLY B 1 55 ? -7.394 6.063 21.01 1 94.55 55 GLY B CA 1
ATOM 2935 C C . GLY B 1 55 ? -6.92 4.762 20.391 1 94.55 55 GLY B C 1
ATOM 2936 O O . GLY B 1 55 ? -7.434 4.338 19.354 1 94.55 55 GLY B O 1
ATOM 2937 N N . ASP B 1 56 ? -6.004 4.058 21.063 1 92.05 56 ASP B N 1
ATOM 2938 C CA . ASP B 1 56 ? -5.421 2.812 20.576 1 92.05 56 ASP B CA 1
ATOM 2939 C C . ASP B 1 56 ? -6.483 1.723 20.443 1 92.05 56 ASP B C 1
ATOM 2941 O O . ASP B 1 56 ? -6.451 0.929 19.5 1 92.05 56 ASP B O 1
ATOM 2945 N N . ASP B 1 57 ? -7.359 1.731 21.401 1 96.07 57 ASP B N 1
ATOM 2946 C CA . ASP B 1 57 ? -8.375 0.683 21.362 1 96.07 57 ASP B CA 1
ATOM 2947 C C . ASP B 1 57 ? -9.31 0.869 20.169 1 96.07 57 ASP B C 1
ATOM 2949 O O . ASP B 1 57 ? -9.844 -0.105 19.635 1 96.07 57 ASP B O 1
ATOM 2953 N N . VAL B 1 58 ? -9.528 2.15 19.73 1 97.8 58 VAL B N 1
ATOM 2954 C CA . VAL B 1 58 ? -10.353 2.43 18.559 1 97.8 58 VAL B CA 1
ATOM 2955 C C . VAL B 1 58 ? -9.639 1.95 17.297 1 97.8 58 VAL B C 1
ATOM 2957 O O . VAL B 1 58 ? -10.228 1.246 16.473 1 97.8 58 VAL B O 1
ATOM 2960 N N . VAL B 1 59 ? -8.393 2.247 17.189 1 95.19 59 VAL B N 1
ATOM 2961 C CA . VAL B 1 59 ? -7.593 1.865 16.03 1 95.19 59 VAL B CA 1
ATOM 2962 C C . VAL B 1 59 ? -7.539 0.343 15.918 1 95.19 59 VAL B C 1
ATOM 2964 O O . VAL B 1 59 ? -7.746 -0.213 14.837 1 95.19 59 VAL B O 1
ATOM 2967 N N . ASP B 1 60 ? -7.325 -0.318 17.029 1 94.15 60 ASP B N 1
ATOM 2968 C CA . ASP B 1 60 ? -7.218 -1.774 17.04 1 94.15 60 ASP B CA 1
ATOM 2969 C C . ASP B 1 60 ? -8.537 -2.425 16.632 1 94.15 60 ASP B C 1
ATOM 2971 O O . ASP B 1 60 ? -8.549 -3.392 15.867 1 94.15 60 ASP B O 1
ATOM 2975 N N . ALA B 1 61 ? -9.611 -1.8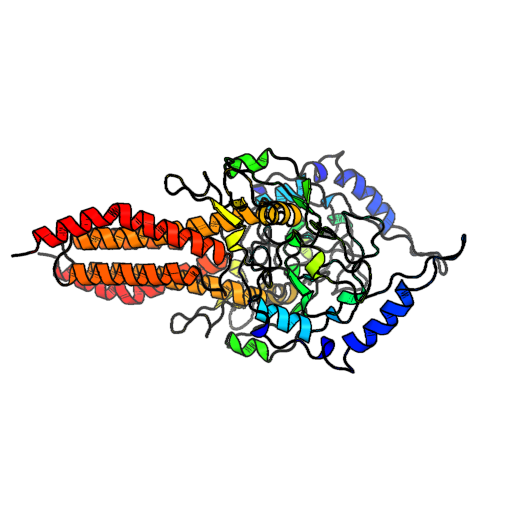79 17.104 1 97.86 61 ALA B N 1
ATOM 2976 C CA . ALA B 1 61 ? -10.925 -2.423 16.769 1 97.86 61 ALA B CA 1
ATOM 2977 C C . ALA B 1 61 ? -11.226 -2.253 15.283 1 97.86 61 ALA B C 1
ATOM 2979 O O . ALA B 1 61 ? -11.766 -3.16 14.645 1 97.86 61 ALA B O 1
ATOM 2980 N N . LEU B 1 62 ? -10.872 -1.137 14.768 1 98.03 62 LEU B N 1
ATOM 2981 C CA . LEU B 1 62 ? -11.114 -0.885 13.351 1 98.03 62 LEU B CA 1
ATOM 2982 C C . LEU B 1 62 ? -10.234 -1.779 12.483 1 98.03 62 LEU B C 1
ATOM 2984 O O . LEU B 1 62 ? -10.687 -2.297 11.459 1 98.03 62 LEU B O 1
ATOM 2988 N N . LYS B 1 63 ? -9.005 -1.968 12.888 1 96.13 63 LYS B N 1
ATOM 2989 C CA . LYS B 1 63 ? -8.105 -2.884 12.192 1 96.13 63 LYS B CA 1
ATOM 2990 C C . LYS B 1 63 ? -8.697 -4.288 12.122 1 96.13 63 LYS B C 1
ATOM 2992 O O . LYS B 1 63 ? -8.673 -4.925 11.067 1 96.13 63 LYS B O 1
ATOM 2997 N N . GLU B 1 64 ? -9.164 -4.686 13.223 1 96.88 64 GLU B N 1
ATOM 2998 C CA . GLU B 1 64 ? -9.772 -6.012 13.281 1 96.88 64 GLU B CA 1
ATOM 2999 C C . GLU B 1 64 ? -11.016 -6.088 12.401 1 96.88 64 GLU B C 1
ATOM 3001 O O . GLU B 1 64 ? -11.171 -7.025 11.616 1 96.88 64 GLU B O 1
ATOM 3006 N N . LEU B 1 65 ? -11.852 -5.119 12.481 1 98.31 65 LEU B N 1
ATOM 3007 C CA . LEU B 1 65 ? -13.129 -5.091 11.775 1 98.31 65 LEU B CA 1
ATOM 3008 C C . LEU B 1 65 ? -12.916 -5.144 10.266 1 98.31 65 LEU B C 1
ATOM 3010 O O . LEU B 1 65 ? -13.648 -5.838 9.556 1 98.31 65 LEU B O 1
ATOM 3014 N N . PHE B 1 66 ? -11.886 -4.472 9.799 1 98.19 66 PHE B N 1
ATOM 3015 C CA . PHE B 1 66 ? -11.712 -4.328 8.358 1 98.19 66 PHE B CA 1
ATOM 3016 C C . PHE B 1 66 ? -10.493 -5.108 7.88 1 98.19 66 PHE B C 1
ATOM 3018 O O . PHE B 1 66 ? -10.009 -4.893 6.766 1 98.19 66 PHE B O 1
ATOM 3025 N N . HIS B 1 67 ? -9.926 -5.953 8.729 1 96.82 67 HIS B N 1
ATOM 3026 C CA . HIS B 1 67 ? -8.82 -6.842 8.391 1 96.82 67 HIS B CA 1
ATOM 3027 C C . HIS B 1 67 ? -7.61 -6.055 7.901 1 96.82 67 HIS B C 1
ATOM 3029 O O . HIS B 1 67 ? -6.987 -6.424 6.903 1 96.82 67 HIS B O 1
ATOM 3035 N N . GLU B 1 68 ? -7.419 -4.817 8.5 1 95.41 68 GLU B N 1
ATOM 3036 C CA . GLU B 1 68 ? -6.256 -3.964 8.273 1 95.41 68 GLU B CA 1
ATOM 3037 C C . GLU B 1 68 ? -6.249 -3.407 6.852 1 95.41 68 GLU B C 1
ATOM 3039 O O . GLU B 1 68 ? -5.195 -3.039 6.33 1 95.41 68 GLU B O 1
ATOM 3044 N N . LYS B 1 69 ? -7.409 -3.408 6.262 1 97.31 69 LYS B N 1
ATOM 3045 C CA . LYS B 1 69 ? -7.565 -2.844 4.924 1 97.31 69 LYS B CA 1
ATOM 3046 C C . LYS B 1 69 ? -8.447 -1.599 4.952 1 97.31 69 LYS B C 1
ATOM 3048 O O . LYS B 1 69 ? -9.216 -1.398 5.894 1 97.31 69 LYS B O 1
ATOM 3053 N N . CYS B 1 70 ? -8.34 -0.799 3.941 1 98.52 70 CYS B N 1
ATOM 3054 C CA . CYS B 1 70 ? -9.258 0.323 3.777 1 98.52 70 CYS B CA 1
ATOM 3055 C C . CYS B 1 70 ? -10.698 -0.162 3.664 1 98.52 70 CYS B C 1
ATOM 3057 O O . CYS B 1 70 ? -10.994 -1.062 2.876 1 98.52 70 CYS B O 1
ATOM 3059 N N . ALA B 1 71 ? -11.581 0.416 4.328 1 98.63 71 ALA B N 1
ATOM 3060 C CA . ALA B 1 71 ? -12.989 0.028 4.345 1 98.63 71 ALA B CA 1
ATOM 3061 C C . ALA B 1 71 ? -13.629 0.228 2.974 1 98.63 71 ALA B C 1
ATOM 3063 O O . ALA B 1 71 ? -14.614 -0.435 2.639 1 98.63 71 ALA B O 1
ATOM 3064 N N . TYR B 1 72 ? -13.029 1.112 2.196 1 98.63 72 TYR B N 1
ATOM 3065 C CA . TYR B 1 72 ? -13.642 1.508 0.933 1 98.63 72 TYR B CA 1
ATOM 3066 C C . TYR B 1 72 ? -13.009 0.765 -0.237 1 98.63 72 TYR B C 1
ATOM 3068 O O . TYR B 1 72 ? -13.671 -0.031 -0.907 1 98.63 72 TYR B O 1
ATOM 3076 N N . CYS B 1 73 ? -11.731 0.863 -0.389 1 98.5 73 CYS B N 1
ATOM 3077 C CA . CYS B 1 73 ? -11.119 0.353 -1.611 1 98.5 73 CYS B CA 1
ATOM 3078 C C . CYS B 1 73 ? -10.484 -1.012 -1.374 1 98.5 73 CYS B C 1
ATOM 3080 O O . CYS B 1 73 ? -10.049 -1.672 -2.32 1 98.5 73 CYS B O 1
ATOM 3082 N N . GLU B 1 74 ? -10.301 -1.454 -0.074 1 98.15 74 GLU B N 1
ATOM 3083 C CA . GLU B 1 74 ? -9.819 -2.77 0.338 1 98.15 74 GLU B CA 1
ATOM 3084 C C . GLU B 1 74 ? -8.313 -2.896 0.131 1 98.15 74 GLU B C 1
ATOM 3086 O O . GLU B 1 74 ? -7.772 -4.003 0.128 1 98.15 74 GLU B O 1
ATOM 3091 N N . SER B 1 75 ? -7.63 -1.77 -0.071 1 97.97 75 SER B N 1
ATOM 3092 C CA . SER B 1 75 ? -6.175 -1.816 -0.167 1 97.97 75 SER B CA 1
ATOM 3093 C C . SER B 1 75 ? -5.536 -2.005 1.204 1 97.97 75 SER B C 1
ATOM 3095 O O . SER B 1 75 ? -6.05 -1.508 2.208 1 97.97 75 SER B O 1
ATOM 3097 N N . GLU B 1 76 ? -4.47 -2.734 1.199 1 95.98 76 GLU B N 1
ATOM 3098 C CA . GLU B 1 76 ? -3.596 -2.792 2.367 1 95.98 76 GLU B CA 1
ATOM 3099 C C . GLU B 1 76 ? -2.578 -1.655 2.351 1 95.98 76 GLU B C 1
ATOM 3101 O O . GLU B 1 76 ? -2.004 -1.343 1.306 1 95.98 76 GLU B O 1
ATOM 3106 N N . PHE B 1 77 ? -2.419 -1.008 3.446 1 94.99 77 PHE B N 1
ATOM 3107 C CA . PHE B 1 77 ? -1.537 0.153 3.441 1 94.99 77 PHE B CA 1
ATOM 3108 C C . PHE B 1 77 ? -0.674 0.183 4.696 1 94.99 77 PHE B C 1
ATOM 3110 O O . PHE B 1 77 ? 0.095 1.124 4.905 1 94.99 77 PHE B O 1
ATOM 3117 N N . ILE B 1 78 ? -0.68 -0.8 5.54 1 92.29 78 ILE B N 1
ATOM 3118 C CA . ILE B 1 78 ? -0.044 -0.775 6.852 1 92.29 78 ILE B CA 1
ATOM 3119 C C . ILE B 1 78 ? 1.473 -0.841 6.692 1 92.29 78 ILE B C 1
ATOM 3121 O O . ILE B 1 78 ? 2.216 -0.48 7.607 1 92.29 78 ILE B O 1
ATOM 3125 N N . ALA B 1 79 ? 1.897 -1.299 5.531 1 95.7 79 ALA B N 1
ATOM 3126 C CA . ALA B 1 79 ? 3.333 -1.43 5.302 1 95.7 79 ALA B CA 1
ATOM 3127 C C . ALA B 1 79 ? 3.967 -0.075 5.003 1 95.7 79 ALA B C 1
ATOM 3129 O O . ALA B 1 79 ? 5.184 0.087 5.115 1 95.7 79 ALA B O 1
ATOM 3130 N N . THR B 1 80 ? 3.12 0.943 4.641 1 97.11 80 THR B N 1
ATOM 3131 C CA . THR B 1 80 ? 3.743 2.101 4.009 1 97.11 80 THR B CA 1
ATOM 3132 C C . THR B 1 80 ? 3.268 3.395 4.664 1 97.11 80 THR B C 1
ATOM 3134 O O . THR B 1 80 ? 3.797 4.472 4.378 1 97.11 80 THR B O 1
ATOM 3137 N N . GLY B 1 81 ? 2.325 3.323 5.431 1 94.17 81 GLY B N 1
ATOM 3138 C CA . GLY B 1 81 ? 1.818 4.547 6.031 1 94.17 81 GLY B CA 1
ATOM 3139 C C . GLY B 1 81 ? 0.671 4.308 6.996 1 94.17 81 GLY B C 1
ATOM 3140 O O . GLY B 1 81 ? 0.23 3.171 7.174 1 94.17 81 GLY B O 1
ATOM 3141 N N . PRO B 1 82 ? 0.215 5.38 7.565 1 91.86 82 PRO B N 1
ATOM 3142 C CA . PRO B 1 82 ? -0.854 5.273 8.561 1 91.86 82 PRO B CA 1
ATOM 3143 C C . PRO B 1 82 ? -2.243 5.203 7.93 1 91.86 82 PRO B C 1
ATOM 3145 O O . PRO B 1 82 ? -2.42 5.595 6.774 1 91.86 82 PRO B O 1
ATOM 3148 N N . ALA B 1 83 ? -3.147 4.715 8.724 1 92.94 83 ALA B N 1
ATOM 3149 C CA . ALA B 1 83 ? -4.566 4.783 8.384 1 92.94 83 ALA B CA 1
ATOM 3150 C C . ALA B 1 83 ? -5.192 6.076 8.899 1 92.94 83 ALA B C 1
ATOM 3152 O O . ALA B 1 83 ? -4.703 6.669 9.864 1 92.94 83 ALA B O 1
ATOM 3153 N N . ASP B 1 84 ? -6.181 6.482 8.229 1 95.75 84 ASP B N 1
ATOM 3154 C CA . ASP B 1 84 ? -7.088 7.486 8.777 1 95.75 84 ASP B CA 1
ATOM 3155 C C . ASP B 1 84 ? -8.249 6.829 9.519 1 95.75 84 ASP B C 1
ATOM 3157 O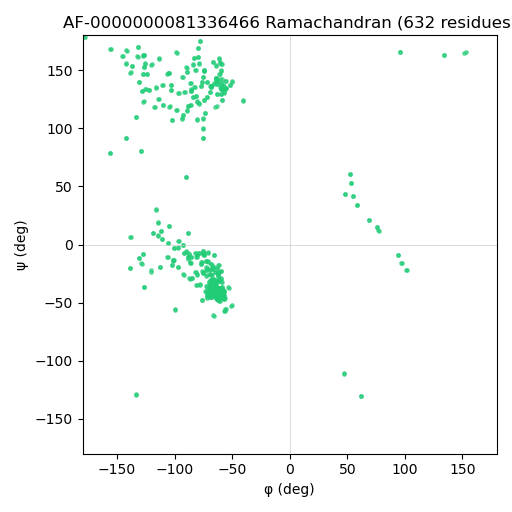 O . ASP B 1 84 ? -8.847 5.871 9.025 1 95.75 84 ASP B O 1
ATOM 3161 N N . ILE B 1 85 ? -8.482 7.29 10.681 1 97.5 85 ILE B N 1
ATOM 3162 C CA . ILE B 1 85 ? -9.784 7.005 11.274 1 97.5 85 ILE B CA 1
ATOM 3163 C C . ILE B 1 85 ? -10.85 7.884 10.626 1 97.5 85 ILE B C 1
ATOM 3165 O O . ILE B 1 85 ? -10.964 9.07 10.945 1 97.5 85 ILE B O 1
ATOM 3169 N N . GLU B 1 86 ? -11.519 7.303 9.747 1 97.3 86 GLU B N 1
ATOM 3170 C CA . GLU B 1 86 ? -12.475 7.952 8.855 1 97.3 86 GLU B CA 1
ATOM 3171 C C . GLU B 1 86 ? -13.821 8.158 9.545 1 97.3 86 GLU B C 1
ATOM 3173 O O . GLU B 1 86 ? -14.357 7.235 10.161 1 97.3 86 GLU B O 1
ATOM 3178 N N . HIS B 1 87 ? -14.294 9.438 9.482 1 98.64 87 HIS B N 1
ATOM 3179 C CA . HIS B 1 87 ? -15.678 9.721 9.845 1 98.64 87 HIS B CA 1
ATOM 3180 C C . HIS B 1 87 ? -16.601 9.598 8.638 1 98.64 87 HIS B C 1
ATOM 3182 O O . HIS B 1 87 ? -16.528 10.407 7.71 1 98.64 87 HIS B O 1
ATOM 3188 N N . TYR B 1 88 ? -17.454 8.674 8.735 1 98.69 88 TYR B N 1
ATOM 3189 C CA . TYR B 1 88 ? -18.42 8.503 7.656 1 98.69 88 TYR B CA 1
ATOM 3190 C C . TYR B 1 88 ? -19.212 9.785 7.425 1 98.69 88 TYR B C 1
ATOM 3192 O O . TYR B 1 88 ? -19.278 10.287 6.301 1 98.69 88 TYR B O 1
ATOM 3200 N N . ARG B 1 89 ? -19.83 10.22 8.458 1 98.64 89 ARG B N 1
ATOM 3201 C CA . ARG B 1 89 ? -20.335 11.589 8.487 1 98.64 89 ARG B CA 1
ATOM 3202 C C . ARG B 1 89 ? -19.275 12.553 9.011 1 98.64 89 ARG B C 1
ATOM 3204 O O . ARG B 1 89 ? -18.796 12.404 10.137 1 98.64 89 ARG B O 1
ATOM 3211 N N . PRO B 1 90 ? -18.858 13.521 8.221 1 98.09 90 PRO B N 1
ATOM 3212 C CA . PRO B 1 90 ? -17.717 14.359 8.597 1 98.09 90 PRO B CA 1
ATOM 3213 C C . PRO B 1 90 ? -17.997 15.218 9.828 1 98.09 90 PRO B C 1
ATOM 3215 O O . PRO B 1 90 ? -19.061 15.834 9.927 1 98.09 90 PRO B O 1
ATOM 3218 N N . LYS B 1 91 ? -17.062 15.312 10.685 1 96.41 91 LYS B N 1
ATOM 3219 C CA . LYS B 1 91 ? -17.26 15.983 11.966 1 96.41 91 LYS B CA 1
ATOM 3220 C C . LYS B 1 91 ? -17.124 17.496 11.821 1 96.41 91 LYS B C 1
ATOM 3222 O O . LYS B 1 91 ? -17.717 18.254 12.591 1 96.41 91 LYS B O 1
ATOM 3227 N N . GLY B 1 92 ? -16.406 17.965 10.786 1 93.85 92 GLY B N 1
ATOM 3228 C CA . GLY B 1 92 ? -16.029 19.37 10.795 1 93.85 92 GLY B CA 1
ATOM 3229 C C . GLY B 1 92 ? -16.675 20.168 9.678 1 93.85 92 GLY B C 1
ATOM 3230 O O . GLY B 1 92 ? -16.299 21.316 9.43 1 93.85 92 GLY B O 1
ATOM 3231 N N . GLY B 1 93 ? -17.609 19.63 8.888 1 95.72 93 GLY B N 1
ATOM 3232 C CA . GLY B 1 93 ? -18.288 20.306 7.794 1 95.72 93 GLY B CA 1
ATOM 3233 C C . GLY B 1 93 ? -18.774 19.356 6.716 1 95.72 93 GLY B C 1
ATOM 3234 O O . GLY B 1 93 ? -18.432 18.171 6.725 1 95.72 93 GLY B O 1
ATOM 3235 N N . VAL B 1 94 ? -19.632 19.894 5.901 1 97.69 94 VAL B N 1
ATOM 3236 C CA . VAL B 1 94 ? -20.175 19.124 4.787 1 97.69 94 VAL B CA 1
ATOM 3237 C C . VAL B 1 94 ? -19.983 19.896 3.483 1 97.69 94 VAL B C 1
ATOM 3239 O O . VAL B 1 94 ? -20.444 21.032 3.353 1 97.69 94 VAL B O 1
ATOM 3242 N N . GLN B 1 95 ? -19.315 19.246 2.594 1 97.13 95 GLN B N 1
ATOM 3243 C CA . GLN B 1 95 ? -18.981 19.888 1.327 1 97.13 95 GLN B CA 1
ATOM 3244 C C . GLN B 1 95 ? -20.24 20.338 0.59 1 97.13 95 GLN B C 1
ATOM 3246 O O . GLN B 1 95 ? -20.272 21.428 0.014 1 97.13 95 GLN B O 1
ATOM 3251 N N . GLU B 1 96 ? -21.302 19.595 0.577 1 96.9 96 GLU B N 1
ATOM 3252 C CA . GLU B 1 96 ? -22.521 19.831 -0.191 1 96.9 96 GLU B CA 1
ATOM 3253 C C . GLU B 1 96 ? -23.423 20.847 0.505 1 96.9 96 GLU B C 1
ATOM 3255 O O . GLU B 1 96 ? -24.434 21.275 -0.057 1 96.9 96 GLU B O 1
ATOM 3260 N N . ASP B 1 97 ? -23.098 21.217 1.717 1 96.49 97 ASP B N 1
ATOM 3261 C CA . ASP B 1 97 ? -23.824 22.221 2.487 1 96.49 97 ASP B CA 1
ATOM 3262 C C . ASP B 1 97 ? -22.867 23.079 3.312 1 96.49 97 ASP B C 1
ATOM 3264 O O . ASP B 1 97 ? -22.596 22.773 4.475 1 96.49 97 ASP B O 1
ATOM 3268 N N . PRO B 1 98 ? -22.431 24.169 2.778 1 93.6 98 PRO B N 1
ATOM 3269 C CA . PRO B 1 98 ? -21.417 24.996 3.435 1 93.6 98 PRO B CA 1
ATOM 3270 C C . PRO B 1 98 ? -21.885 25.547 4.78 1 93.6 98 PRO B C 1
ATOM 3272 O O . PRO B 1 98 ? -21.067 25.998 5.585 1 93.6 98 PRO B O 1
ATOM 3275 N N . THR B 1 99 ? -23.196 25.549 5.055 1 93.16 99 THR B N 1
ATOM 3276 C CA . THR B 1 99 ? -23.723 26.08 6.308 1 93.16 99 THR B CA 1
ATOM 3277 C C . THR B 1 99 ? -23.717 25.008 7.394 1 93.16 99 THR B C 1
ATOM 3279 O O . THR B 1 99 ? -23.896 25.313 8.575 1 93.16 99 THR B O 1
ATOM 3282 N N . HIS B 1 100 ? -23.574 23.778 6.985 1 95.22 100 HIS B N 1
ATOM 3283 C CA . HIS B 1 100 ? -23.531 22.676 7.939 1 95.22 100 HIS B CA 1
ATOM 3284 C C . HIS B 1 100 ? -22.192 22.63 8.667 1 95.22 100 HIS B C 1
ATOM 3286 O O . HIS B 1 100 ? -21.137 22.559 8.032 1 95.22 100 HIS B O 1
ATOM 3292 N N . VAL B 1 101 ? -22.173 22.654 9.947 1 93.54 101 VAL B N 1
ATOM 3293 C CA . VAL B 1 101 ? -20.947 22.807 10.724 1 93.54 101 VAL B CA 1
ATOM 3294 C C . VAL B 1 101 ? -20.331 21.436 10.992 1 93.54 101 VAL B C 1
ATOM 3296 O O . VAL B 1 101 ? -19.417 21.308 11.81 1 93.54 101 VAL B O 1
ATOM 3299 N N . GLY B 1 102 ? -20.915 20.408 10.281 1 96.09 102 GLY B N 1
ATOM 3300 C CA . GLY B 1 102 ? -20.415 19.053 10.448 1 96.09 102 GLY B CA 1
ATOM 3301 C C . GLY B 1 102 ? -21.202 18.248 11.465 1 96.09 102 GLY B C 1
ATOM 3302 O O . GLY B 1 102 ? -21.983 18.808 12.238 1 96.09 102 GLY B O 1
ATOM 3303 N N . TYR B 1 103 ? -21.002 16.958 11.452 1 97.72 103 TYR B N 1
ATOM 3304 C CA . TYR B 1 103 ? -21.657 16.035 12.372 1 97.72 103 TYR B CA 1
ATOM 3305 C C . TYR B 1 103 ? -20.826 15.841 13.635 1 97.72 103 TYR B C 1
ATOM 3307 O O . TYR B 1 103 ? -20.492 14.711 13.999 1 97.72 103 TYR B O 1
ATOM 3315 N N . TRP B 1 104 ? -20.562 16.942 14.33 1 96.9 104 TRP B N 1
ATOM 3316 C CA . TRP B 1 104 ? -19.653 16.954 15.471 1 96.9 104 TRP B CA 1
ATOM 3317 C C . TRP B 1 104 ? -20.138 16.009 16.564 1 96.9 104 TRP B C 1
ATOM 3319 O O . TRP B 1 104 ? -19.331 15.428 17.294 1 96.9 104 TRP B O 1
ATOM 3329 N N . TRP B 1 105 ? -21.452 15.761 16.704 1 96.31 105 TRP B N 1
ATOM 3330 C CA . TRP B 1 105 ? -22.033 14.945 17.766 1 96.31 105 TRP B CA 1
ATOM 3331 C C . TRP B 1 105 ? -21.803 13.461 17.5 1 96.31 105 TRP B C 1
ATOM 3333 O O . TRP B 1 105 ? -22.118 12.617 18.343 1 96.31 105 TRP B O 1
ATOM 3343 N N . LEU B 1 106 ? -21.231 13.173 16.306 1 97.46 106 LEU B N 1
ATOM 3344 C CA . LEU B 1 106 ? -20.938 11.787 15.958 1 97.46 106 LEU B CA 1
ATOM 3345 C C . LEU B 1 106 ? -19.434 11.538 15.936 1 97.46 106 LEU B C 1
ATOM 3347 O O . LEU B 1 106 ? -18.985 10.455 15.555 1 97.46 106 LEU B O 1
ATOM 3351 N N . ALA B 1 107 ? -18.595 12.473 16.303 1 97.37 107 ALA B N 1
ATOM 3352 C CA . ALA B 1 107 ? -17.141 12.41 16.184 1 97.37 107 ALA B CA 1
ATOM 3353 C C . ALA B 1 107 ? -16.578 11.223 16.962 1 97.37 107 ALA B C 1
ATOM 3355 O O . ALA B 1 107 ? -15.597 10.607 16.541 1 97.37 107 ALA B O 1
ATOM 3356 N N . SER B 1 108 ? -17.262 10.872 18.088 1 96.76 108 SER B N 1
ATOM 3357 C CA . SER B 1 108 ? -16.773 9.775 18.917 1 96.76 108 SER B CA 1
ATOM 3358 C C . SER B 1 108 ? -17.745 8.601 18.909 1 96.76 108 SER B C 1
ATOM 3360 O O . SER B 1 108 ? -17.733 7.772 19.822 1 96.76 108 SER B O 1
ATOM 3362 N N . GLU B 1 109 ? -18.595 8.585 17.929 1 96.57 109 GLU B N 1
ATOM 3363 C CA . GLU B 1 109 ? -19.542 7.483 17.795 1 96.57 109 GLU B CA 1
ATOM 3364 C C . GLU B 1 109 ? -18.929 6.318 17.024 1 96.57 109 GLU B C 1
ATOM 3366 O O . GLU B 1 109 ? -18.606 6.451 15.842 1 96.57 109 GLU B O 1
ATOM 3371 N N . TRP B 1 110 ? -18.839 5.181 17.624 1 97.84 110 TRP B N 1
ATOM 3372 C CA . TRP B 1 110 ? -18.216 3.985 17.067 1 97.84 110 TRP B CA 1
ATOM 3373 C C . TRP B 1 110 ? -18.798 3.655 15.697 1 97.84 110 TRP B C 1
ATOM 3375 O O . TRP B 1 110 ? -18.06 3.327 14.765 1 97.84 110 TRP B O 1
ATOM 3385 N N . THR B 1 111 ? -20.053 3.864 15.531 1 97.4 111 THR B N 1
ATOM 3386 C CA . THR B 1 111 ? -20.75 3.447 14.319 1 97.4 111 THR B CA 1
ATOM 3387 C C . THR B 1 111 ? -20.496 4.433 13.183 1 97.4 111 THR B C 1
ATOM 3389 O O . THR B 1 111 ? -20.852 4.168 12.032 1 97.4 111 THR B O 1
ATOM 3392 N N . ASN B 1 112 ? -19.83 5.567 13.483 1 98.23 112 ASN B N 1
ATOM 3393 C CA . ASN B 1 112 ? -19.522 6.558 12.458 1 98.23 112 ASN B CA 1
ATOM 3394 C C . ASN B 1 112 ? -18.076 6.444 11.985 1 98.23 112 ASN B C 1
ATOM 3396 O O . ASN B 1 112 ? -17.649 7.183 11.096 1 98.23 112 ASN B O 1
ATOM 3400 N N . LEU B 1 113 ? -17.346 5.522 12.619 1 98.67 113 LEU B N 1
ATOM 3401 C CA . LEU B 1 113 ? -15.913 5.446 12.358 1 98.67 113 LEU B CA 1
ATOM 3402 C C . LEU B 1 113 ? -15.59 4.276 11.435 1 98.67 113 LEU B C 1
ATOM 3404 O O . LEU B 1 113 ? -16.09 3.166 11.634 1 98.67 113 LEU B O 1
ATOM 3408 N N . LEU B 1 114 ? -14.783 4.508 10.427 1 98.63 114 LEU B N 1
ATOM 3409 C CA . LEU B 1 114 ? -14.269 3.509 9.495 1 98.63 114 LEU B CA 1
ATOM 3410 C C . LEU B 1 114 ? -12.749 3.582 9.403 1 98.63 114 LEU B C 1
ATOM 3412 O O . LEU B 1 114 ? -12.136 4.52 9.918 1 98.63 114 LEU B O 1
ATOM 3416 N N . TYR B 1 115 ? -12.159 2.576 8.914 1 98.22 115 TYR B N 1
ATOM 3417 C CA . TYR B 1 115 ? -10.725 2.459 8.672 1 98.22 115 TYR B CA 1
ATOM 3418 C C . TYR B 1 115 ? -10.391 2.759 7.216 1 98.22 115 TYR B C 1
ATOM 3420 O O . TYR B 1 115 ? -10.842 2.053 6.311 1 98.22 115 TYR B O 1
ATOM 3428 N N . SER B 1 116 ? -9.609 3.852 6.962 1 98.28 116 SER B N 1
ATOM 3429 C CA . SER B 1 116 ? -9.493 4.268 5.568 1 98.28 116 SER B CA 1
ATOM 3430 C C . SER B 1 116 ? -8.055 4.639 5.219 1 98.28 116 SER B C 1
ATOM 3432 O O . SER B 1 116 ? -7.268 4.989 6.101 1 98.28 116 SER B O 1
ATOM 3434 N N . CYS B 1 117 ? -7.739 4.496 3.953 1 97.94 117 CYS B N 1
ATOM 3435 C CA . CYS B 1 117 ? -6.485 5.029 3.432 1 97.94 117 CYS B CA 1
ATOM 3436 C C . CYS B 1 117 ? -6.593 6.528 3.179 1 97.94 117 CYS B C 1
ATOM 3438 O O . CYS B 1 117 ? -7.695 7.076 3.131 1 97.94 117 CYS B O 1
ATOM 3440 N N . ILE B 1 118 ? -5.529 7.135 2.936 1 97.44 118 ILE B N 1
ATOM 3441 C CA . ILE B 1 118 ? -5.446 8.581 2.763 1 97.44 118 ILE B CA 1
ATOM 3442 C C . ILE B 1 118 ? -6.15 8.988 1.471 1 97.44 118 ILE B C 1
ATOM 3444 O O . ILE B 1 118 ? -6.907 9.961 1.448 1 97.44 118 ILE B O 1
ATOM 3448 N N . ASP B 1 119 ? -6.011 8.253 0.435 1 97.61 119 ASP B N 1
ATOM 3449 C CA . ASP B 1 119 ? -6.47 8.668 -0.886 1 97.61 119 ASP B CA 1
ATOM 3450 C C . ASP B 1 119 ? -7.988 8.544 -1.005 1 97.61 119 ASP B C 1
ATOM 3452 O O . ASP B 1 119 ? -8.612 9.241 -1.807 1 97.61 119 ASP B O 1
ATOM 3456 N N . CYS B 1 120 ? -8.584 7.72 -0.199 1 98.43 120 CYS B N 1
ATOM 3457 C CA . CYS B 1 120 ? -10.041 7.678 -0.166 1 98.43 120 CYS B CA 1
ATOM 3458 C C . CYS B 1 120 ? -10.6 8.802 0.699 1 98.43 120 CYS B C 1
ATOM 3460 O O . CYS B 1 120 ? -11.621 9.403 0.361 1 98.43 120 CYS B O 1
ATOM 3462 N N . ASN B 1 121 ? -9.884 9.129 1.751 1 98.06 121 ASN B N 1
ATOM 3463 C CA . ASN B 1 121 ? -10.472 9.952 2.802 1 98.06 121 ASN B CA 1
ATOM 3464 C C . ASN B 1 121 ? -10.106 11.424 2.633 1 98.06 121 ASN B C 1
ATOM 3466 O O . ASN B 1 121 ? -10.751 12.299 3.213 1 98.06 121 ASN B O 1
ATOM 3470 N N . ARG B 1 122 ? -9.103 11.702 1.91 1 97.59 122 ARG B N 1
ATOM 3471 C CA . ARG B 1 122 ? -8.655 13.082 1.745 1 97.59 122 ARG B CA 1
ATOM 3472 C C . ARG B 1 122 ? -8.7 13.5 0.279 1 97.59 122 ARG B C 1
ATOM 3474 O O . ARG B 1 122 ? -8.615 12.657 -0.616 1 97.59 122 ARG B O 1
ATOM 3481 N N . ARG B 1 123 ? -8.82 14.758 0.09 1 96.53 123 ARG B N 1
ATOM 3482 C CA . ARG B 1 123 ? -8.777 15.295 -1.266 1 96.53 123 ARG B CA 1
ATOM 3483 C C . ARG B 1 123 ? -7.339 15.436 -1.753 1 96.53 123 ARG B C 1
ATOM 3485 O O . ARG B 1 123 ? -6.522 16.1 -1.112 1 96.53 123 ARG B O 1
ATOM 3492 N N . ARG B 1 124 ? -7.097 14.803 -2.823 1 94.8 124 ARG B N 1
ATOM 3493 C CA . ARG B 1 124 ? -5.789 14.837 -3.469 1 94.8 124 ARG B CA 1
ATOM 3494 C C . ARG B 1 124 ? -5.929 14.871 -4.987 1 94.8 124 ARG B C 1
ATOM 3496 O O . ARG B 1 124 ? -7.024 14.678 -5.52 1 94.8 124 ARG B O 1
ATOM 3503 N N . ARG B 1 125 ? -4.847 15.158 -5.646 1 93.71 125 ARG B N 1
ATOM 3504 C CA . ARG B 1 125 ? -4.85 15.15 -7.105 1 93.71 125 ARG B CA 1
ATOM 3505 C C . ARG B 1 125 ? -4.626 13.742 -7.646 1 93.71 125 ARG B C 1
ATOM 3507 O O . ARG B 1 125 ? -3.676 13.063 -7.25 1 93.71 125 ARG B O 1
ATOM 3514 N N . HIS B 1 126 ? -5.566 13.358 -8.528 1 95.81 126 HIS B N 1
ATOM 3515 C CA . HIS B 1 126 ? -5.492 12.031 -9.13 1 95.81 126 HIS B CA 1
ATOM 3516 C C . HIS B 1 126 ? -5.833 12.081 -10.616 1 95.81 126 HIS B C 1
ATOM 3518 O O . HIS B 1 126 ? -6.591 12.95 -11.054 1 95.81 126 HIS B O 1
ATOM 3524 N N . LYS B 1 127 ? -5.219 11.229 -11.34 1 95.9 127 LYS B N 1
ATOM 3525 C CA . LYS B 1 127 ? -5.738 10.888 -12.661 1 95.9 127 LYS B CA 1
ATOM 3526 C C . LYS B 1 127 ? -6.786 9.782 -12.571 1 95.9 127 LYS B C 1
ATOM 3528 O O . LYS B 1 127 ? -6.63 8.834 -11.799 1 95.9 127 LYS B O 1
ATOM 3533 N N . LEU B 1 128 ? -7.856 9.908 -13.339 1 97.6 128 LEU B N 1
ATOM 3534 C CA . LEU B 1 128 ? -8.967 8.968 -13.225 1 97.6 128 LEU B CA 1
ATOM 3535 C C . LEU B 1 128 ? -9.138 8.171 -14.513 1 97.6 128 LEU B C 1
ATOM 3537 O O . LEU B 1 128 ? -9.093 8.736 -15.608 1 97.6 128 LEU B O 1
ATOM 3541 N N . PHE B 1 129 ? -9.319 6.916 -14.346 1 97.31 129 PHE B N 1
ATOM 3542 C CA . PHE B 1 129 ? -9.685 6.06 -15.468 1 97.31 129 PHE B CA 1
ATOM 3543 C C . PHE B 1 129 ? -11.183 6.138 -15.742 1 97.31 129 PHE B C 1
ATOM 3545 O O . PHE B 1 129 ? -11.977 6.35 -14.823 1 97.31 129 PHE B O 1
ATOM 3552 N N . VAL B 1 130 ? -11.537 5.952 -17.005 1 95.09 130 VAL B N 1
ATOM 3553 C CA . VAL B 1 130 ? -12.93 5.796 -17.409 1 95.09 130 VAL B CA 1
ATOM 3554 C C . VAL B 1 130 ? -13.096 4.502 -18.202 1 95.09 130 VAL B C 1
ATOM 3556 O O . VAL B 1 130 ? -12.121 3.956 -18.724 1 95.09 130 VAL B O 1
ATOM 3559 N N . PRO B 1 131 ? -14.329 3.992 -18.187 1 93.06 131 PRO B N 1
ATOM 3560 C CA . PRO B 1 131 ? -14.545 2.763 -18.954 1 93.06 131 PRO B CA 1
ATOM 3561 C C . PRO B 1 131 ? -14.048 2.871 -20.394 1 93.06 131 PRO B C 1
ATOM 3563 O O . PRO B 1 131 ? -14.246 3.901 -21.044 1 93.06 131 PRO B O 1
ATOM 3566 N N . GLY B 1 132 ? -13.394 1.833 -20.862 1 92.07 132 GLY B N 1
ATOM 3567 C CA . GLY B 1 132 ? -12.909 1.794 -22.233 1 92.07 132 GLY B CA 1
ATOM 3568 C C . GLY B 1 132 ? -11.472 2.258 -22.37 1 92.07 132 GLY B C 1
ATOM 3569 O O . GLY B 1 132 ? -10.86 2.097 -23.428 1 92.07 132 GLY B O 1
ATOM 3570 N N . MET B 1 133 ? -10.958 2.778 -21.35 1 94.06 133 MET B N 1
ATOM 3571 C CA . MET B 1 133 ? -9.588 3.284 -21.363 1 94.06 133 MET B CA 1
ATOM 3572 C C . MET B 1 133 ? -8.593 2.169 -21.062 1 94.06 133 MET B C 1
ATOM 3574 O O . MET B 1 133 ? -8.767 1.418 -20.101 1 94.06 133 MET B O 1
ATOM 3578 N N . ALA B 1 134 ? -7.542 2.071 -21.866 1 94.79 134 ALA B N 1
ATOM 3579 C CA . ALA B 1 134 ? -6.429 1.173 -21.571 1 94.79 134 ALA B CA 1
ATOM 3580 C C . ALA B 1 134 ? -5.492 1.784 -20.533 1 94.79 134 ALA B C 1
ATOM 3582 O O . ALA B 1 134 ? -5.5 2.998 -20.318 1 94.79 134 ALA B O 1
ATOM 3583 N N . LEU B 1 135 ? -4.662 0.996 -19.889 1 95.12 135 LEU B N 1
ATOM 3584 C CA . LEU B 1 135 ? -3.773 1.453 -18.827 1 95.12 135 LEU B CA 1
ATOM 3585 C C . LEU B 1 135 ? -2.862 2.57 -19.324 1 95.12 135 LEU B C 1
ATOM 3587 O O . LEU B 1 135 ? -2.678 3.578 -18.638 1 95.12 135 LEU B O 1
ATOM 3591 N N . LYS B 1 136 ? -2.36 2.484 -20.526 1 92.96 136 LYS B N 1
ATOM 3592 C CA . LYS B 1 136 ? -1.378 3.424 -21.059 1 92.96 136 LYS B CA 1
ATOM 3593 C C . LYS B 1 136 ? -2.016 4.779 -21.352 1 92.96 136 LYS B C 1
ATOM 3595 O O . LYS B 1 136 ? -1.324 5.798 -21.407 1 92.96 136 LYS B O 1
ATOM 3600 N N . ALA B 1 137 ? -3.307 4.803 -21.522 1 94.98 137 ALA B N 1
ATOM 3601 C CA . ALA B 1 137 ? -4.018 6.019 -21.908 1 94.98 137 ALA B CA 1
ATOM 3602 C C . ALA B 1 137 ? -4.056 7.021 -20.757 1 94.98 137 ALA B C 1
ATOM 3604 O O . ALA B 1 137 ? -4.311 8.209 -20.968 1 94.98 137 ALA B O 1
ATOM 3605 N N . ILE B 1 138 ? -3.745 6.582 -19.527 1 94.37 138 ILE B N 1
ATOM 3606 C CA . ILE B 1 138 ? -3.848 7.408 -18.329 1 94.37 138 ILE B CA 1
ATOM 3607 C C . ILE B 1 138 ? -2.803 8.521 -18.378 1 94.37 138 ILE B C 1
ATOM 3609 O O . ILE B 1 138 ? -2.999 9.591 -17.797 1 94.37 138 ILE B O 1
ATOM 3613 N N . ASN B 1 139 ? -1.696 8.345 -19.07 1 89.6 139 ASN B N 1
ATOM 3614 C CA . ASN B 1 139 ? -0.59 9.294 -19.135 1 89.6 139 ASN B CA 1
ATOM 3615 C C . ASN B 1 139 ? -1.02 10.615 -19.765 1 89.6 139 ASN B C 1
ATOM 3617 O O . ASN B 1 139 ? -0.416 11.657 -19.505 1 89.6 139 ASN B O 1
ATOM 3621 N N . ALA B 1 140 ? -2.102 10.629 -20.5 1 92.14 140 ALA B N 1
ATOM 3622 C CA . ALA B 1 140 ? -2.555 11.811 -21.23 1 92.14 140 ALA B CA 1
ATOM 3623 C C . ALA B 1 140 ? -3.625 12.564 -20.445 1 92.14 140 ALA B C 1
ATOM 3625 O O . ALA B 1 140 ? -4.064 13.64 -20.857 1 92.14 140 ALA B O 1
ATOM 3626 N N . ILE B 1 141 ? -3.969 12.014 -19.317 1 92.88 141 ILE B N 1
ATOM 3627 C CA . ILE B 1 141 ? -5.084 12.576 -18.562 1 92.88 141 ILE B CA 1
ATOM 3628 C C . ILE B 1 141 ? -4.559 13.577 -17.535 1 92.88 141 ILE B C 1
ATOM 3630 O O . ILE B 1 141 ? -3.496 13.371 -16.944 1 92.88 141 ILE B O 1
ATOM 3634 N N . LYS B 1 142 ? -5.27 14.568 -17.337 1 91.52 142 LYS B N 1
ATOM 3635 C CA . LYS B 1 142 ? -4.926 15.576 -16.339 1 91.52 142 LYS B CA 1
ATOM 3636 C C . LYS B 1 142 ? -5.4 15.159 -14.95 1 91.52 142 LYS B C 1
ATOM 3638 O O . LYS B 1 142 ? -6.38 14.424 -14.818 1 91.52 142 LYS B O 1
ATOM 3643 N N . ASN B 1 143 ? -4.738 15.68 -13.919 1 92.45 143 ASN B N 1
ATOM 3644 C CA . ASN B 1 143 ? -5.123 15.422 -12.536 1 92.45 143 ASN B CA 1
ATOM 3645 C C . ASN B 1 143 ? -6.379 16.199 -12.149 1 92.45 143 ASN B C 1
ATOM 3647 O O . ASN B 1 143 ? -6.636 17.278 -12.685 1 92.45 143 ASN B O 1
ATOM 3651 N N . LYS B 1 144 ? -7.068 15.637 -11.306 1 95.17 144 LYS B N 1
ATOM 3652 C CA . LYS B 1 144 ? -8.224 16.277 -10.683 1 95.17 144 LYS B CA 1
ATOM 3653 C C . LYS B 1 144 ? -8.178 16.134 -9.164 1 95.17 144 LYS B C 1
ATOM 3655 O O . LYS B 1 144 ? -7.788 15.086 -8.646 1 95.17 144 LYS B O 1
ATOM 3660 N N . SER B 1 145 ? -8.547 17.174 -8.495 1 96.1 145 SER B N 1
ATOM 3661 C CA . SER B 1 145 ? -8.655 17.118 -7.041 1 96.1 145 SER B CA 1
ATOM 3662 C C . SER B 1 145 ? -9.904 16.358 -6.608 1 96.1 145 SER B C 1
ATOM 3664 O O . SER B 1 145 ? -11.026 16.819 -6.829 1 96.1 145 SER B O 1
ATOM 3666 N N . ILE B 1 146 ? -9.708 15.174 -6.092 1 96.31 146 ILE B N 1
ATOM 3667 C CA . ILE B 1 146 ? -10.839 14.328 -5.726 1 96.31 146 ILE B CA 1
ATOM 3668 C C . ILE B 1 146 ? -10.495 13.519 -4.477 1 96.31 146 ILE B C 1
ATOM 3670 O O . ILE B 1 146 ? -9.32 13.346 -4.147 1 96.31 146 ILE B O 1
ATOM 3674 N N . GLY B 1 147 ? -11.534 12.952 -3.771 1 96.41 147 GLY B N 1
ATOM 3675 C CA . GLY B 1 147 ? -11.474 12.296 -2.475 1 96.41 147 GLY B CA 1
ATOM 3676 C C . GLY B 1 147 ? -12.575 12.738 -1.531 1 96.41 147 GLY B C 1
ATOM 3677 O O . GLY B 1 147 ? -1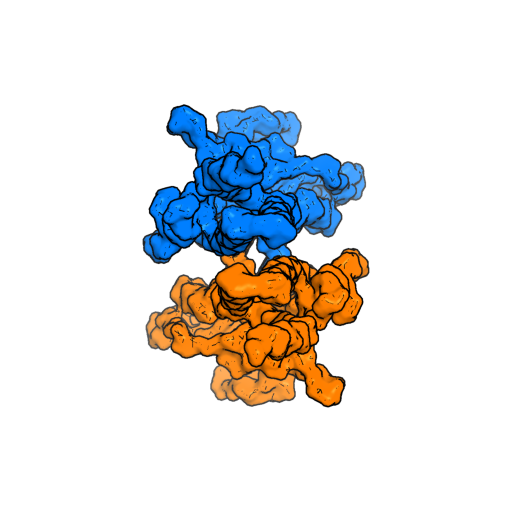3.163 13.807 -1.711 1 96.41 147 GLY B O 1
ATOM 3678 N N . LYS B 1 148 ? -12.778 11.987 -0.544 1 98.3 148 LYS B N 1
ATOM 3679 C CA . LYS B 1 148 ? -13.979 12.202 0.257 1 98.3 148 LYS B CA 1
ATOM 3680 C C . LYS B 1 148 ? -13.922 13.543 0.983 1 98.3 148 LYS B C 1
ATOM 3682 O O . LYS B 1 148 ? -14.788 14.398 0.787 1 98.3 148 LYS B O 1
ATOM 3687 N N . LYS B 1 149 ? -12.835 13.736 1.923 1 97.58 149 LYS B N 1
ATOM 3688 C CA . LYS B 1 149 ? -12.751 14.875 2.834 1 97.58 149 LYS B CA 1
ATOM 3689 C C . LYS B 1 149 ? -14.084 15.116 3.536 1 97.58 149 LYS B C 1
ATOM 3691 O O . LYS B 1 149 ? -14.582 14.243 4.251 1 97.58 149 LYS B O 1
ATOM 3696 N N . ASN B 1 150 ? -14.761 16.195 3.223 1 98.03 150 ASN B N 1
ATOM 3697 C CA . ASN B 1 150 ? -16.027 16.513 3.875 1 98.03 150 ASN B CA 1
ATOM 3698 C C . ASN B 1 150 ? -17.215 16.234 2.959 1 98.03 150 ASN B C 1
ATOM 3700 O O . ASN B 1 150 ? -18.329 16.686 3.225 1 98.03 150 ASN B O 1
ATOM 3704 N N . SER B 1 151 ? -16.949 15.466 1.893 1 97.99 151 SER B N 1
ATOM 3705 C CA . SER B 1 151 ? -18.046 15.114 0.997 1 97.99 151 SER B CA 1
ATOM 3706 C C . SER B 1 151 ? -18.992 14.111 1.648 1 97.99 151 SER B C 1
ATOM 3708 O O . SER B 1 151 ? -18.553 13.084 2.171 1 97.99 151 SER B O 1
ATOM 3710 N N . PHE B 1 152 ? -20.258 14.425 1.666 1 98.37 152 PHE B N 1
ATOM 3711 C CA . PHE B 1 152 ? -21.312 13.578 2.212 1 98.37 152 PHE B CA 1
ATOM 3712 C C . PHE B 1 152 ? -22.66 13.923 1.591 1 98.37 152 PHE B C 1
ATOM 3714 O O . PHE B 1 152 ? -23.518 14.516 2.248 1 98.37 152 PHE B O 1
ATOM 3721 N N . ALA B 1 153 ? -22.837 13.429 0.418 1 98.18 153 ALA B N 1
ATOM 3722 C CA . ALA B 1 153 ? -24.063 13.703 -0.327 1 98.18 153 ALA B CA 1
ATOM 3723 C C . ALA B 1 153 ? -25.225 12.87 0.205 1 98.18 153 ALA B C 1
ATOM 3725 O O . ALA B 1 153 ? -25.056 11.693 0.531 1 98.18 153 ALA B O 1
ATOM 3726 N N . ILE B 1 154 ? -26.353 13.436 0.293 1 97.97 154 ILE B N 1
ATOM 3727 C CA . ILE B 1 154 ? -27.559 12.747 0.74 1 97.97 154 ILE B CA 1
ATOM 3728 C C . ILE B 1 154 ? -28.67 12.933 -0.29 1 97.97 154 ILE B C 1
ATOM 3730 O O . ILE B 1 154 ? -28.582 13.805 -1.158 1 97.97 154 ILE B O 1
ATOM 3734 N N . ASN B 1 155 ? -29.659 12.121 -0.188 1 96.82 155 ASN B N 1
ATOM 3735 C CA . ASN B 1 155 ? -30.759 12.148 -1.146 1 96.82 155 ASN B CA 1
ATOM 3736 C C . ASN B 1 155 ? -32.018 12.759 -0.538 1 96.82 155 ASN B C 1
ATOM 3738 O O . ASN B 1 155 ? -32.959 13.096 -1.258 1 96.82 155 ASN B O 1
ATOM 3742 N N . LYS B 1 156 ? -32.063 12.99 0.82 1 97.05 156 LYS B N 1
ATOM 3743 C CA . LYS B 1 156 ? -33.267 13.469 1.491 1 97.05 156 LYS B CA 1
ATOM 3744 C C . LYS B 1 156 ? -32.944 14.611 2.451 1 97.05 156 LYS B C 1
ATOM 3746 O O . LYS B 1 156 ? -32.353 15.616 2.051 1 97.05 156 LYS B O 1
ATOM 3751 N N . VAL B 1 157 ? -33.417 14.461 3.693 1 96.01 157 VAL B N 1
ATOM 3752 C CA . VAL B 1 157 ? -33.273 15.583 4.615 1 96.01 157 VAL B CA 1
ATOM 3753 C C . VAL B 1 157 ? -32.04 15.376 5.492 1 96.01 157 VAL B C 1
ATOM 3755 O O . VAL B 1 157 ? -31.906 14.343 6.153 1 96.01 157 VAL B O 1
ATOM 3758 N N . ARG B 1 158 ? -31.242 16.378 5.554 1 97.31 158 ARG B N 1
ATOM 3759 C CA . ARG B 1 158 ? -29.973 16.291 6.27 1 97.31 158 ARG B CA 1
ATOM 3760 C C . ARG B 1 158 ? -30.173 16.512 7.766 1 97.31 158 ARG B C 1
ATOM 3762 O O . ARG B 1 158 ? -30.899 17.422 8.173 1 97.31 158 ARG B O 1
ATOM 3769 N N . ALA B 1 159 ? -29.536 15.687 8.535 1 97.32 159 ALA B N 1
ATOM 3770 C CA . ALA B 1 159 ? -29.458 15.909 9.977 1 97.32 159 ALA B CA 1
ATOM 3771 C C . ALA B 1 159 ? -28.53 17.075 10.302 1 97.32 159 ALA B C 1
ATOM 3773 O O . ALA B 1 159 ? -27.457 17.207 9.709 1 97.32 159 ALA B O 1
ATOM 3774 N N . VAL B 1 160 ? -28.93 17.909 11.279 1 94.9 160 VAL B N 1
ATOM 3775 C CA . VAL B 1 160 ? -28.131 19.106 11.522 1 94.9 160 VAL B CA 1
ATOM 3776 C C . VAL B 1 160 ? -27.761 19.19 13.001 1 94.9 160 VAL B C 1
ATOM 3778 O O . VAL B 1 160 ? -26.976 20.051 13.403 1 94.9 160 VAL B O 1
ATOM 3781 N N . LYS B 1 161 ? -28.351 18.285 13.845 1 91.47 161 LYS B N 1
ATOM 3782 C CA . LYS B 1 161 ? -28.075 18.342 15.277 1 91.47 161 LYS B CA 1
ATOM 3783 C C . LYS B 1 161 ? -28.295 16.983 15.935 1 91.47 161 LYS B C 1
ATOM 3785 O O . LYS B 1 161 ? -28.865 16.077 15.323 1 91.47 161 LYS B O 1
ATOM 3790 N N . LEU B 1 162 ? -27.821 16.915 17.175 1 92.66 162 LEU B N 1
ATOM 3791 C CA . LEU B 1 162 ? -28.045 15.725 17.988 1 92.66 162 LEU B CA 1
ATOM 3792 C C . LEU B 1 162 ? -29.534 15.42 18.108 1 92.66 162 LEU B C 1
ATOM 3794 O O . LEU B 1 162 ? -30.341 16.325 18.334 1 92.66 162 LEU B O 1
ATOM 3798 N N . GLY B 1 163 ? -29.907 14.194 17.929 1 92.13 163 GLY B N 1
ATOM 3799 C CA . GLY B 1 163 ? -31.305 13.813 18.062 1 92.13 163 GLY B CA 1
ATOM 3800 C C . GLY B 1 163 ? -32.007 13.647 16.728 1 92.13 163 GLY B C 1
ATOM 3801 O O . GLY B 1 163 ? -33.06 13.01 16.65 1 92.13 163 GLY B O 1
ATOM 3802 N N . ASP B 1 164 ? -31.475 14.276 15.652 1 95.61 164 ASP B N 1
ATOM 3803 C CA . ASP B 1 164 ? -32.064 14.109 14.327 1 95.61 164 ASP B CA 1
ATOM 3804 C C . ASP B 1 164 ? -31.957 12.66 13.857 1 95.61 164 ASP B C 1
ATOM 3806 O O . ASP B 1 164 ? -31.061 11.928 14.283 1 95.61 164 ASP B O 1
ATOM 3810 N N . CYS B 1 165 ? -32.838 12.264 13.004 1 95.61 165 CYS B N 1
ATOM 3811 C CA . CYS B 1 165 ? -32.847 10.908 12.467 1 95.61 165 CYS B CA 1
ATOM 3812 C C . CYS B 1 165 ? -31.83 10.762 11.34 1 95.61 165 CYS B C 1
ATOM 3814 O O . CYS B 1 165 ? -32.064 11.227 10.223 1 95.61 165 CYS B O 1
ATOM 3816 N N . LEU B 1 166 ? -30.83 10.123 11.575 1 96.37 166 LEU B N 1
ATOM 3817 C CA . LEU B 1 166 ? -29.756 9.961 10.601 1 96.37 166 LEU B CA 1
ATOM 3818 C C . LEU B 1 166 ? -30.219 9.118 9.417 1 96.37 166 LEU B C 1
ATOM 3820 O O . LEU B 1 166 ? -29.843 9.387 8.274 1 96.37 166 LEU B O 1
ATOM 3824 N N . ASN B 1 167 ? -31.055 8.163 9.643 1 93.65 167 ASN B N 1
ATOM 3825 C CA . ASN B 1 167 ? -31.522 7.25 8.605 1 93.65 167 ASN B CA 1
ATOM 3826 C C . ASN B 1 167 ? -32.427 7.957 7.601 1 93.65 167 ASN B C 1
ATOM 3828 O O . ASN B 1 167 ? -32.602 7.485 6.476 1 93.65 167 ASN B O 1
ATOM 3832 N N . ALA B 1 168 ? -32.972 9.012 7.975 1 95.65 168 ALA B N 1
ATOM 3833 C CA . ALA B 1 168 ? -33.86 9.767 7.097 1 95.65 168 ALA B CA 1
ATOM 3834 C C . ALA B 1 168 ? -33.072 10.481 6.002 1 95.65 168 ALA B C 1
ATOM 3836 O O . ALA B 1 168 ? -33.648 10.943 5.014 1 95.65 168 ALA B O 1
ATOM 3837 N N . GLU B 1 169 ? -31.741 10.574 6.142 1 97.32 169 GLU B N 1
ATOM 3838 C CA . GLU B 1 169 ? -30.913 11.32 5.199 1 97.32 169 GLU B CA 1
ATOM 3839 C C . GLU B 1 169 ? -30.834 10.61 3.851 1 97.32 169 GLU B C 1
ATOM 3841 O O . GLU B 1 169 ? -30.708 11.256 2.809 1 97.32 169 GLU B O 1
ATOM 3846 N N . ASP B 1 170 ? -30.885 9.2 3.859 1 97.55 170 ASP B N 1
ATOM 3847 C CA . ASP B 1 170 ? -30.593 8.395 2.677 1 97.55 170 ASP B CA 1
ATOM 3848 C C . ASP B 1 170 ? -29.242 8.774 2.075 1 97.55 170 ASP B C 1
ATOM 3850 O O . ASP B 1 170 ? -29.167 9.198 0.92 1 97.55 170 ASP B O 1
ATOM 3854 N N . ALA B 1 171 ? -28.214 8.582 2.906 1 98.17 171 ALA B N 1
ATOM 3855 C CA . ALA B 1 171 ? -26.848 8.925 2.519 1 98.17 171 ALA B CA 1
ATOM 3856 C C . ALA B 1 171 ? -26.451 8.22 1.225 1 98.17 171 ALA B C 1
ATOM 3858 O O . ALA B 1 171 ? -26.654 7.013 1.081 1 98.17 171 ALA B O 1
ATOM 3859 N N . LEU B 1 172 ? -25.841 8.928 0.313 1 98.3 172 LEU B N 1
ATOM 3860 C CA . LEU B 1 172 ? -25.5 8.368 -0.99 1 98.3 172 LEU B CA 1
ATOM 3861 C C . LEU B 1 172 ? -24.168 7.627 -0.931 1 98.3 172 LEU B C 1
ATOM 3863 O O . LEU B 1 172 ? -23.939 6.692 -1.702 1 98.3 172 LEU B O 1
ATOM 3867 N N . LEU B 1 173 ? -23.305 8.056 -0.048 1 98.43 173 LEU B N 1
ATOM 3868 C CA . LEU B 1 173 ? -22.053 7.34 0.171 1 98.43 173 LEU B CA 1
ATOM 3869 C C . LEU B 1 173 ? -22.307 5.99 0.834 1 98.43 173 LEU B C 1
ATOM 3871 O O . LEU B 1 173 ? -22.987 5.916 1.86 1 98.43 173 LEU B O 1
ATOM 3875 N N . ILE B 1 174 ? -21.749 4.992 0.314 1 98.64 174 ILE B N 1
ATOM 3876 C CA . ILE B 1 174 ? -21.969 3.653 0.85 1 98.64 174 ILE B CA 1
ATOM 3877 C C . ILE B 1 174 ? -21.118 3.452 2.102 1 98.64 174 ILE B C 1
ATOM 3879 O O . ILE B 1 174 ? -19.898 3.622 2.064 1 98.64 174 ILE B O 1
ATOM 3883 N N . ASP B 1 175 ? -21.743 3.166 3.172 1 98.46 175 ASP B N 1
ATOM 3884 C CA . ASP B 1 175 ? -21.129 2.574 4.357 1 98.46 175 ASP B CA 1
ATOM 3885 C C . ASP B 1 175 ? -21.233 1.051 4.325 1 98.46 175 ASP B C 1
ATOM 3887 O O . ASP B 1 175 ? -22.321 0.494 4.487 1 98.46 175 ASP B O 1
ATOM 3891 N N . PRO B 1 176 ? -20.078 0.383 4.154 1 98.59 176 PRO B N 1
ATOM 3892 C CA . PRO B 1 176 ? -20.147 -1.067 3.958 1 98.59 176 PRO B CA 1
ATOM 3893 C C . PRO B 1 176 ? -20.666 -1.805 5.189 1 98.59 176 PRO B C 1
ATOM 3895 O O . PRO B 1 176 ? -20.966 -3 5.117 1 98.59 176 PRO B O 1
ATOM 3898 N N . THR B 1 177 ? -20.798 -1.121 6.266 1 98.38 177 THR B N 1
ATOM 3899 C CA . THR B 1 177 ? -21.333 -1.753 7.467 1 98.38 177 THR B CA 1
ATOM 3900 C C . THR B 1 177 ? -22.853 -1.627 7.513 1 98.38 177 THR B C 1
ATOM 3902 O O . THR B 1 177 ? -23.504 -2.217 8.378 1 98.38 177 THR B O 1
ATOM 3905 N N . ARG B 1 178 ? -23.459 -0.906 6.607 1 97.41 178 ARG B N 1
ATOM 3906 C CA . ARG B 1 178 ? -24.894 -0.643 6.645 1 97.41 178 ARG B CA 1
ATOM 3907 C C . ARG B 1 178 ? -25.557 -1.03 5.328 1 97.41 178 ARG B C 1
ATOM 3909 O O . ARG B 1 178 ? -26.718 -1.443 5.309 1 97.41 178 ARG B O 1
ATOM 3916 N N . ARG B 1 179 ? -24.87 -0.807 4.236 1 97.44 179 ARG B N 1
ATOM 3917 C CA . ARG B 1 179 ? -25.366 -1.091 2.893 1 97.44 179 ARG B CA 1
ATOM 3918 C C . ARG B 1 179 ? -24.44 -2.056 2.161 1 97.44 179 ARG B C 1
ATOM 3920 O O . ARG B 1 179 ? -23.221 -1.874 2.159 1 97.44 179 ARG B O 1
ATOM 3927 N N . ASP B 1 180 ? -24.984 -3.024 1.575 1 98.09 180 ASP B N 1
ATOM 3928 C CA . ASP B 1 180 ? -24.192 -4.008 0.844 1 98.09 180 ASP B CA 1
ATOM 3929 C C . ASP B 1 180 ? -23.674 -3.429 -0.471 1 98.09 180 ASP B C 1
ATOM 3931 O O . ASP B 1 180 ? -24.448 -3.209 -1.406 1 98.09 180 ASP B O 1
ATOM 3935 N N . PRO B 1 181 ? -22.405 -3.255 -0.587 1 98.38 181 PRO B N 1
ATOM 3936 C CA . PRO B 1 181 ? -21.856 -2.628 -1.792 1 98.38 181 PRO B CA 1
ATOM 3937 C C . PRO B 1 181 ? -22.14 -3.433 -3.058 1 98.38 181 PRO B C 1
ATOM 3939 O O . PRO B 1 181 ? -22.24 -2.862 -4.147 1 98.38 181 PRO B O 1
ATOM 3942 N N . THR B 1 182 ? -22.306 -4.724 -2.975 1 97.31 182 THR B N 1
ATOM 3943 C CA . THR B 1 182 ? -22.481 -5.578 -4.145 1 97.31 182 THR B CA 1
ATOM 3944 C C . THR B 1 182 ? -23.799 -5.266 -4.849 1 97.31 182 THR B C 1
ATOM 3946 O O . THR B 1 182 ? -23.993 -5.641 -6.007 1 97.31 182 THR B O 1
ATOM 3949 N N . GLN B 1 183 ? -24.694 -4.625 -4.138 1 97.28 183 GLN B N 1
ATOM 3950 C CA . GLN B 1 183 ? -25.97 -4.243 -4.735 1 97.28 183 GLN B CA 1
ATOM 3951 C C . GLN B 1 183 ? -25.833 -2.963 -5.554 1 97.28 183 GLN B C 1
ATOM 3953 O O . GLN B 1 183 ? -26.733 -2.61 -6.319 1 97.28 183 GLN B O 1
ATOM 3958 N N . HIS B 1 184 ? -24.698 -2.281 -5.434 1 98.26 184 HIS B N 1
ATOM 3959 C CA . HIS B 1 184 ? -24.6 -0.934 -5.986 1 98.26 184 HIS B CA 1
ATOM 3960 C C . HIS B 1 184 ? -23.367 -0.79 -6.871 1 98.26 184 HIS B C 1
ATOM 3962 O O . HIS B 1 184 ? -23.267 0.158 -7.653 1 98.26 184 HIS B O 1
ATOM 3968 N N . LEU B 1 185 ? -22.43 -1.695 -6.771 1 98.29 185 LEU B N 1
ATOM 3969 C CA . LEU B 1 185 ? -21.166 -1.649 -7.499 1 98.29 185 LEU B CA 1
ATOM 3970 C C . LEU B 1 185 ? -20.959 -2.925 -8.308 1 98.29 185 LEU B C 1
ATOM 3972 O O . LEU B 1 185 ? -21.326 -4.014 -7.863 1 98.29 185 LEU B O 1
ATOM 3976 N N . GLN B 1 186 ? -20.343 -2.763 -9.388 1 97.11 186 GLN B N 1
ATOM 3977 C CA . GLN B 1 186 ? -19.989 -3.9 -10.23 1 97.11 186 GLN B CA 1
ATOM 3978 C C . GLN B 1 186 ? -18.611 -3.711 -10.86 1 97.11 186 GLN B C 1
ATOM 3980 O O . GLN B 1 186 ? -18.126 -2.584 -10.977 1 97.11 186 GLN B O 1
ATOM 3985 N N . TRP B 1 187 ? -18.041 -4.775 -11.17 1 96.65 187 TRP B N 1
ATOM 3986 C CA . TRP B 1 187 ? -16.704 -4.768 -11.754 1 96.65 187 TRP B CA 1
ATOM 3987 C C . TRP B 1 187 ? -16.759 -5.086 -13.245 1 96.65 187 TRP B C 1
ATOM 3989 O O . TRP B 1 187 ? -17.591 -5.882 -13.685 1 96.65 187 TRP B O 1
ATOM 3999 N N . LEU B 1 188 ? -15.905 -4.531 -13.914 1 91.11 188 LEU B N 1
ATOM 4000 C CA . LEU B 1 188 ? -15.78 -4.76 -15.349 1 91.11 188 LEU B CA 1
ATOM 4001 C C . LEU B 1 188 ? -14.59 -5.664 -15.654 1 91.11 188 LEU B C 1
ATOM 4003 O O . LEU B 1 188 ? -13.449 -5.324 -15.335 1 91.11 188 LEU B O 1
ATOM 4007 N N . PHE B 1 189 ? -14.932 -6.797 -16.248 1 92.31 189 PHE B N 1
ATOM 4008 C CA . PHE B 1 189 ? -13.89 -7.716 -16.69 1 92.31 189 PHE B CA 1
ATOM 4009 C C . PHE B 1 189 ? -14.077 -8.082 -18.157 1 92.31 189 PHE B C 1
ATOM 4011 O O . PHE B 1 189 ? -15.203 -8.1 -18.659 1 92.31 189 PHE B O 1
ATOM 4018 N N . ASP B 1 190 ? -13.024 -8.299 -18.88 1 91.92 190 ASP B N 1
ATOM 4019 C CA . ASP B 1 190 ? -13.024 -8.848 -20.232 1 91.92 190 ASP B CA 1
ATOM 4020 C C . ASP B 1 190 ? -11.983 -9.955 -20.376 1 91.92 190 ASP B C 1
ATOM 4022 O O . ASP B 1 190 ? -10.781 -9.683 -20.416 1 91.92 190 ASP B O 1
ATOM 4026 N N . PHE B 1 191 ? -12.393 -11.163 -20.499 1 90.89 191 PHE B N 1
ATOM 4027 C CA . PHE B 1 191 ? -11.503 -12.318 -20.514 1 90.89 191 PHE B CA 1
ATOM 4028 C C . PHE B 1 191 ? -10.897 -12.517 -21.898 1 90.89 191 PHE B C 1
ATOM 4030 O O . PHE B 1 191 ? -9.982 -13.325 -22.07 1 90.89 191 PHE B O 1
ATOM 4037 N N . SER B 1 192 ? -11.368 -11.748 -22.868 1 90.99 192 SER B N 1
ATOM 4038 C CA . SER B 1 192 ? -10.856 -11.867 -24.229 1 90.99 192 SER B CA 1
ATOM 4039 C C . SER B 1 192 ? -9.61 -11.011 -24.428 1 90.99 192 SER B C 1
ATOM 4041 O O . SER B 1 192 ? -8.909 -11.15 -25.432 1 90.99 192 SER B O 1
ATOM 4043 N N . VAL B 1 193 ? -9.371 -10.19 -23.469 1 93.61 193 VAL B N 1
ATOM 4044 C CA . VAL B 1 193 ? -8.192 -9.335 -23.561 1 93.61 193 VAL B CA 1
ATOM 4045 C C . VAL B 1 193 ? -7.414 -9.386 -22.248 1 93.61 193 VAL B C 1
ATOM 4047 O O . VAL B 1 193 ? -7.891 -9.944 -21.257 1 93.61 193 VAL B O 1
ATOM 4050 N N . THR B 1 194 ? -6.257 -8.828 -22.274 1 93.21 194 THR B N 1
ATOM 4051 C CA . THR B 1 194 ? -5.448 -8.755 -21.062 1 93.21 194 THR B CA 1
ATOM 4052 C C . THR B 1 194 ? -5.93 -7.626 -20.156 1 93.21 194 THR B C 1
ATOM 4054 O O . THR B 1 194 ? -6.496 -6.64 -20.633 1 93.21 194 THR B O 1
ATOM 4057 N N . PRO B 1 195 ? -5.646 -7.769 -18.921 1 93.31 195 PRO B N 1
ATOM 4058 C CA . PRO B 1 195 ? -6.116 -6.75 -17.98 1 93.31 195 PRO B CA 1
ATOM 4059 C C . PRO B 1 195 ? -5.548 -5.364 -18.279 1 93.31 195 PRO B C 1
ATOM 4061 O O . PRO B 1 195 ? -6.144 -4.354 -17.897 1 93.31 195 PRO B O 1
ATOM 4064 N N . ASP B 1 196 ? -4.417 -5.242 -18.943 1 93.02 196 ASP B N 1
ATOM 4065 C CA . ASP B 1 196 ? -3.863 -3.938 -19.297 1 93.02 196 ASP B CA 1
ATOM 4066 C C . ASP B 1 196 ? -4.72 -3.246 -20.354 1 93.02 196 ASP B C 1
ATOM 4068 O O . ASP B 1 196 ? -4.704 -2.019 -20.467 1 93.02 196 ASP B O 1
ATOM 4072 N N . GLN B 1 197 ? -5.43 -4.038 -21.128 1 94.73 197 GLN B N 1
ATOM 4073 C CA . GLN B 1 197 ? -6.315 -3.518 -22.165 1 94.73 197 GLN B CA 1
ATOM 4074 C C . GLN B 1 197 ? -7.701 -3.213 -21.604 1 94.73 197 GLN B C 1
ATOM 4076 O O . GLN B 1 197 ? -8.414 -2.356 -22.13 1 94.73 197 GLN B O 1
ATOM 4081 N N . CYS B 1 198 ? -8.098 -3.929 -20.591 1 95.17 198 CYS B N 1
ATOM 4082 C CA . CYS B 1 198 ? -9.331 -3.697 -19.848 1 95.17 198 CYS B CA 1
ATOM 4083 C C . CYS B 1 198 ? -9.062 -3.642 -18.349 1 95.17 198 CYS B C 1
ATOM 4085 O O . CYS B 1 198 ? -9.259 -4.632 -17.642 1 95.17 198 CYS B O 1
ATOM 4087 N N . PRO B 1 199 ? -8.607 -2.528 -17.876 1 96.36 199 PRO B N 1
ATOM 4088 C CA . PRO B 1 199 ? -8.215 -2.408 -16.469 1 96.36 199 PRO B CA 1
ATOM 4089 C C . PRO B 1 199 ? -9.378 -2.652 -15.51 1 96.36 199 PRO B C 1
ATOM 4091 O O . PRO B 1 199 ? -10.542 -2.582 -15.914 1 96.36 199 PRO B O 1
ATOM 4094 N N . ALA B 1 200 ? -9.027 -2.969 -14.267 1 96.21 200 ALA B N 1
ATOM 4095 C CA . ALA B 1 200 ? -9.998 -3.316 -13.233 1 96.21 200 ALA B CA 1
ATOM 4096 C C . ALA B 1 200 ? -10.722 -2.074 -12.722 1 96.21 200 ALA B C 1
ATOM 4098 O O . ALA B 1 200 ? -10.321 -1.484 -11.716 1 96.21 200 ALA B O 1
ATOM 4099 N N . LEU B 1 201 ? -11.832 -1.771 -13.336 1 97.35 201 LEU B N 1
ATOM 4100 C CA . LEU B 1 201 ? -12.635 -0.615 -12.957 1 97.35 201 LEU B CA 1
ATOM 4101 C C . LEU B 1 201 ? -13.884 -1.046 -12.195 1 97.35 201 LEU B C 1
ATOM 4103 O O . LEU B 1 201 ? -14.412 -2.136 -12.426 1 97.35 201 LEU B O 1
ATOM 4107 N N . VAL B 1 202 ? -14.27 -0.196 -11.307 1 98.27 202 VAL B N 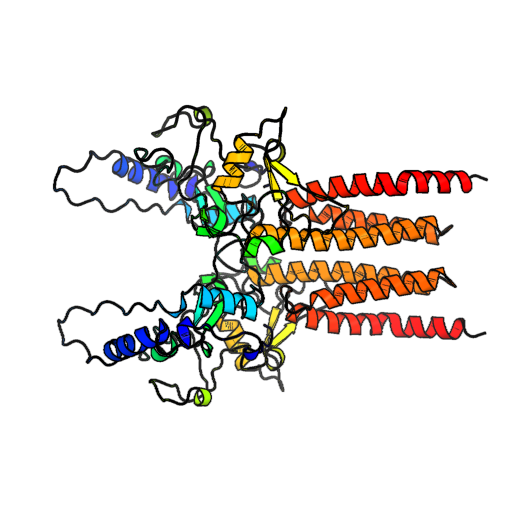1
ATOM 4108 C CA . VAL B 1 202 ? -15.55 -0.388 -10.633 1 98.27 202 VAL B CA 1
ATOM 4109 C C . VAL B 1 202 ? -16.59 0.566 -11.216 1 98.27 202 VAL B C 1
ATOM 4111 O O . VAL B 1 202 ? -16.279 1.718 -11.527 1 98.27 202 VAL B O 1
ATOM 4114 N N . LEU B 1 203 ? -17.753 0.117 -11.442 1 97.69 203 LEU B N 1
ATOM 4115 C CA . LEU B 1 203 ? -18.866 0.877 -11.997 1 97.69 203 LEU B CA 1
ATOM 4116 C C . LEU B 1 203 ? -20.1 0.763 -11.108 1 97.69 203 LEU B C 1
ATOM 4118 O O . LEU B 1 203 ? -20.23 -0.192 -10.339 1 97.69 203 LEU B O 1
ATOM 4122 N N . PRO B 1 204 ? -20.933 1.788 -11.166 1 98.03 204 PRO B N 1
ATOM 4123 C CA . PRO B 1 204 ? -22.236 1.568 -10.533 1 98.03 204 PRO B CA 1
ATOM 4124 C C . PRO B 1 204 ? -23.045 0.467 -11.215 1 98.03 204 PRO B C 1
ATOM 4126 O O . PRO B 1 204 ? -22.937 0.279 -12.43 1 98.03 204 PRO B O 1
ATOM 4129 N N . THR B 1 205 ? -23.712 -0.221 -10.376 1 97.08 205 THR B N 1
ATOM 4130 C CA . THR B 1 205 ? -24.654 -1.153 -10.987 1 97.08 205 THR B CA 1
ATOM 4131 C C . THR B 1 205 ? -25.667 -0.408 -11.852 1 97.08 205 THR B C 1
ATOM 4133 O O . THR B 1 205 ? -25.859 0.799 -11.691 1 97.08 205 THR B O 1
ATOM 4136 N N . ASN B 1 206 ? -26.091 -1.096 -12.866 1 91.2 206 ASN B N 1
ATOM 4137 C CA . ASN B 1 206 ? -27.053 -0.499 -13.787 1 91.2 206 ASN B CA 1
ATOM 4138 C C . ASN B 1 206 ? -28.377 -1.257 -13.784 1 91.2 206 ASN B C 1
ATOM 4140 O O . ASN B 1 206 ? -28.394 -2.486 -13.883 1 91.2 206 ASN B O 1
ATOM 4144 N N . ASN B 1 207 ? -29.36 -0.484 -13.385 1 83.57 207 ASN B N 1
ATOM 4145 C CA . ASN B 1 207 ? -30.711 -1.015 -13.531 1 83.57 207 ASN B CA 1
ATOM 4146 C C . ASN B 1 207 ? -31.491 -0.273 -14.612 1 83.57 207 ASN B C 1
ATOM 4148 O O . ASN B 1 207 ? -31.824 0.902 -14.446 1 83.57 207 ASN B O 1
ATOM 4152 N N . ASN B 1 208 ? -31.921 -0.951 -15.618 1 85.26 208 ASN B N 1
ATOM 4153 C CA . ASN B 1 208 ? -32.697 -0.405 -16.727 1 85.26 208 ASN B CA 1
ATOM 4154 C C . ASN B 1 208 ? -32.07 0.874 -17.274 1 85.26 208 ASN B C 1
ATOM 4156 O O . ASN B 1 208 ? -32.742 1.901 -17.386 1 85.26 208 ASN B O 1
ATOM 4160 N N . ASN B 1 209 ? -30.726 0.876 -17.433 1 86.14 209 ASN B N 1
ATOM 4161 C CA . ASN B 1 209 ? -29.963 1.947 -18.064 1 86.14 209 ASN B CA 1
ATOM 4162 C C . ASN B 1 209 ? -29.793 3.141 -17.129 1 86.14 209 ASN B C 1
ATOM 4164 O O . ASN B 1 209 ? -29.594 4.269 -17.585 1 86.14 209 ASN B O 1
ATOM 4168 N N . THR B 1 210 ? -30.105 2.938 -15.95 1 92.75 210 THR B N 1
ATOM 4169 C CA . THR B 1 210 ? -29.861 3.982 -14.961 1 92.75 210 THR B CA 1
ATOM 4170 C C . THR B 1 210 ? -28.807 3.535 -13.952 1 92.75 210 THR B C 1
ATOM 4172 O O . THR B 1 210 ? -28.949 2.485 -13.321 1 92.75 210 THR B O 1
ATOM 4175 N N . ALA B 1 211 ? -27.848 4.336 -13.869 1 95.12 211 ALA B N 1
ATOM 4176 C CA . ALA B 1 211 ? -26.774 4.031 -12.927 1 95.12 211 ALA B CA 1
ATOM 4177 C C . ALA B 1 211 ? -27.26 4.146 -11.485 1 95.12 211 ALA B C 1
ATOM 4179 O O . ALA B 1 211 ? -28.006 5.068 -11.147 1 95.12 211 ALA B O 1
ATOM 4180 N N . ASP B 1 212 ? -26.885 3.204 -10.71 1 97.71 212 ASP B N 1
ATOM 4181 C CA . ASP B 1 212 ? -27.178 3.254 -9.281 1 97.71 212 ASP B CA 1
ATOM 4182 C C . ASP B 1 212 ? -26.567 4.497 -8.638 1 97.71 212 ASP B C 1
ATOM 4184 O O . ASP B 1 212 ? -25.365 4.742 -8.768 1 97.71 212 ASP B O 1
ATOM 4188 N N . MET B 1 213 ? -27.397 5.273 -7.994 1 96.89 213 MET B N 1
ATOM 4189 C CA . MET B 1 213 ? -26.936 6.565 -7.492 1 96.89 213 MET B CA 1
ATOM 4190 C C . MET B 1 213 ? -25.949 6.382 -6.344 1 96.89 213 MET B C 1
ATOM 4192 O O . MET B 1 213 ? -25.01 7.166 -6.197 1 96.89 213 MET B O 1
ATOM 4196 N N . TYR B 1 214 ? -26.145 5.367 -5.506 1 98.21 214 TYR B N 1
ATOM 4197 C CA . TYR B 1 214 ? -25.232 5.122 -4.395 1 98.21 214 TYR B CA 1
ATOM 4198 C C . TYR B 1 214 ? -23.851 4.723 -4.902 1 98.21 214 TYR B C 1
ATOM 4200 O O . TYR B 1 214 ? -22.836 5.228 -4.417 1 98.21 214 TYR B O 1
ATOM 4208 N N . GLY B 1 215 ? -23.863 3.843 -5.895 1 98.38 215 GLY B N 1
ATOM 4209 C CA . GLY B 1 215 ? -22.601 3.449 -6.5 1 98.38 215 GLY B CA 1
ATOM 4210 C C . GLY B 1 215 ? -21.885 4.597 -7.188 1 98.38 215 GLY B C 1
ATOM 4211 O O . GLY B 1 215 ? -20.678 4.776 -7.013 1 98.38 215 GLY B O 1
ATOM 4212 N N . ALA B 1 216 ? -22.659 5.364 -7.923 1 97.99 216 ALA B N 1
ATOM 4213 C CA . ALA B 1 216 ? -22.081 6.472 -8.678 1 97.99 216 ALA B CA 1
ATOM 4214 C C . ALA B 1 216 ? -21.437 7.495 -7.746 1 97.99 216 ALA B C 1
ATOM 4216 O O . ALA B 1 216 ? -20.29 7.898 -7.953 1 97.99 216 ALA B O 1
ATOM 4217 N N . GLU B 1 217 ? -22.138 7.877 -6.737 1 98.15 217 GLU B N 1
ATOM 4218 C CA . GLU B 1 217 ? -21.632 8.875 -5.799 1 98.15 217 GLU B CA 1
ATOM 4219 C C . GLU B 1 217 ? -20.419 8.35 -5.037 1 98.15 217 GLU B C 1
ATOM 4221 O O . GLU B 1 217 ? -19.457 9.087 -4.806 1 98.15 217 GLU B O 1
ATOM 4226 N N . THR B 1 218 ? -20.46 7.12 -4.671 1 98.74 218 THR B N 1
ATOM 4227 C CA . THR B 1 218 ? -19.371 6.517 -3.91 1 98.74 218 THR B CA 1
ATOM 4228 C C . THR B 1 218 ? -18.092 6.469 -4.74 1 98.74 218 THR B C 1
ATOM 4230 O O . THR B 1 218 ? -17.016 6.821 -4.253 1 98.74 218 THR B O 1
ATOM 4233 N N . ILE B 1 219 ? -18.213 6.07 -5.986 1 98.55 219 ILE B N 1
ATOM 4234 C CA . ILE B 1 219 ? -17.066 5.958 -6.88 1 98.55 219 ILE B CA 1
ATOM 4235 C C . ILE B 1 219 ? -16.407 7.326 -7.046 1 98.55 219 ILE B C 1
ATOM 4237 O O . ILE B 1 219 ? -15.18 7.441 -6.99 1 98.55 219 ILE B O 1
ATOM 4241 N N . VAL B 1 220 ? -17.193 8.345 -7.15 1 97.77 220 VAL B N 1
ATOM 4242 C CA . VAL B 1 220 ? -16.678 9.691 -7.374 1 97.77 220 VAL B CA 1
ATOM 4243 C C . VAL B 1 220 ? -16.096 10.245 -6.075 1 97.77 220 VAL B C 1
ATOM 4245 O O . VAL B 1 220 ? -14.956 10.715 -6.049 1 97.77 220 VAL B O 1
ATOM 4248 N N . ALA B 1 221 ? -16.801 10.132 -4.98 1 98.2 221 ALA B N 1
ATOM 4249 C CA . ALA B 1 221 ? -16.407 10.745 -3.714 1 98.2 221 ALA B CA 1
ATOM 4250 C C . ALA B 1 221 ? -15.097 10.155 -3.203 1 98.2 221 ALA B C 1
ATOM 4252 O O . ALA B 1 221 ? -14.293 10.855 -2.582 1 98.2 221 ALA B O 1
ATOM 4253 N N . LEU B 1 222 ? -14.917 8.889 -3.526 1 98.59 222 LEU B N 1
ATOM 4254 C CA . LEU B 1 222 ? -13.767 8.192 -2.961 1 98.59 222 LEU B CA 1
ATOM 4255 C C . LEU B 1 222 ? -12.679 7.997 -4.012 1 98.59 222 LEU B C 1
ATOM 4257 O O . LEU B 1 222 ? -11.679 7.32 -3.759 1 98.59 222 LEU B O 1
ATOM 4261 N N . ALA B 1 223 ? -12.912 8.481 -5.222 1 98.28 223 ALA B N 1
ATOM 4262 C CA . ALA B 1 223 ? -11.969 8.333 -6.328 1 98.28 223 ALA B CA 1
ATOM 4263 C C . ALA B 1 223 ? -11.591 6.869 -6.534 1 98.28 223 ALA B C 1
ATOM 4265 O O . ALA B 1 223 ? -10.408 6.531 -6.61 1 98.28 223 ALA B O 1
ATOM 4266 N N . LEU B 1 224 ? -12.542 6.013 -6.666 1 98.58 224 LEU B N 1
ATOM 4267 C CA . LEU B 1 224 ? -12.305 4.574 -6.648 1 98.58 224 LEU B CA 1
ATOM 4268 C C . LEU B 1 224 ? -11.692 4.107 -7.964 1 98.58 224 LEU B C 1
ATOM 4270 O O . LEU B 1 224 ? -11.283 2.951 -8.088 1 98.58 224 LEU B O 1
ATOM 4274 N N . ASN B 1 225 ? -11.62 4.982 -8.959 1 98.33 225 ASN B N 1
ATOM 4275 C CA . ASN B 1 225 ? -10.951 4.639 -10.21 1 98.33 225 ASN B CA 1
ATOM 4276 C C . ASN B 1 225 ? -9.727 5.518 -10.451 1 98.33 225 ASN B C 1
ATOM 4278 O O . ASN B 1 225 ? -9.397 5.83 -11.596 1 98.33 225 ASN B O 1
ATOM 4282 N N . ARG B 1 226 ? -9.125 5.932 -9.371 1 97.99 226 ARG B N 1
ATOM 4283 C CA . ARG B 1 226 ? -7.882 6.69 -9.466 1 97.99 226 ARG B CA 1
ATOM 4284 C C . ARG B 1 226 ? -6.753 5.823 -10.014 1 97.99 226 ARG B C 1
ATOM 4286 O O . ARG B 1 226 ? -6.762 4.602 -9.844 1 97.99 226 ARG B O 1
ATOM 4293 N N . GLN B 1 227 ? -5.796 6.445 -10.554 1 96.71 227 GLN B N 1
ATOM 4294 C CA . GLN B 1 227 ? -4.736 5.785 -11.307 1 96.71 227 GLN B CA 1
ATOM 4295 C C . GLN B 1 227 ? -4.047 4.714 -10.466 1 96.71 227 GLN B C 1
ATOM 4297 O O . GLN B 1 227 ? -4.014 3.543 -10.847 1 96.71 227 GLN B O 1
ATOM 4302 N N . GLY B 1 228 ? -3.532 5.144 -9.277 1 96.14 228 GLY B N 1
ATOM 4303 C CA . GLY B 1 228 ? -2.778 4.207 -8.46 1 96.14 228 GLY B CA 1
ATOM 4304 C C . GLY B 1 228 ? -3.576 2.975 -8.075 1 96.14 228 GLY B C 1
ATOM 4305 O O . GLY B 1 228 ? -3.055 1.858 -8.105 1 96.14 228 GLY B O 1
ATOM 4306 N N . LEU B 1 229 ? -4.823 3.1 -7.771 1 98.07 229 LEU B N 1
ATOM 4307 C CA . LEU B 1 229 ? -5.68 2.004 -7.332 1 98.07 229 LEU B CA 1
ATOM 4308 C C . LEU B 1 229 ? -5.992 1.061 -8.49 1 98.07 229 LEU B C 1
ATOM 4310 O O . LEU B 1 229 ? -5.893 -0.16 -8.345 1 98.07 229 LEU B O 1
ATOM 4314 N N . VAL B 1 230 ? -6.334 1.605 -9.622 1 98.15 230 VAL B N 1
ATOM 4315 C CA . VAL B 1 230 ? -6.656 0.797 -10.794 1 98.15 230 VAL B CA 1
ATOM 4316 C C . VAL B 1 230 ? -5.424 0.007 -11.23 1 98.15 230 VAL B C 1
ATOM 4318 O O . VAL B 1 230 ? -5.528 -1.169 -11.587 1 98.15 230 VAL B O 1
ATOM 4321 N N . GLN B 1 231 ? -4.304 0.634 -11.19 1 96.94 231 GLN B N 1
ATOM 4322 C CA . GLN B 1 231 ? -3.068 -0.05 -11.556 1 96.94 231 GLN B CA 1
ATOM 4323 C C . GLN B 1 231 ? -2.802 -1.235 -10.633 1 96.94 231 GLN B C 1
ATOM 4325 O O . GLN B 1 231 ? -2.445 -2.321 -11.096 1 96.94 231 GLN B O 1
ATOM 4330 N N . GLN B 1 232 ? -3.033 -1.047 -9.377 1 97.21 232 GLN B N 1
ATOM 4331 C CA . GLN B 1 232 ? -2.777 -2.13 -8.432 1 97.21 232 GLN B CA 1
ATOM 4332 C C . GLN B 1 232 ? -3.812 -3.242 -8.576 1 97.21 232 GLN B C 1
ATOM 4334 O O . GLN B 1 232 ? -3.47 -4.425 -8.523 1 97.21 232 GLN B O 1
ATOM 4339 N N . ARG B 1 233 ? -5.052 -2.869 -8.706 1 97.81 233 ARG B N 1
ATOM 4340 C CA . ARG B 1 233 ? -6.091 -3.865 -8.95 1 97.81 233 ARG B CA 1
ATOM 4341 C C . ARG B 1 233 ? -5.793 -4.67 -10.21 1 97.81 233 ARG B C 1
ATOM 4343 O O . ARG B 1 233 ? -5.985 -5.887 -10.236 1 97.81 233 ARG B O 1
ATOM 4350 N N . THR B 1 234 ? -5.32 -3.968 -11.229 1 97.6 234 THR B N 1
ATOM 4351 C CA . THR B 1 234 ? -5.033 -4.62 -12.502 1 97.6 234 THR B CA 1
ATOM 4352 C C . THR B 1 234 ? -3.859 -5.584 -12.363 1 97.6 234 THR B C 1
ATOM 4354 O O . THR B 1 234 ? -3.888 -6.689 -12.91 1 97.6 234 THR B O 1
ATOM 4357 N N . LYS B 1 235 ? -2.88 -5.155 -11.673 1 96.2 235 LYS B N 1
ATOM 4358 C CA . LYS B 1 235 ? -1.763 -6.052 -11.391 1 96.2 235 LYS B CA 1
ATOM 4359 C C . LYS B 1 235 ? -2.234 -7.302 -10.653 1 96.2 235 LYS B C 1
ATOM 4361 O O . LYS B 1 235 ? -1.791 -8.412 -10.957 1 96.2 235 LYS B O 1
ATOM 4366 N N . HIS B 1 236 ? -3.083 -7.107 -9.699 1 96.75 236 HIS B N 1
ATOM 4367 C CA . HIS B 1 236 ? -3.677 -8.225 -8.974 1 96.75 236 HIS B CA 1
ATOM 4368 C C . HIS B 1 236 ? -4.414 -9.166 -9.921 1 96.75 236 HIS B C 1
ATOM 4370 O O . HIS B 1 236 ? -4.255 -10.387 -9.838 1 96.75 236 HIS B O 1
ATOM 4376 N N . LEU B 1 237 ? -5.146 -8.625 -10.846 1 97.06 237 LEU B N 1
ATOM 4377 C CA . LEU B 1 237 ? -5.883 -9.427 -11.816 1 97.06 237 LEU B CA 1
ATOM 4378 C C . LEU B 1 237 ? -4.928 -10.206 -12.714 1 97.06 237 LEU B C 1
ATOM 4380 O O . LEU B 1 237 ? -5.218 -11.341 -13.1 1 97.06 237 LEU B O 1
ATOM 4384 N N . LEU B 1 238 ? -3.843 -9.6 -13.075 1 96.14 238 LEU B N 1
ATOM 4385 C CA . LEU B 1 238 ? -2.849 -10.289 -13.89 1 96.14 238 LEU B CA 1
ATOM 4386 C C . LEU B 1 238 ? -2.335 -11.537 -13.18 1 96.14 238 LEU B C 1
ATOM 4388 O O . LEU B 1 238 ? -2.169 -12.588 -13.804 1 96.14 238 LEU B O 1
ATOM 4392 N N . ASN B 1 239 ? -2.175 -11.424 -11.935 1 95.44 239 ASN B N 1
ATOM 4393 C CA . ASN B 1 239 ? -1.738 -12.578 -11.158 1 95.44 239 ASN B CA 1
ATOM 4394 C C . ASN B 1 239 ? -2.814 -13.66 -11.108 1 95.44 239 ASN B C 1
ATOM 4396 O O . ASN B 1 239 ? -2.506 -14.851 -11.177 1 95.44 239 ASN B O 1
ATOM 4400 N N . LEU B 1 240 ? -4.036 -13.27 -10.969 1 97.04 240 LEU B N 1
ATOM 4401 C CA . LEU B 1 240 ? -5.129 -14.236 -10.956 1 97.04 240 LEU B CA 1
ATOM 4402 C C . LEU B 1 240 ? -5.235 -14.955 -12.296 1 97.04 240 LEU B C 1
ATOM 4404 O O . LEU B 1 240 ? -5.528 -16.152 -12.342 1 97.04 240 LEU B O 1
ATOM 4408 N N . ARG B 1 241 ? -4.955 -14.236 -13.353 1 96.81 241 ARG B N 1
ATOM 4409 C CA . ARG B 1 241 ? -5.004 -14.822 -14.689 1 96.81 241 ARG B CA 1
ATOM 4410 C C . ARG B 1 241 ? -3.941 -15.903 -14.852 1 96.81 241 ARG B C 1
ATOM 4412 O O . ARG B 1 241 ? -4.161 -16.899 -15.545 1 96.81 241 ARG B O 1
ATOM 4419 N N . VAL B 1 242 ? -2.82 -15.67 -14.237 1 96.17 242 VAL B N 1
ATOM 4420 C CA . VAL B 1 242 ? -1.766 -16.677 -14.28 1 96.17 242 VAL B CA 1
ATOM 4421 C C . VAL B 1 242 ? -2.239 -17.951 -13.582 1 96.17 242 VAL B C 1
ATOM 4423 O O . VAL B 1 242 ? -2.057 -19.055 -14.102 1 96.17 242 VAL B O 1
ATOM 4426 N N . MET B 1 243 ? -2.855 -17.835 -12.463 1 96.16 243 MET B N 1
ATOM 4427 C CA . MET B 1 243 ? -3.391 -18.989 -11.746 1 96.16 243 MET B CA 1
ATOM 4428 C C . MET B 1 243 ? -4.454 -19.7 -12.576 1 96.16 243 MET B C 1
ATOM 4430 O O . MET B 1 243 ? -4.493 -20.931 -12.621 1 96.16 243 MET B O 1
ATOM 4434 N N . LEU B 1 244 ? -5.254 -18.878 -13.213 1 96.37 244 LEU B N 1
ATOM 4435 C CA . LEU B 1 244 ? -6.283 -19.452 -14.074 1 96.37 244 LEU B CA 1
ATOM 4436 C C . LEU B 1 244 ? -5.657 -20.271 -15.198 1 96.37 244 LEU B C 1
ATOM 4438 O O . LEU B 1 244 ? -6.149 -21.35 -15.533 1 96.37 244 LEU B O 1
ATOM 4442 N N . ARG B 1 245 ? -4.596 -19.777 -15.759 1 95.75 245 ARG B N 1
ATOM 4443 C CA . ARG B 1 245 ? -3.896 -20.502 -16.814 1 95.75 245 ARG B CA 1
ATOM 4444 C C . ARG B 1 245 ? -3.38 -21.844 -16.305 1 95.75 245 ARG B C 1
ATOM 4446 O O . ARG B 1 245 ? -3.436 -22.848 -17.019 1 95.75 245 ARG B O 1
ATOM 4453 N N . TYR B 1 246 ? -2.914 -21.894 -15.075 1 96.03 246 TYR B N 1
ATOM 4454 C CA . TYR B 1 246 ? -2.438 -23.143 -14.491 1 96.03 246 TYR B CA 1
ATOM 4455 C C . TYR B 1 246 ? -3.574 -24.15 -14.356 1 96.03 246 TYR B C 1
ATOM 4457 O O . TYR B 1 246 ? -3.38 -25.348 -14.574 1 96.03 246 TYR B O 1
ATOM 4465 N N . ILE B 1 247 ? -4.68 -23.618 -13.951 1 95.34 247 ILE B N 1
ATOM 4466 C CA . ILE B 1 247 ? -5.858 -24.471 -13.828 1 95.34 247 ILE B CA 1
ATOM 4467 C C . ILE B 1 247 ? -6.237 -25.027 -15.198 1 95.34 247 ILE B C 1
ATOM 4469 O O . ILE B 1 247 ? -6.496 -26.225 -15.339 1 95.34 247 ILE B O 1
ATOM 4473 N N . GLN B 1 248 ? -6.213 -24.215 -16.212 1 94.19 248 GLN B N 1
ATOM 4474 C CA . GLN B 1 248 ? -6.51 -24.631 -17.578 1 94.19 248 GLN B CA 1
ATOM 4475 C C . GLN B 1 248 ? -5.554 -25.727 -18.039 1 94.19 248 GLN B C 1
ATOM 4477 O O . GLN B 1 248 ? -5.974 -26.698 -18.673 1 94.19 248 GLN B O 1
ATOM 4482 N N . ASP B 1 249 ? -4.299 -25.545 -17.714 1 92.81 249 ASP B N 1
ATOM 4483 C CA . ASP B 1 249 ? -3.298 -26.545 -18.073 1 92.81 249 ASP B CA 1
ATOM 4484 C C . ASP B 1 249 ? -3.657 -27.913 -17.496 1 92.81 249 ASP B C 1
ATOM 4486 O O . ASP B 1 249 ? -3.547 -28.931 -18.183 1 92.81 249 ASP B O 1
ATOM 4490 N N . ASP B 1 250 ? -4.064 -27.926 -16.252 1 92.4 250 ASP B N 1
ATOM 4491 C CA . ASP B 1 250 ? -4.403 -29.181 -15.588 1 92.4 250 ASP B CA 1
ATOM 4492 C C . ASP B 1 250 ? -5.67 -29.792 -16.182 1 92.4 250 ASP B C 1
ATOM 4494 O O . ASP B 1 250 ? -5.772 -31.013 -16.318 1 92.4 250 ASP B O 1
ATOM 4498 N N . ILE B 1 251 ? -6.603 -28.962 -16.505 1 92.48 251 ILE B N 1
ATOM 4499 C CA . ILE B 1 251 ? -7.836 -29.447 -17.116 1 92.48 251 ILE B CA 1
ATOM 4500 C C . ILE B 1 251 ? -7.528 -30.071 -18.475 1 92.48 251 ILE B C 1
ATOM 4502 O O . ILE B 1 251 ? -8.002 -31.167 -18.784 1 92.48 251 ILE B O 1
ATOM 4506 N N . GLU B 1 252 ? -6.738 -29.433 -19.226 1 90.67 252 GLU B N 1
ATOM 4507 C CA . GLU B 1 252 ? -6.362 -29.943 -20.541 1 90.67 252 GLU B CA 1
ATOM 4508 C C . GLU B 1 252 ? -5.59 -31.254 -20.425 1 90.67 252 GLU B C 1
ATOM 4510 O O . GLU B 1 252 ? -5.799 -32.176 -21.217 1 90.67 252 GLU B O 1
ATOM 4515 N N . ALA B 1 253 ? -4.748 -31.33 -19.465 1 87.84 253 ALA B N 1
ATOM 4516 C CA . ALA B 1 253 ? -4.035 -32.58 -19.212 1 87.84 253 ALA B CA 1
ATOM 4517 C C . ALA B 1 253 ? -5.007 -33.706 -18.87 1 87.84 253 ALA B C 1
ATOM 4519 O O . ALA B 1 253 ? -4.89 -34.816 -19.395 1 87.84 253 ALA B O 1
ATOM 4520 N N . ALA B 1 254 ? -5.945 -33.411 -18.024 1 87.92 254 ALA B N 1
ATOM 4521 C CA . ALA B 1 254 ? -6.923 -34.413 -17.608 1 87.92 254 ALA B CA 1
ATOM 4522 C C . ALA B 1 254 ? -7.73 -34.92 -18.8 1 87.92 254 ALA B C 1
ATOM 4524 O O . ALA B 1 254 ? -8.117 -36.09 -18.843 1 87.92 254 ALA B O 1
ATOM 4525 N N . MET B 1 255 ? -7.894 -34.097 -19.715 1 87.05 255 MET B N 1
ATOM 4526 C CA . MET B 1 255 ? -8.695 -34.441 -20.886 1 87.05 255 MET B CA 1
ATOM 4527 C C . MET B 1 255 ? -7.929 -35.38 -21.813 1 87.05 255 MET B C 1
ATOM 4529 O O . MET B 1 255 ? -8.534 -36.15 -22.561 1 87.05 255 MET B O 1
ATOM 4533 N N . SER B 1 256 ? -6.627 -35.364 -21.759 1 83.84 256 SER B N 1
ATOM 4534 C CA . SER B 1 256 ? -5.814 -36.175 -22.659 1 83.84 256 SER B CA 1
ATOM 4535 C C . SER B 1 256 ? -5.297 -37.428 -21.96 1 83.84 256 SER B C 1
ATOM 4537 O O . SER B 1 256 ? -4.859 -38.375 -22.616 1 83.84 256 SER B O 1
ATOM 4539 N N . GLU B 1 257 ? -5.398 -37.443 -20.661 1 81.87 257 GLU B N 1
ATOM 4540 C CA . GLU B 1 257 ? -4.84 -38.532 -19.865 1 81.87 257 GLU B CA 1
ATOM 4541 C C . GLU B 1 257 ? -5.913 -39.552 -19.496 1 81.87 257 GLU B C 1
ATOM 4543 O O . GLU B 1 257 ? -7.097 -39.342 -19.768 1 81.87 257 GLU B O 1
ATOM 4548 N N . THR B 1 258 ? -5.447 -40.756 -19.036 1 83.58 258 THR B N 1
ATOM 4549 C CA . THR B 1 258 ? -6.362 -41.806 -18.602 1 83.58 258 THR B CA 1
ATOM 4550 C C . THR B 1 258 ? -5.931 -42.374 -17.253 1 83.58 258 THR B C 1
ATOM 4552 O O . THR B 1 258 ? -4.813 -42.127 -16.797 1 83.58 258 THR B O 1
ATOM 4555 N N . GLY B 1 259 ? -6.844 -43.056 -16.54 1 82.82 259 GLY B N 1
ATOM 4556 C CA . GLY B 1 259 ? -6.546 -43.781 -15.315 1 82.82 259 GLY B CA 1
ATOM 4557 C C . GLY B 1 259 ? -6.039 -42.886 -14.2 1 82.82 259 GLY B C 1
ATOM 4558 O O . GLY B 1 259 ? -6.648 -41.857 -13.897 1 82.82 259 GLY B O 1
ATOM 4559 N N . ALA B 1 260 ? -4.963 -43.275 -13.621 1 83.23 260 ALA B N 1
ATOM 4560 C CA . ALA B 1 260 ? -4.412 -42.617 -12.44 1 83.23 260 ALA B CA 1
ATOM 4561 C C . ALA B 1 260 ? -3.876 -41.23 -12.784 1 83.23 260 ALA B C 1
ATOM 4563 O O . ALA B 1 260 ? -3.966 -40.304 -11.973 1 83.23 260 ALA B O 1
ATOM 4564 N N . ASP B 1 261 ? -3.42 -41.081 -13.977 1 83.37 261 ASP B N 1
ATOM 4565 C CA . ASP B 1 261 ? -2.868 -39.8 -14.407 1 83.37 261 ASP B CA 1
ATOM 4566 C C . ASP B 1 261 ? -3.967 -38.748 -14.544 1 83.37 261 ASP B C 1
ATOM 4568 O O . ASP B 1 261 ? -3.792 -37.602 -14.123 1 83.37 261 ASP B O 1
ATOM 4572 N N . ARG B 1 262 ? -5.056 -39.142 -15.094 1 86.41 262 ARG B N 1
ATOM 4573 C CA . ARG B 1 262 ? -6.201 -38.244 -15.208 1 86.41 262 ARG B CA 1
ATOM 4574 C C . ARG B 1 262 ? -6.691 -37.804 -13.833 1 86.41 262 ARG B C 1
ATOM 4576 O O . ARG B 1 262 ? -6.973 -36.624 -13.616 1 86.41 262 ARG B O 1
ATOM 4583 N N . SER B 1 263 ? -6.761 -38.778 -12.944 1 87.61 263 SER B N 1
ATOM 4584 C CA . SER B 1 263 ? -7.218 -38.481 -11.59 1 87.61 263 SER B CA 1
ATOM 4585 C C . SER B 1 263 ? -6.302 -37.471 -10.907 1 87.61 263 SER B C 1
ATOM 4587 O O . SER B 1 263 ? -6.773 -36.565 -10.217 1 87.61 263 SER B O 1
ATOM 4589 N N . ARG B 1 264 ? -5.07 -37.576 -11.119 1 87.55 264 ARG B N 1
ATOM 4590 C CA . ARG B 1 264 ? -4.099 -36.668 -10.517 1 87.55 264 ARG B CA 1
ATOM 4591 C C . ARG B 1 264 ? -4.245 -35.258 -11.08 1 87.55 264 ARG B C 1
ATOM 4593 O O . ARG B 1 264 ? -4.195 -34.278 -10.334 1 87.55 264 ARG B O 1
ATOM 4600 N N . SER B 1 265 ? -4.435 -35.177 -12.372 1 90 265 SER B N 1
ATOM 4601 C CA . SER B 1 265 ? -4.601 -33.875 -13.01 1 90 265 SER B CA 1
ATOM 4602 C C . SER B 1 265 ? -5.877 -33.187 -12.538 1 90 265 SER B C 1
ATOM 4604 O O . SER B 1 265 ? -5.891 -31.972 -12.325 1 90 265 SER B O 1
ATOM 4606 N N . ILE B 1 266 ? -6.871 -33.939 -12.353 1 90.32 266 ILE B N 1
ATOM 4607 C CA . ILE B 1 266 ? -8.135 -33.396 -11.865 1 90.32 266 ILE B CA 1
ATOM 4608 C C . ILE B 1 266 ? -7.954 -32.865 -10.445 1 90.32 266 ILE B C 1
ATOM 4610 O O . ILE B 1 266 ? -8.405 -31.762 -10.126 1 90.32 266 ILE B O 1
ATOM 4614 N N . GLN B 1 267 ? -7.267 -33.619 -9.665 1 92.78 267 GLN B N 1
ATOM 4615 C CA . GLN B 1 267 ? -7.046 -33.209 -8.282 1 92.78 267 GLN B CA 1
ATOM 4616 C C . GLN B 1 267 ? -6.214 -31.931 -8.214 1 92.78 267 GLN B C 1
ATOM 4618 O O . GLN B 1 267 ? -6.467 -31.064 -7.375 1 92.78 267 GLN B O 1
ATOM 4623 N N . ARG B 1 268 ? -5.273 -31.818 -9.083 1 93.7 268 ARG B N 1
ATOM 4624 C CA . ARG B 1 268 ? -4.453 -30.613 -9.134 1 93.7 268 ARG B CA 1
ATOM 4625 C C . ARG B 1 268 ? -5.286 -29.4 -9.534 1 93.7 268 ARG B C 1
ATOM 4627 O O . ARG B 1 268 ? -5.146 -28.324 -8.949 1 93.7 268 ARG B O 1
ATOM 4634 N N . ALA B 1 269 ? -6.146 -29.549 -10.507 1 93.89 269 ALA B N 1
ATOM 4635 C CA . ALA B 1 269 ? -7.022 -28.464 -10.945 1 93.89 269 ALA B CA 1
ATOM 4636 C C . ALA B 1 269 ? -7.938 -28.009 -9.813 1 93.89 269 ALA B C 1
ATOM 4638 O O . ALA B 1 269 ? -8.103 -26.808 -9.585 1 93.89 269 ALA B O 1
ATOM 4639 N N . ILE B 1 270 ? -8.479 -29.003 -9.081 1 94.31 270 ILE B N 1
ATOM 4640 C CA . ILE B 1 270 ? -9.381 -28.71 -7.973 1 94.31 270 ILE B CA 1
ATOM 4641 C C . ILE B 1 270 ? -8.63 -27.95 -6.882 1 94.31 270 ILE B C 1
ATOM 4643 O O . ILE B 1 270 ? -9.146 -26.977 -6.327 1 94.31 270 ILE B O 1
ATOM 4647 N N . GLY B 1 271 ? -7.429 -28.399 -6.588 1 95.08 271 GLY B N 1
ATOM 4648 C CA . GLY B 1 271 ? -6.608 -27.718 -5.6 1 95.08 271 GLY B CA 1
ATOM 4649 C C . GLY B 1 271 ? -6.305 -26.277 -5.967 1 95.08 271 GLY B C 1
ATOM 4650 O O . GLY B 1 271 ? -6.405 -25.383 -5.124 1 95.08 271 GLY B O 1
ATOM 4651 N N . LYS B 1 272 ? -5.964 -26.053 -7.227 1 96.31 272 LYS B N 1
ATOM 4652 C CA . LYS B 1 272 ? -5.642 -24.706 -7.689 1 96.31 272 LYS B CA 1
ATOM 4653 C C . LYS B 1 272 ? -6.885 -23.82 -7.71 1 96.31 272 LYS B C 1
ATOM 4655 O O . LYS B 1 272 ? -6.803 -22.621 -7.437 1 96.31 272 LYS B O 1
ATOM 4660 N N . LEU B 1 273 ? -8.036 -24.416 -8.039 1 95.6 273 LEU B N 1
ATOM 4661 C CA . LEU B 1 273 ? -9.295 -23.681 -7.98 1 95.6 273 LEU B CA 1
ATOM 4662 C C . LEU B 1 273 ? -9.599 -23.237 -6.553 1 95.6 273 LEU B C 1
ATOM 4664 O O . LEU B 1 273 ? -10.059 -22.115 -6.333 1 95.6 273 LEU B O 1
ATOM 4668 N N . SER B 1 274 ? -9.328 -24.13 -5.663 1 96.33 274 SER B N 1
ATOM 4669 C CA . SER B 1 274 ? -9.523 -23.804 -4.254 1 96.33 274 SER B CA 1
ATOM 4670 C C . SER B 1 274 ? -8.596 -22.675 -3.815 1 96.33 274 SER B C 1
ATOM 4672 O O . SER B 1 274 ? -9.009 -21.776 -3.079 1 96.33 274 SER B O 1
ATOM 4674 N N . ASP B 1 275 ? -7.347 -22.727 -4.236 1 96.6 275 ASP B N 1
ATOM 4675 C CA . ASP B 1 275 ? -6.4 -21.658 -3.938 1 96.6 275 ASP B CA 1
ATOM 4676 C C . ASP B 1 275 ? -6.88 -20.324 -4.507 1 96.6 275 ASP B C 1
ATOM 4678 O O . ASP B 1 275 ? -6.784 -19.29 -3.842 1 96.6 275 ASP B O 1
ATOM 4682 N N . LEU B 1 276 ? -7.306 -20.371 -5.73 1 96.67 276 LEU B N 1
ATOM 4683 C CA . LEU B 1 276 ? -7.799 -19.172 -6.4 1 96.67 276 LEU B CA 1
ATOM 4684 C C . LEU B 1 276 ? -9.011 -18.601 -5.671 1 96.67 276 LEU B C 1
ATOM 4686 O O . LEU B 1 276 ? -9.105 -17.388 -5.471 1 96.67 276 LEU B O 1
ATOM 4690 N N . GLU B 1 277 ? -9.943 -19.421 -5.252 1 96.51 277 GLU B N 1
ATOM 4691 C CA . GLU B 1 277 ? -11.1 -18.988 -4.475 1 96.51 277 GLU B CA 1
ATOM 4692 C C . GLU B 1 277 ? -10.673 -18.363 -3.15 1 96.51 277 GLU B C 1
ATOM 4694 O O . GLU B 1 277 ? -11.277 -17.39 -2.693 1 96.51 277 GLU B O 1
ATOM 4699 N N . GLY B 1 278 ? -9.659 -18.956 -2.598 1 96.9 278 GLY B N 1
ATOM 4700 C CA . GLY B 1 278 ? -9.14 -18.456 -1.335 1 96.9 278 GLY B CA 1
ATOM 4701 C C . GLY B 1 278 ? -8.667 -17.017 -1.412 1 96.9 278 GLY B C 1
ATOM 4702 O O . GLY B 1 278 ? -8.627 -16.316 -0.399 1 96.9 278 GLY B O 1
ATOM 4703 N N . LYS B 1 279 ? -8.338 -16.558 -2.595 1 97.44 279 LYS B N 1
ATOM 4704 C CA . LYS B 1 279 ? -7.895 -15.179 -2.783 1 97.44 279 LYS B CA 1
ATOM 4705 C C . LYS B 1 279 ? -9.052 -14.2 -2.606 1 97.44 279 LYS B C 1
ATOM 4707 O O . LYS B 1 279 ? -8.838 -12.991 -2.496 1 97.44 279 LYS B O 1
ATOM 4712 N N . SER B 1 280 ? -10.272 -14.683 -2.46 1 97.42 280 SER B N 1
ATOM 4713 C CA . SER B 1 280 ? -11.444 -13.843 -2.24 1 97.42 280 SER B CA 1
ATOM 4714 C C . SER B 1 280 ? -11.783 -13.743 -0.757 1 97.42 280 SER B C 1
ATOM 4716 O O . SER B 1 280 ? -12.789 -13.137 -0.383 1 97.42 280 SER B O 1
ATOM 4718 N N . ALA B 1 281 ? -10.968 -14.34 0.07 1 97.11 281 ALA B N 1
ATOM 4719 C CA . ALA B 1 281 ? -11.221 -14.286 1.508 1 97.11 281 ALA B CA 1
ATOM 4720 C C . ALA B 1 281 ? -11.241 -12.844 2.007 1 97.11 281 ALA B C 1
ATOM 4722 O O . ALA B 1 281 ? -10.58 -11.974 1.437 1 97.11 281 ALA B O 1
ATOM 4723 N N . ALA B 1 282 ? -11.918 -12.596 3.11 1 96.93 282 ALA B N 1
ATOM 4724 C CA . ALA B 1 282 ? -12.124 -11.251 3.641 1 96.93 282 ALA B CA 1
ATOM 4725 C C . ALA B 1 282 ? -10.796 -10.601 4.018 1 96.93 282 ALA B C 1
ATOM 4727 O O . ALA B 1 282 ? -10.66 -9.376 3.965 1 96.93 282 ALA B O 1
ATOM 4728 N N . THR B 1 283 ? -9.795 -11.379 4.296 1 95.84 283 THR B N 1
ATOM 4729 C CA . THR B 1 283 ? -8.515 -10.866 4.772 1 95.84 283 THR B CA 1
ATOM 4730 C C . THR B 1 283 ? -7.605 -10.51 3.599 1 95.84 283 THR B C 1
ATOM 4732 O O . THR B 1 283 ? -6.537 -9.925 3.791 1 95.84 283 THR B O 1
ATOM 4735 N N . GLU B 1 284 ? -8.064 -10.888 2.388 1 96.52 284 GLU B N 1
ATOM 4736 C CA . GLU B 1 284 ? -7.247 -10.629 1.207 1 96.52 284 GLU B CA 1
ATOM 4737 C C . GLU B 1 284 ? -7.553 -9.257 0.614 1 96.52 284 GLU B C 1
ATOM 4739 O O . GLU B 1 284 ? -8.676 -8.761 0.73 1 96.52 284 GLU B O 1
ATOM 4744 N N . CYS B 1 285 ? -6.532 -8.665 0.028 1 95.68 285 CYS B N 1
ATOM 4745 C CA . CYS B 1 285 ? -6.723 -7.398 -0.67 1 95.68 285 CYS B CA 1
ATOM 4746 C C . CYS B 1 285 ? -7.667 -7.565 -1.855 1 95.68 285 CYS B C 1
ATOM 4748 O O . CYS B 1 285 ? -7.608 -8.572 -2.564 1 95.68 285 CYS B O 1
ATOM 4750 N N . TYR B 1 286 ? -8.545 -6.617 -2.1 1 97.93 286 TYR B N 1
ATOM 4751 C CA . TYR B 1 286 ? -9.477 -6.575 -3.221 1 97.93 286 TYR B CA 1
ATOM 4752 C C . TYR B 1 286 ? -10.32 -7.843 -3.278 1 97.93 286 TYR B C 1
ATOM 4754 O O . TYR B 1 286 ? -10.48 -8.442 -4.344 1 97.93 286 TYR B O 1
ATOM 4762 N N . SER B 1 287 ? -10.746 -8.275 -2.117 1 98 287 SER B N 1
ATOM 4763 C CA . SER B 1 287 ? -11.448 -9.547 -1.98 1 98 287 SER B CA 1
ATOM 4764 C C . SER B 1 287 ? -12.744 -9.554 -2.785 1 98 287 SER B C 1
ATOM 4766 O O . SER B 1 287 ? -13.076 -10.552 -3.428 1 98 287 SER B O 1
ATOM 4768 N N . GLU B 1 288 ? -13.454 -8.441 -2.797 1 98.03 288 GLU B N 1
ATOM 4769 C CA . GLU B 1 288 ? -14.728 -8.407 -3.508 1 98.03 288 GLU B CA 1
ATOM 4770 C C . GLU B 1 288 ? -14.516 -8.391 -5.02 1 98.03 288 GLU B C 1
ATOM 4772 O O . GLU B 1 288 ? -15.292 -8.989 -5.767 1 98.03 288 GLU B O 1
ATOM 4777 N N . MET B 1 289 ? -13.554 -7.658 -5.477 1 98.33 289 MET B N 1
ATOM 4778 C CA . MET B 1 289 ? -13.212 -7.732 -6.894 1 98.33 289 MET B CA 1
ATOM 4779 C C . MET B 1 289 ? -12.824 -9.154 -7.287 1 98.33 289 MET B C 1
ATOM 4781 O O . MET B 1 289 ? -13.277 -9.665 -8.313 1 98.33 289 MET B O 1
ATOM 4785 N N . THR B 1 290 ? -11.99 -9.77 -6.447 1 98.4 290 THR B N 1
ATOM 4786 C CA . THR B 1 290 ? -11.507 -11.12 -6.718 1 98.4 290 THR B CA 1
ATOM 4787 C C . THR B 1 290 ? -12.665 -12.114 -6.741 1 98.4 290 THR B C 1
ATOM 4789 O O . THR B 1 290 ? -12.704 -13.011 -7.586 1 98.4 290 THR B O 1
ATOM 4792 N N . LYS B 1 291 ? -13.565 -11.903 -5.814 1 98.03 291 LYS B N 1
ATOM 4793 C CA . LYS B 1 291 ? -14.741 -12.768 -5.784 1 98.03 291 LYS B CA 1
ATOM 4794 C C . LYS B 1 291 ? -15.541 -12.652 -7.078 1 98.03 291 LYS B C 1
ATOM 4796 O O . LYS B 1 291 ? -15.913 -13.664 -7.677 1 98.03 291 LYS B O 1
ATOM 4801 N N . ALA B 1 292 ? -15.786 -11.447 -7.473 1 97.63 292 ALA B N 1
ATOM 4802 C CA . ALA B 1 292 ? -16.517 -11.222 -8.717 1 97.63 292 ALA B CA 1
ATOM 4803 C C . ALA B 1 292 ? -15.768 -11.812 -9.908 1 97.63 292 ALA B C 1
ATOM 4805 O O . ALA B 1 292 ? -16.372 -12.44 -10.781 1 97.63 292 ALA B O 1
ATOM 4806 N N . TRP B 1 293 ? -14.494 -11.595 -9.969 1 97.75 293 TRP B N 1
ATOM 4807 C CA . TRP B 1 293 ? -13.66 -12.12 -11.045 1 97.75 293 TRP B CA 1
ATOM 4808 C C . TRP B 1 293 ? -13.689 -13.645 -11.062 1 97.75 293 TRP B C 1
ATOM 4810 O O . TRP B 1 293 ? -13.775 -14.258 -12.128 1 97.75 293 TRP B O 1
ATOM 4820 N N . PHE B 1 294 ? -13.604 -14.248 -9.875 1 97.41 294 PHE B N 1
ATOM 4821 C CA . PHE B 1 294 ? -13.612 -15.7 -9.744 1 97.41 294 PHE B CA 1
ATOM 4822 C C . PHE B 1 294 ? -14.904 -16.287 -10.299 1 97.41 294 PHE B C 1
ATOM 4824 O O . PHE B 1 294 ? -14.883 -17.308 -10.988 1 97.41 294 PHE B O 1
ATOM 4831 N N . GLU B 1 295 ? -15.994 -15.656 -9.975 1 94.99 295 GLU B N 1
ATOM 4832 C CA . GLU B 1 295 ? -17.283 -16.119 -10.479 1 94.99 295 GLU B CA 1
ATOM 4833 C C . GLU B 1 295 ? -17.33 -16.067 -12.004 1 94.99 295 GLU B C 1
ATOM 4835 O O . GLU B 1 295 ? -17.82 -16.997 -12.647 1 94.99 295 GLU B O 1
ATOM 4840 N N . GLU B 1 296 ? -16.823 -15.06 -12.558 1 94.4 296 GLU B N 1
ATOM 4841 C CA . GLU B 1 296 ? -16.769 -14.946 -14.013 1 94.4 296 GLU B CA 1
ATOM 4842 C C . GLU B 1 296 ? -15.798 -15.96 -14.61 1 94.4 296 GLU B C 1
ATOM 4844 O O . GLU B 1 296 ? -16.061 -16.528 -15.673 1 94.4 296 GLU B O 1
ATOM 4849 N N . ALA B 1 297 ? -14.697 -16.175 -13.953 1 95.04 297 ALA B N 1
ATOM 4850 C CA . ALA B 1 297 ? -13.705 -17.146 -14.407 1 95.04 297 ALA B CA 1
ATOM 4851 C C . ALA B 1 297 ? -14.278 -18.56 -14.399 1 95.04 297 ALA B C 1
ATOM 4853 O O . ALA B 1 297 ? -14.045 -19.337 -15.328 1 95.04 297 ALA B O 1
ATOM 4854 N N . ALA B 1 298 ? -15.012 -18.826 -13.354 1 92.16 298 ALA B N 1
ATOM 4855 C CA . ALA B 1 298 ? -15.646 -20.138 -13.255 1 92.16 298 ALA B CA 1
ATOM 4856 C C . ALA B 1 298 ? -16.625 -20.363 -14.403 1 92.16 298 ALA B C 1
ATOM 4858 O O . ALA B 1 298 ? -16.639 -21.434 -15.015 1 92.16 298 ALA B O 1
ATOM 4859 N N . ARG B 1 299 ? -17.416 -19.388 -14.687 1 91.4 299 ARG B N 1
ATOM 4860 C CA . ARG B 1 299 ? -18.344 -19.481 -15.809 1 91.4 299 ARG B CA 1
ATOM 4861 C C . ARG B 1 299 ? -17.595 -19.64 -17.128 1 91.4 299 ARG B C 1
ATOM 4863 O O . ARG B 1 299 ? -17.993 -20.435 -17.981 1 91.4 299 ARG B O 1
ATOM 4870 N N . TRP B 1 300 ? -16.577 -18.901 -17.265 1 91.71 300 TRP B N 1
ATOM 4871 C CA . TRP B 1 300 ? -15.752 -18.96 -18.468 1 91.71 300 TRP B CA 1
ATOM 4872 C C . TRP B 1 300 ? -15.156 -20.352 -18.651 1 91.71 300 TRP B C 1
ATOM 4874 O O . TRP B 1 300 ? -15.171 -20.899 -19.756 1 91.71 300 TRP B O 1
ATOM 4884 N N . LEU B 1 301 ? -14.653 -20.968 -17.605 1 91.14 301 LEU B N 1
ATOM 4885 C CA . LEU B 1 301 ? -14.093 -22.315 -17.646 1 91.14 301 LEU B CA 1
ATOM 4886 C C . LEU B 1 301 ? -15.158 -23.335 -18.032 1 91.14 301 LEU B C 1
ATOM 4888 O O . LEU B 1 301 ? -14.901 -24.231 -18.84 1 91.14 301 LEU B O 1
ATOM 4892 N N . GLU B 1 302 ? -16.292 -23.151 -17.408 1 89.23 302 GLU B N 1
ATOM 4893 C CA . GLU B 1 302 ? -17.398 -24.048 -17.729 1 89.23 302 GLU B CA 1
ATOM 4894 C C . GLU B 1 302 ? -17.763 -23.967 -19.208 1 89.23 302 GLU B C 1
ATOM 4896 O O . GLU B 1 302 ? -17.933 -24.994 -19.868 1 89.23 302 GLU B O 1
ATOM 4901 N N . ASP B 1 303 ? -17.835 -22.84 -19.671 1 87.72 303 ASP B N 1
ATOM 4902 C CA . ASP B 1 303 ? -18.221 -22.617 -21.061 1 87.72 303 ASP B CA 1
ATOM 4903 C C . ASP B 1 303 ? -17.18 -23.191 -22.019 1 87.72 303 ASP B C 1
ATOM 4905 O O . ASP B 1 303 ? -17.524 -23.689 -23.093 1 87.72 303 ASP B O 1
ATOM 4909 N N . HIS B 1 304 ? -15.978 -23.223 -21.639 1 88.09 304 HIS B N 1
ATOM 4910 C CA . HIS B 1 304 ? -14.904 -23.618 -22.543 1 88.09 304 HIS B CA 1
ATOM 4911 C C . HIS B 1 304 ? -14.626 -25.115 -22.447 1 88.09 304 HIS B C 1
ATOM 4913 O O . HIS B 1 304 ? -14.209 -25.737 -23.426 1 88.09 304 HIS B O 1
ATOM 4919 N N . TYR B 1 305 ? -14.958 -25.713 -21.249 1 85.99 305 TYR B N 1
ATOM 4920 C CA . TYR B 1 305 ? -14.497 -27.087 -21.091 1 85.99 305 TYR B CA 1
ATOM 4921 C C . TYR B 1 305 ? -15.67 -28.033 -20.861 1 85.99 305 TYR B C 1
ATOM 4923 O O . TYR B 1 305 ? -15.528 -29.251 -20.994 1 85.99 305 TYR B O 1
ATOM 4931 N N . GLN B 1 306 ? -16.799 -27.559 -20.414 1 75 306 GLN B N 1
ATOM 4932 C CA . GLN B 1 306 ? -17.914 -28.444 -20.092 1 75 306 GLN B CA 1
ATOM 4933 C C . GLN B 1 306 ? -18.211 -29.398 -21.246 1 75 306 GLN B C 1
ATOM 4935 O O . GLN B 1 306 ? -18.302 -30.611 -21.047 1 75 306 GLN B O 1
ATOM 4940 N N . ARG B 1 307 ? -18.38 -28.862 -22.361 1 67.14 307 ARG B N 1
ATOM 4941 C CA . ARG B 1 307 ? -18.694 -29.705 -23.51 1 67.14 307 ARG B CA 1
ATOM 4942 C C . ARG B 1 307 ? -17.592 -30.729 -23.756 1 67.14 307 ARG B C 1
ATOM 4944 O O . ARG B 1 307 ? -17.873 -31.898 -24.03 1 67.14 307 ARG B O 1
ATOM 4951 N N . ARG B 1 308 ? -16.366 -30.257 -23.598 1 66.15 308 ARG B N 1
ATOM 4952 C CA . ARG B 1 308 ? -15.231 -31.137 -23.858 1 66.15 308 ARG B CA 1
ATOM 4953 C C . ARG B 1 308 ? -15.147 -32.246 -22.814 1 66.15 308 ARG B C 1
ATOM 4955 O O . ARG B 1 308 ? -14.845 -33.395 -23.144 1 66.15 308 ARG B O 1
ATOM 4962 N N . LEU B 1 309 ? -15.499 -31.839 -21.577 1 68.14 309 LEU B N 1
ATOM 4963 C CA . LEU B 1 309 ? -15.452 -32.795 -20.476 1 68.14 309 LEU B CA 1
ATOM 4964 C C . LEU B 1 309 ? -16.576 -33.818 -20.596 1 68.14 309 LEU B C 1
ATOM 4966 O O . LEU B 1 309 ? -16.367 -35.008 -20.351 1 68.14 309 LEU B O 1
ATOM 4970 N N . GLU B 1 310 ? -17.705 -33.366 -21.007 1 67.02 310 GLU B N 1
ATOM 4971 C CA . GLU B 1 310 ? -18.833 -34.261 -21.246 1 67.02 310 GLU B CA 1
ATOM 4972 C C . GLU B 1 310 ? -18.53 -35.243 -22.374 1 67.02 310 GLU B C 1
ATOM 4974 O O . GLU B 1 310 ? -18.881 -36.422 -22.288 1 67.02 310 GLU B O 1
ATOM 4979 N N . GLU B 1 311 ? -17.837 -34.821 -23.372 1 64.06 311 GLU B N 1
ATOM 4980 C CA . GLU B 1 311 ? -17.461 -35.675 -24.495 1 64.06 311 GLU B CA 1
ATOM 4981 C C . GLU B 1 311 ? -16.496 -36.772 -24.056 1 64.06 311 GLU B C 1
ATOM 4983 O O . GLU B 1 311 ? -16.623 -37.923 -24.476 1 64.06 311 GLU B O 1
ATOM 4988 N N . ILE B 1 312 ? -15.597 -36.43 -23.164 1 62.47 312 ILE B N 1
ATOM 4989 C CA . ILE B 1 312 ? -14.6 -37.383 -22.688 1 62.47 312 ILE B CA 1
ATOM 4990 C C . ILE B 1 312 ? -15.267 -38.423 -21.79 1 62.47 312 ILE B C 1
ATOM 4992 O O . ILE B 1 312 ? -14.954 -39.613 -21.869 1 62.47 312 ILE B O 1
ATOM 4996 N N . LEU B 1 313 ? -16.205 -38.016 -20.927 1 61.72 313 LEU B N 1
ATOM 4997 C CA . LEU B 1 313 ? -16.901 -38.912 -20.01 1 61.72 313 LEU B CA 1
ATOM 4998 C C . LEU B 1 313 ? -17.753 -39.919 -20.776 1 61.72 313 LEU B C 1
ATOM 5000 O O . LEU B 1 313 ? -17.86 -41.08 -20.373 1 61.72 313 LEU B O 1
ATOM 5004 N N . VAL B 1 314 ? -18.358 -39.646 -21.896 1 62.35 314 VAL B N 1
ATOM 5005 C CA . VAL B 1 314 ? -19.163 -40.539 -22.723 1 62.35 314 VAL B CA 1
ATOM 5006 C C . VAL B 1 314 ? -18.259 -41.551 -23.423 1 62.35 314 VAL B C 1
ATOM 5008 O O . VAL B 1 314 ? -18.604 -42.729 -23.534 1 62.35 314 VAL B O 1
ATOM 5011 N N . GLU B 1 315 ? -17.116 -41.121 -23.79 1 55.76 315 GLU B N 1
ATOM 5012 C CA . GLU B 1 315 ? -16.208 -42.014 -24.503 1 55.76 315 GLU B CA 1
ATOM 5013 C C . GLU B 1 315 ? -15.623 -43.068 -23.568 1 55.76 315 GLU B C 1
ATOM 5015 O O . GLU B 1 315 ? -15.277 -44.168 -24.003 1 55.76 315 GLU B O 1
ATOM 5020 N N . GLU B 1 316 ? -15.515 -42.781 -22.315 1 53.4 316 GLU B N 1
ATOM 5021 C CA . GLU B 1 316 ? -14.924 -43.7 -21.346 1 53.4 316 GLU B CA 1
ATOM 5022 C C . GLU B 1 316 ? -15.965 -44.676 -20.805 1 53.4 316 GLU B C 1
ATOM 5024 O O . GLU B 1 316 ? -15.631 -45.597 -20.057 1 53.4 316 GLU B O 1
ATOM 5029 N N . GLN B 1 317 ? -17.259 -44.49 -20.965 1 46.54 317 GLN B N 1
ATOM 5030 C CA . GLN B 1 317 ? -18.224 -45.53 -20.623 1 46.54 317 GLN B CA 1
ATOM 5031 C C . GLN B 1 317 ? -18.028 -46.769 -21.491 1 46.54 317 GLN B C 1
ATOM 5033 O O . GLN B 1 317 ? -17.917 -46.665 -22.714 1 46.54 317 GLN B O 1
ATOM 5038 N N . PRO B 1 318 ? -17.704 -47.951 -20.706 1 49.64 318 PRO B N 1
ATOM 5039 C CA . PRO B 1 318 ? -17.597 -49.198 -21.468 1 49.64 318 PRO B CA 1
ATOM 5040 C C . PRO B 1 318 ? -18.823 -49.465 -22.338 1 49.64 318 PRO B C 1
ATOM 5042 O O . PRO B 1 318 ? -19.931 -49.044 -21.995 1 49.64 318 PRO B O 1
#

Sequence (636 aa):
MRKVDRTTVTAPTSLTSATGAGANERPLALTYFSAPPLADGEKPRKKFKFAAYKGDDVVDALKELFHEKCAYCESEFIATGPADIEHYRPKGGVQEDPTHVGYWWLASEWTNLLYSCIDCNRRRRHKLFVPGMALKAINAIKNKSIGKKNSFAINKVRAVKLGDCLNAEDALLIDPTRRDPTQHLQWLFDFSVTPDQCPALVLPTNNNNTADMYGAETIVALALNRQGLVQQRTKHLLNLRVMLRYIQDDIEAAMSETGADRSRSIQRAIGKLSDLEGKSAATECYSEMTKAWFEEAARWLEDHYQRRLEEILVEEQPMRKVDRTTVTAPTSLTSATGAGANERPLALTYFSAPPLADGEKPRKKFKFAAYKGDDVVDALKELFHEKCAYCESEFIATGPADIEHYRPKGGVQEDPTHVGYWWLASEWTNLLYSCIDCNRRRRHKLFVPGMALKAINAIKNKSIGKKNSFAINKVRAVKLGDCLNAEDALLIDPTRRDPTQHLQWLFDFSVTPDQCPALVLPTNNNNTADMYGAETIVALALNRQGLVQQRTKHLLNLRVMLRYIQDDIEAAMSETGADRSRSIQRAIGKLSDLEGKSAATECYSEMTKAWFEEAARWLEDHYQRRLEEILVEEQP

Radius of gyration: 28.13 Å; Cα contacts (8 Å, |Δi|>4): 1067; chains: 2; bounding box: 68×91×56 Å

Foldseek 3Di:
DAQFALVVFDFFCLLVPCPHVNVVLLVVLVCVVVDDPDDPPDDDDDDRDDDSCVDPSNVVRQCVRQLCAAQQQQDHCVVPDDKDFAFQWAQQAAPVDRVQRTPVNCSSPSLRTHTHHDLAAAWDWFQFDDFQDALVNSVPGGTDTAHAHRYWDFDADDDRDPPDDHVRRRILADDSHPDGCVQFKDWDDDPVDACRRVWTDIATDDDPNDGRSSNVCNCGRRVSRTSVSRVVRSVVVNVLVVLLVLLVVLLVQLLVDDDPRNVVSVVVSVVSLVVQLCCLDSNHGPNVSSNNVSVVSVVVCCVVCVVSVVVSVVVPDD/DAQFALVVFDFFCLLVPCPHVNVVLLVVLVCVVVDDDDDPPDDDDDDRDDDSCVDPSNVVRQCVRQLCAAQQQQDHCVVPDDKDFAFQWAQQAAPVDRVQRTPVNCSSPSLRTHTHHDLAAAWDWFQFDDFQDALVNSVPGGTDTAHAHRYWDFDADDDRDPPDDHVRRRILADDSHPDGCVQFKDWDDDPVDACRRVWTDIATDDDPNDGRSSNVCNCGRRVSRTSVSRVVRSVVVNVLVVLLVLLVVLLVQLLVDDDPRNVVSVVVSVVSLVVQLCCLDSNHGPNVSSNNVSVVSVVVCCVVCVVSVVVSVVVPDD

Solvent-accessible surface area (backbone atoms only — not comparable to full-atom values): 34320 Å² total; per-residue (Å²): 73,52,63,39,71,64,84,81,44,74,77,37,56,48,48,70,32,86,81,18,48,20,50,61,48,50,60,55,49,51,54,61,73,64,48,74,78,74,57,91,87,54,77,78,73,77,77,86,81,87,60,48,58,71,37,68,59,44,52,52,41,38,33,62,66,40,50,54,19,18,49,59,72,24,48,71,43,59,54,35,35,78,71,38,82,33,50,66,62,28,36,79,21,29,63,87,37,82,83,42,70,30,39,53,86,42,59,42,37,71,92,33,54,45,33,27,32,44,40,39,48,31,67,38,75,36,35,69,65,56,94,88,46,34,59,78,58,53,79,78,51,67,68,42,78,41,20,22,53,36,53,65,54,58,75,58,53,77,63,83,54,86,86,51,59,66,78,60,13,49,64,26,54,73,46,34,65,80,41,60,38,73,80,22,41,39,71,52,80,54,90,89,51,53,43,59,60,42,38,49,41,72,39,40,26,68,58,94,89,36,66,29,62,40,22,46,45,31,40,54,37,29,39,62,36,22,47,40,39,25,53,52,46,21,52,53,47,50,53,50,50,52,54,50,50,52,32,49,52,23,50,55,47,26,71,75,42,61,72,71,59,16,54,51,26,46,52,49,24,52,50,48,49,49,53,57,56,54,48,31,35,83,73,35,62,39,15,50,59,41,42,55,50,48,54,51,48,52,50,52,48,45,71,70,36,46,66,58,52,53,53,52,57,60,68,67,55,130,74,53,64,38,69,65,83,82,43,75,78,38,55,47,46,70,33,84,81,18,49,20,50,62,46,48,61,55,48,51,56,61,73,64,49,75,80,73,57,91,88,55,75,79,75,79,76,87,80,88,61,50,58,71,36,68,59,43,52,52,40,38,32,62,67,42,51,55,20,18,47,57,72,24,48,70,43,58,54,36,36,77,70,38,83,32,50,65,60,28,37,78,22,30,63,85,37,83,84,42,69,30,40,54,88,42,58,42,35,72,91,34,54,45,33,27,33,45,43,37,48,31,67,40,75,37,35,69,65,55,94,89,46,35,59,78,58,52,80,79,51,67,69,41,80,40,20,23,53,35,53,66,55,58,76,59,54,78,62,84,55,86,87,50,58,66,78,61,13,51,62,27,54,74,46,34,68,82,40,59,39,74,79,23,40,39,74,51,82,54,89,89,50,53,42,60,60,42,38,48,40,72,40,41,26,68,57,94,89,36,66,29,62,40,21,45,45,31,40,53,36,30,40,60,37,21,47,40,39,25,53,50,46,19,53,51,48,50,52,51,49,52,54,48,50,54,30,48,52,23,52,54,48,26,71,74,42,62,70,70,58,17,52,50,25,46,51,51,24,52,52,47,50,51,54,57,54,54,47,30,34,82,72,36,62,41,15,50,60,39,41,55,50,48,54,51,48,51,51,51,50,44,72,72,37,44,68,57,51,54,54,52,58,60,67,67,54,128